Protein 1ICF (pdb70)

InterPro domains:
  IPR000169 Cysteine peptidase, cysteine active site [PS00139] (132-143)
  IPR000668 Peptidase C1A, papain C-terminal [PF00112] (115-332)
  IPR000668 Peptidase C1A, papain C-terminal [PR00705] (132-147)
  IPR000668 Peptidase C1A, papain C-terminal [PR00705] (276-286)
  IPR000668 Peptidase C1A, papain C-terminal [PR00705] (295-301)
  IPR000668 Peptidase C1A, papain C-terminal [SM00645] (114-332)
  IPR013128 Peptidase C1A [PTHR12411] (24-331)
  IPR013201 Cathepsin propeptide inhibitor domain (I29) [PF08246] (29-88)
  IPR013201 Cathepsin propeptide inhibitor domain (I29) [SM00848] (29-88)
  IPR025660 Cysteine peptidase, histidine active site [PS00639] (274-284)
  IPR025661 Cysteine peptidase, asparagine active site [PS00640] (295-314)
  IPR038765 Papain-like cysteine peptidase superfamily [SSF54001] (20-332)
  IPR039417 Papain-like cysteine endopeptidase [cd02248] (115-331)

B-factor: mean 33.08, std 15.75, range [9.9, 80.0]

Nearest PDB structures (foldseek):
  1icf-assembly1_A  TM=1.006E+00  e=6.935E-38  Homo sapiens
  2yjc-assembly1_A  TM=9.990E-01  e=4.937E-34  Homo sapiens
  7z3t-assembly3_C  TM=1.001E+00  e=5.614E-34  Homo sapiens
  2xu1-assembly1_A  TM=1.001E+00  e=9.388E-34  Homo sapiens
  8ofa-assembly3_C  TM=9.987E-01  e=8.804E-34  Homo sapiens

GO terms:
  GO:0008234 cysteine-type peptidase activity (F, IDA)
  GO:0005764 lysosome (C, IDA)
  GO:0005771 multivesicular body (C, IDA)
  GO:0005886 plasma membrane (C, IDA)
  GO:0005515 protein binding (F, IPI)
  GO:0039654 fusion of virus membrane with host endosome membrane (P, IDA)
  GO:0016540 protein autoprocessing (P, IDA)
  GO:0019064 fusion of virus membrane with host plasma membrane (P, IDA)
  GO:0019065 receptor-mediated endocytosis of virus by host cell (P, IDA)
  GO:0030574 collagen catabolic process (P, IDA)
  GO:0031638 zymogen activation (P, IDA)
  GO:0046718 symbiont entry into host cell (P, IDA)
  GO:0005634 nucleus (C, EXP)
  GO:0004197 cysteine-type endopeptidase activity (F, EXP)
  GO:0004197 cysteine-type endopeptidase activity (F, IMP)
  GO:0004197 cysteine-type endopeptidase activity (F, TAS)
  GO:0036021 endolysosome lumen (C, TAS)
  GO:0043202 lysosomal lumen (C, TAS)
  GO:0071682 endocytic vesicle lumen (C, TAS)
  GO:0005576 extracellular region (C, TAS)

Organism: Homo sapiens (NCBI:txid9606)

Solvent-accessible surface area: 24841 Å² total; per-residue (Å²): 110,67,183,68,12,30,19,96,144,109,29,23,22,6,74,14,13,77,0,30,118,2,1,0,0,0,0,16,3,1,2,6,0,2,4,0,7,29,41,105,127,71,52,171,67,69,35,1,0,0,0,0,2,9,22,13,0,46,123,36,40,8,114,5,22,95,3,14,50,7,27,89,0,1,58,10,2,76,92,50,43,0,0,1,15,14,115,34,11,9,21,36,38,66,86,71,64,69,69,48,61,92,115,78,38,51,5,78,11,90,12,67,59,88,15,75,159,79,16,159,19,0,60,136,8,0,18,74,22,0,0,0,0,0,0,0,10,0,3,22,35,35,0,5,69,16,148,129,30,42,12,82,20,109,111,23,29,33,117,50,1,16,0,2,4,5,0,0,0,7,2,96,66,117,195,119,89,84,32,0,9,0,17,3,7,4,8,106,170,12,15,56,41,0,17,0,46,1,1,11,61,107,228,31,13,1,0,0,0,18,29,3,4,35,1,41,61,109,64,198,63,19,30,31,100,140,125,30,26,21,6,99,21,33,81,0,30,65,2,1,0,0,0,0,17,2,1,2,5,0,2,3,0,3,26,40,128,123,64,54,170,68,69,35,2,0,0,0,0,2,9,21,14,0,43,123,35,40,8,109,4,21,97,0,13,50,5,27,87,0,0,59,10,1,73,92,50,44,0,0,1,12,34,165,43,11,77,47,58,20,60,87,68,80,67,103,48,60,93,168,108,37,53,6,76,9,96,11,69,61,82,9,77,132,81,17,153,22,0,60,144,9,0,19,85,16,0,0,0,0,0,0,0,11,0,3,28,26,36,1,4,74,14,140,140,27,42,11,85,21,108,111,24,27,41,127,49,0,18,0,1,4,5,0,0,0,9,4,102,52,91,170,89,83,89,28,0,10,0,18,3,7,5,8,107,102,14,17,60,45,0,15,0,32,0,0,10,63,94,225,26,13,1,0,0,0,18,23,2,4,38,0,40,58,153,52,122,1,57,83,61,41,72,148,41,89,45,47,14,1,0,23,64,52,7,98,35,49,182,118,3,79,22,56,27,52,4,21,30,2,0,4,0,53,0,18,13,9,87,100,94,26,76,60,42,105,163,21,96,39,75,28,147,39,150,27,91,144,153,176,50,116,1,62,91,65,43,69,141,40,91,46,45,14,0,0,17,65,53,9,96,36,49,176,118,2,78,18,61,37,55,3,20,27,1,0,2,0,28,0,18,13,11,88,92,87,23,75,56,42,76,58,23,38,14,58,23,152,21,147,32,88,144,134

Radius of gyration: 27.41 Å; Cα contacts (8 Å, |Δi|>4): 1498; chains: 6; bounding box: 79×65×80 Å

Secondary structure (DSSP, 8-state):
--S-EETTTTT--PPP-B-TTSB-HHHHHHHHHHHHHHHHHHS----B-HHHHHHH-GGGT--TTB---HHHHHHHHHHHT-EEBTTTS---SS-------GGGEEE---EEEEPPS-HHHHHHHHHHT-SEEEEE---SHHHHT--SSEE--TT--SS-B-EEEEEEEEEE---/--EEEEEE-SB-TTSTBTTEEEEE-SSSSGGGTTTS-EEEE-/--S-EETTTTT--PPP-B-TTSB-HHHHHHHHHHHHHHHHHHS----B-HHHHHHH-GGGT--TTB---HHHHHHHHHHHT-EEBTTTS---SS-------GGGEEE---EEEEPPSSHHHHHHHHHHT-SEEEEE---SHHHHT--SSEE--TT--SS-B-EEEEEEEEEE---/--EEEEEE-SB-TTSTBTTEEEEE-SSSSGGGTTSS-EEEE-/--HHHHHHTTS-SB-TT-----B-TTSPBPSEEEETTTTEEEEB-TTSPBPTT--BSS-------/--HHHHHHTTS-SB-TT-----B-TTSPBPSEEEETTTTEEEEB-TTSPBPTT--BSS-------

CATH classification: 3.90.70.10

Sequence (564 aa):
APRSVDWREKGYVTPVKNQGQCGSCWAFSATGALEGQMFRKTGRLISLSEQNLVDCSGPQGNEGCNGGLMDYAFQYVQDNGGLDSEESYPYEATEESCKYNPKYSVANDTGFVDIPKQEKALMKAVATVGPISVAIDAGHESFLFYKEGIYFEPDCSSEDMDHGVLVVGYGFESTNNKYWLVKNSWGEEWGMGGYVKMAKDRRNHCGIASAASYPTVAPRSVDWREKGYVTPVKNQGQCGSCWAFSATGALEGQMFRKTGRLISLSEQNLVDCSGPQGNEGCNGGLMDYAFQYVQDNGGLDSEESYPYEATEESCKYNPKYSVANDTGFVDIPKQEKALMKAVATVGPISVAIDAGHESFLFYKEGIYFEPDCSSEDMDHGVLVVGYGFESTNNKYWLVKNSWGEEWGMGGYVKMAKDRRNHCGIASAASYPTVLTKCQEEVSHIPAVHPGSFRPKCDENGNYLPLQCYGSIGYCWCVFPNGTEVPNTRSRGHHNCSESLTKCQEEVSHIPAVHPGSFRPKCDENGNYLPLQCYGSIGYCWCVFPNGTEVPNTRSRGHHNCSES

Foldseek 3Di:
DDQKFFCVVVVQADDDDDLPQFLLLQLVLQQSLQQNQLCVVPVDRFAFDSLLQLAPLVVLPAPRRVGDHSQSSLVCLAVVVFTATCVVHPRDSDHDHNDDDPVRGDTGHDHDDDFPLDPVRVQVCCVPPFKHKDFFACPDVCSVPDDDDDDDDPPTDSPDTRGIDIHGMDHDDDD/DPAWDWAAADPALVPDPRRIDTHDPPPVCPPVPPVDDDDDDD/DDQKFFCVVVVLADDDDDLPQFLLLQLVLLQSLQQNQLCVVPVDRFAFDSLLLLAPLVVLPAPRSVGDHSQSSLVCLAVVVFTATCVVPPDDSDHDHNDDDPVRGDTGHDHDDDFPLDVVRVQVCCVPPFKHKDFFACPDVCSVPDDDDDDDDPPTDPPDGRGIDIDGMDHDDPD/DVAFDKAAADPALVPDPRRIDTHDPPPVCPPVPPVDDDDDDD/DAPLVVQQVVADPDHAPDFRFDADPVRWTDQKGADVNVQWIAGAARVRHTDPPGIDNDDDDGDYD/DEPLVVQQVPADPDHAPDFRFDADPVRWGPQKGARVNVQWIAGAARNRHGDPPGIDNDDHDGDYD

Structure (mmCIF, N/CA/C/O backbone):
data_1ICF
#
_entry.id   1ICF
#
_cell.length_a   62.592
_cell.length_b   80.594
_cell.length_c   64.245
_cell.angle_alpha   90.00
_cell.angle_beta   96.77
_cell.angle_gamma   90.00
#
_symmetry.space_group_name_H-M   'P 1 21 1'
#
loop_
_entity.id
_entity.type
_entity.pdbx_description
1 polymer 'PROTEIN (CATHEPSIN L: HEAVY CHAIN)'
2 polymer 'PROTEIN (CATHEPSIN L: LIGHT CHAIN)'
3 polymer 'PROTEIN (INVARIANT CHAIN)'
4 non-polymer 2-acetamido-2-deoxy-beta-D-glucopyranose
5 water water
#
loop_
_atom_site.group_PDB
_atom_site.id
_atom_site.type_symbol
_atom_site.label_atom_id
_atom_site.label_alt_id
_atom_site.label_comp_id
_atom_site.label_asym_id
_atom_site.label_entity_id
_atom_site.label_seq_id
_atom_site.pdbx_PDB_ins_code
_atom_site.Cartn_x
_atom_site.Cartn_y
_atom_site.Cartn_z
_atom_site.occupancy
_atom_site.B_iso_or_equiv
_atom_site.auth_seq_id
_atom_site.auth_comp_id
_atom_site.auth_asym_id
_atom_site.auth_atom_id
_atom_site.pdbx_PDB_model_num
ATOM 1 N N . ALA A 1 1 ? 17.646 1.256 51.320 1.00 68.10 1 ALA A N 1
ATOM 2 C CA . ALA A 1 1 ? 17.751 0.885 52.755 1.00 67.34 1 ALA A CA 1
ATOM 3 C C . ALA A 1 1 ? 18.427 -0.464 52.983 1.00 63.30 1 ALA A C 1
ATOM 4 O O . ALA A 1 1 ? 19.332 -0.565 53.805 1.00 69.37 1 ALA A O 1
ATOM 6 N N . PRO A 1 2 ? 17.972 -1.528 52.291 1.00 51.33 2 PRO A N 1
ATOM 7 C CA . PRO A 1 2 ? 18.614 -2.830 52.497 1.00 48.09 2 PRO A CA 1
ATOM 8 C C . PRO A 1 2 ? 20.052 -2.847 51.976 1.00 45.53 2 PRO A C 1
ATOM 9 O O . PRO A 1 2 ? 20.454 -1.984 51.192 1.00 44.86 2 PRO A O 1
ATOM 13 N N . ARG A 1 3 ? 20.841 -3.807 52.445 1.00 42.46 3 ARG A N 1
ATOM 14 C CA . ARG A 1 3 ? 22.238 -3.880 52.048 1.00 38.76 3 ARG A CA 1
ATOM 15 C C . ARG A 1 3 ? 22.387 -4.446 50.655 1.00 35.40 3 ARG A C 1
ATOM 16 O O . ARG A 1 3 ? 23.399 -4.223 50.007 1.00 29.60 3 ARG A O 1
ATOM 24 N N . SER A 1 4 ? 21.387 -5.207 50.229 1.00 32.84 4 SER A N 1
ATOM 25 C CA . SER A 1 4 ? 21.408 -5.869 48.942 1.00 34.36 4 SER A CA 1
ATOM 26 C C . SER A 1 4 ? 20.041 -5.950 48.285 1.00 34.73 4 SER A C 1
ATOM 27 O O . SER A 1 4 ? 19.033 -6.211 48.950 1.00 34.41 4 SER A O 1
ATOM 30 N N . VAL A 1 5 ? 20.012 -5.703 46.977 1.00 30.64 5 VAL A N 1
ATOM 31 C CA . VAL A 1 5 ? 18.770 -5.747 46.209 1.00 28.86 5 VAL A CA 1
ATOM 32 C C . VAL A 1 5 ? 19.077 -6.366 44.850 1.00 26.84 5 VAL A C 1
ATOM 33 O O . VAL A 1 5 ? 20.144 -6.114 44.271 1.00 26.03 5 VAL A O 1
ATOM 37 N N . ASP A 1 6 ? 18.182 -7.234 44.388 1.00 25.21 6 ASP A N 1
ATOM 38 C CA . ASP A 1 6 ? 18.323 -7.885 43.089 1.00 25.10 6 ASP A CA 1
ATOM 39 C C . ASP A 1 6 ? 16.934 -8.183 42.558 1.00 24.03 6 ASP A C 1
ATOM 40 O O . ASP A 1 6 ? 16.354 -9.232 42.834 1.00 23.99 6 ASP A O 1
ATOM 45 N N . TRP A 1 7 ? 16.422 -7.271 41.736 1.00 24.32 7 TRP A N 1
ATOM 46 C CA . TRP A 1 7 ? 15.078 -7.415 41.190 1.00 22.46 7 TRP A CA 1
ATOM 47 C C . TRP A 1 7 ? 14.860 -8.616 40.316 1.00 21.81 7 TRP A C 1
ATOM 48 O O . TRP A 1 7 ? 13.712 -8.912 40.000 1.00 24.64 7 TRP A O 1
ATOM 59 N N . ARG A 1 8 ? 15.933 -9.288 39.893 1.00 20.11 8 ARG A N 1
ATOM 60 C CA . ARG A 1 8 ? 15.786 -10.486 39.055 1.00 25.46 8 ARG A CA 1
ATOM 61 C C . ARG A 1 8 ? 15.107 -11.575 39.867 1.00 28.02 8 ARG A C 1
ATOM 62 O O . ARG A 1 8 ? 14.398 -12.411 39.328 1.00 30.27 8 ARG A O 1
ATOM 70 N N . GLU A 1 9 ? 15.398 -11.602 41.162 1.00 32.12 9 GLU A N 1
ATOM 71 C CA . GLU A 1 9 ? 14.824 -12.605 42.054 1.00 34.04 9 GLU A CA 1
ATOM 72 C C . GLU A 1 9 ? 13.317 -12.457 42.203 1.00 29.32 9 GLU A C 1
ATOM 73 O O . GLU A 1 9 ? 12.631 -13.458 42.366 1.00 34.25 9 GLU A O 1
ATOM 79 N N . LYS A 1 10 ? 12.809 -11.226 42.099 1.00 28.37 10 LYS A N 1
ATOM 80 C CA . LYS A 1 10 ? 11.377 -10.948 42.253 1.00 29.55 10 LYS A CA 1
ATOM 81 C C . LYS A 1 10 ? 10.580 -10.957 40.971 1.00 27.08 10 LYS A C 1
ATOM 82 O O . LYS A 1 10 ? 9.432 -10.514 40.962 1.00 28.43 10 LYS A O 1
ATOM 88 N N . GLY A 1 11 ? 11.198 -11.437 39.893 1.00 27.56 11 GLY A N 1
ATOM 89 C CA . GLY A 1 11 ? 10.534 -11.523 38.595 1.00 25.19 11 GLY A CA 1
ATOM 90 C C . GLY A 1 11 ? 10.271 -10.233 37.831 1.00 26.83 11 GLY A C 1
ATOM 91 O O . GLY A 1 11 ? 9.367 -10.181 36.980 1.00 28.46 11 GLY A O 1
ATOM 92 N N . TYR A 1 12 ? 11.096 -9.215 38.072 1.00 23.19 12 TYR A N 1
ATOM 93 C CA . TYR A 1 12 ? 10.941 -7.919 37.429 1.00 23.47 12 TYR A CA 1
ATOM 94 C C . TYR A 1 12 ? 11.684 -7.773 36.117 1.00 24.03 12 TYR A C 1
ATOM 95 O O . TYR A 1 12 ? 11.457 -6.805 35.372 1.00 24.54 12 TYR A O 1
ATOM 104 N N . VAL A 1 13 ? 12.627 -8.684 35.886 1.00 23.12 13 VAL A N 1
ATOM 105 C CA . VAL A 1 13 ? 13.507 -8.599 34.724 1.00 22.17 13 VAL A CA 1
ATOM 106 C C . VAL A 1 13 ? 13.389 -9.724 33.697 1.00 22.11 13 VAL A C 1
ATOM 107 O O . VAL A 1 13 ? 13.380 -10.906 34.039 1.00 24.07 13 VAL A O 1
ATOM 111 N N . THR A 1 14 ? 13.302 -9.329 32.435 1.00 19.23 14 THR A N 1
ATOM 112 C CA . THR A 1 14 ? 13.225 -10.264 31.317 1.00 20.96 14 THR A CA 1
ATOM 113 C C . THR A 1 14 ? 14.657 -10.743 30.995 1.00 21.43 14 THR A C 1
ATOM 114 O O . THR A 1 14 ? 15.622 -10.182 31.509 1.00 21.34 14 THR A O 1
ATOM 118 N N . PRO A 1 15 ? 14.811 -11.792 30.158 1.00 21.43 15 PRO A N 1
ATOM 119 C CA . PRO A 1 15 ? 16.152 -12.293 29.794 1.00 20.69 15 PRO A CA 1
ATOM 120 C C . PRO A 1 15 ? 16.975 -11.210 29.053 1.00 20.29 15 PRO A C 1
ATOM 121 O O . PRO A 1 15 ? 16.427 -10.272 28.487 1.00 22.55 15 PRO A O 1
ATOM 125 N N . VAL A 1 16 ? 18.289 -11.366 29.028 1.00 21.09 16 VAL A N 1
ATOM 126 C CA . VAL A 1 16 ? 19.178 -10.419 28.357 1.00 19.90 16 VAL A CA 1
ATOM 127 C C . VAL A 1 16 ? 18.910 -10.376 26.833 1.00 23.45 16 VAL A C 1
ATOM 128 O O . VAL A 1 16 ? 18.754 -11.418 26.195 1.00 24.79 16 VAL A O 1
ATOM 132 N N . LYS A 1 17 ? 18.800 -9.176 26.267 1.00 21.89 17 LYS A N 1
ATOM 133 C CA . LYS A 1 17 ? 18.526 -9.018 24.836 1.00 22.46 17 LYS A CA 1
ATOM 134 C C . LYS A 1 17 ? 19.796 -8.557 24.133 1.00 21.79 17 LYS A C 1
ATOM 135 O O . LYS A 1 17 ? 20.801 -8.355 24.787 1.00 25.56 17 LYS A O 1
ATOM 141 N N . ASN A 1 18 ? 19.758 -8.442 22.806 1.00 22.01 18 ASN A N 1
ATOM 142 C CA . ASN A 1 18 ? 20.937 -8.049 22.020 1.00 23.21 18 ASN A CA 1
ATOM 143 C C . ASN A 1 18 ? 20.536 -7.024 20.971 1.00 23.87 18 ASN A C 1
ATOM 144 O O . ASN A 1 18 ? 19.692 -7.302 20.120 1.00 24.56 18 ASN A O 1
ATOM 149 N N . GLN A 1 19 ? 21.114 -5.828 21.067 1.00 19.96 19 GLN A N 1
ATOM 150 C CA . GLN A 1 19 ? 20.789 -4.712 20.170 1.00 20.91 19 GLN A CA 1
ATOM 151 C C . GLN A 1 19 ? 21.461 -4.802 18.796 1.00 21.75 19 GLN A C 1
ATOM 152 O O . GLN A 1 19 ? 21.129 -4.058 17.888 1.00 20.88 19 GLN A O 1
ATOM 158 N N . GLY A 1 20 ? 22.427 -5.696 18.673 1.00 20.45 20 GLY A N 1
ATOM 159 C CA . GLY A 1 20 ? 23.132 -5.832 17.419 1.00 23.96 20 GLY A CA 1
ATOM 160 C C . GLY A 1 20 ? 23.958 -4.600 17.118 1.00 24.82 20 GLY A C 1
ATOM 161 O O . GLY A 1 20 ? 24.456 -3.917 18.020 1.00 27.57 20 GLY A O 1
ATOM 162 N N . GLN A 1 21 ? 24.091 -4.280 15.838 1.00 29.44 21 GLN A N 1
ATOM 163 C CA . GLN A 1 21 ? 24.898 -3.134 15.459 1.00 34.90 21 GLN A CA 1
ATOM 164 C C . GLN A 1 21 ? 24.057 -1.895 15.169 1.00 33.31 21 GLN A C 1
ATOM 165 O O . GLN A 1 21 ? 24.234 -1.220 14.170 1.00 44.31 21 GLN A O 1
ATOM 171 N N . CYS A 1 22 ? 23.155 -1.594 16.084 1.00 27.26 22 CYS A N 1
ATOM 172 C CA . CYS A 1 22 ? 22.273 -0.441 15.983 1.00 23.43 22 CYS A CA 1
ATOM 173 C C . CYS A 1 22 ? 22.385 0.309 17.339 1.00 21.92 22 CYS A C 1
ATOM 174 O O . CYS A 1 22 ? 22.297 -0.317 18.400 1.00 17.80 22 CYS A O 1
ATOM 177 N N . GLY A 1 23 ? 22.592 1.627 17.310 1.00 19.21 23 GLY A N 1
ATOM 178 C CA . GLY A 1 23 ? 22.703 2.389 18.559 1.00 17.20 23 GLY A CA 1
ATOM 179 C C . GLY A 1 23 ? 21.346 2.646 19.205 1.00 17.89 23 GLY A C 1
ATOM 180 O O . GLY A 1 23 ? 20.905 3.779 19.343 1.00 19.81 23 GLY A O 1
ATOM 181 N N . SER A 1 24 ? 20.667 1.559 19.545 1.00 15.47 24 SER A N 1
ATOM 182 C CA . SER A 1 24 ? 19.343 1.574 20.143 1.00 17.99 24 SER A CA 1
ATOM 183 C C . SER A 1 24 ? 19.349 1.203 21.655 1.00 16.68 24 SER A C 1
ATOM 184 O O . SER A 1 24 ? 18.301 0.850 22.218 1.00 17.25 24 SER A O 1
ATOM 187 N N . CYS A 1 25 ? 20.515 1.261 22.296 1.00 18.00 25 CYS A N 1
ATOM 188 C CA . CYS A 1 25 ? 20.621 0.924 23.718 1.00 17.45 25 CYS A CA 1
ATOM 189 C C . CYS A 1 25 ? 19.651 1.764 24.562 1.00 18.86 25 CYS A C 1
ATOM 190 O O . CYS A 1 25 ? 19.073 1.272 25.529 1.00 20.37 25 CYS A O 1
ATOM 193 N N . TRP A 1 26 ? 19.401 3.000 24.139 1.00 16.78 26 TRP A N 1
ATOM 194 C CA . TRP A 1 26 ? 18.451 3.854 24.823 1.00 15.90 26 TRP A CA 1
ATOM 195 C C . TRP A 1 26 ? 17.068 3.200 24.846 1.00 19.83 26 TRP A C 1
ATOM 196 O O . TRP A 1 26 ? 16.303 3.407 25.794 1.00 17.20 26 TRP A O 1
ATOM 207 N N . ALA A 1 27 ? 16.726 2.459 23.783 1.00 19.76 27 ALA A N 1
ATOM 208 C CA . ALA A 1 27 ? 15.422 1.770 23.678 1.00 20.05 27 ALA A CA 1
ATOM 209 C C . ALA A 1 27 ? 15.373 0.511 24.576 1.00 19.34 27 ALA A C 1
ATOM 210 O O . ALA A 1 27 ? 14.364 0.217 25.204 1.00 16.82 27 ALA A O 1
ATOM 212 N N . PHE A 1 28 ? 16.479 -0.208 24.655 1.00 18.55 28 PHE A N 1
ATOM 213 C CA . PHE A 1 28 ? 16.546 -1.387 25.502 1.00 19.91 28 PHE A CA 1
ATOM 214 C C . PHE A 1 28 ? 16.492 -1.000 26.980 1.00 20.17 28 PHE A C 1
ATOM 215 O O . PHE A 1 28 ? 15.875 -1.692 27.785 1.00 19.39 28 PHE A O 1
ATOM 223 N N . SER A 1 29 ? 17.097 0.140 27.314 1.00 19.64 29 SER A N 1
ATOM 224 C CA . SER A 1 29 ? 17.117 0.636 28.696 1.00 18.17 29 SER A CA 1
ATOM 225 C C . SER A 1 29 ? 15.705 1.051 29.095 1.00 18.94 29 SER A C 1
ATOM 226 O O . SER A 1 29 ? 15.301 0.868 30.234 1.00 17.38 29 SER A O 1
ATOM 229 N N . ALA A 1 30 ? 14.976 1.635 28.143 1.00 16.56 30 ALA A N 1
ATOM 230 C CA . ALA A 1 30 ? 13.612 2.084 28.381 1.00 16.13 30 ALA A CA 1
ATOM 231 C C . ALA A 1 30 ? 12.630 0.929 28.500 1.00 18.29 30 ALA A C 1
ATOM 232 O O . ALA A 1 30 ? 11.778 0.934 29.384 1.00 20.54 30 ALA A O 1
ATOM 234 N N . THR A 1 31 ? 12.725 -0.068 27.630 1.00 17.36 31 THR A N 1
ATOM 235 C CA . THR A 1 31 ? 11.778 -1.164 27.740 1.00 18.52 31 THR A CA 1
ATOM 236 C C . THR A 1 31 ? 12.109 -1.919 29.026 1.00 19.42 31 THR A C 1
ATOM 237 O O . THR A 1 31 ? 11.220 -2.473 29.679 1.00 21.86 31 THR A O 1
ATOM 241 N N . GLY A 1 32 ? 13.388 -1.950 29.384 1.00 19.77 32 GLY A N 1
ATOM 242 C CA . GLY A 1 32 ? 13.793 -2.616 30.619 1.00 19.73 32 GLY A CA 1
ATOM 243 C C . GLY A 1 32 ? 13.129 -2.029 31.861 1.00 20.50 32 GLY A C 1
ATOM 244 O O . GLY A 1 32 ? 12.617 -2.759 32.708 1.00 21.49 32 GLY A O 1
ATOM 245 N N . ALA A 1 33 ? 13.127 -0.702 31.960 1.00 19.67 33 ALA A N 1
ATOM 246 C CA . ALA A 1 33 ? 12.531 0.019 33.082 1.00 17.23 33 ALA A CA 1
ATOM 247 C C . ALA A 1 33 ? 11.015 -0.118 33.073 1.00 24.20 33 ALA A C 1
ATOM 248 O O . ALA A 1 33 ? 10.411 -0.281 34.135 1.00 23.46 33 ALA A O 1
ATOM 250 N N . LEU A 1 34 ? 10.399 -0.091 31.883 1.00 24.66 34 LEU A N 1
ATOM 251 C CA . LEU A 1 34 ? 8.939 -0.263 31.749 1.00 24.42 34 LEU A CA 1
ATOM 252 C C . LEU A 1 34 ? 8.450 -1.706 32.037 1.00 22.83 34 LEU A C 1
ATOM 253 O O . LEU A 1 34 ? 7.333 -1.908 32.536 1.00 24.00 34 LEU A O 1
ATOM 258 N N . GLU A 1 35 ? 9.279 -2.701 31.730 1.00 20.10 35 GLU A N 1
ATOM 259 C CA . GLU A 1 35 ? 8.932 -4.086 31.989 1.00 19.38 35 GLU A CA 1
ATOM 260 C C . GLU A 1 35 ? 8.814 -4.322 33.510 1.00 26.26 35 GLU A C 1
ATOM 261 O O . GLU A 1 35 ? 7.920 -5.046 33.981 1.00 24.63 35 GLU A O 1
ATOM 267 N N . GLY A 1 36 ? 9.751 -3.743 34.258 1.00 22.64 36 GLY A N 1
ATOM 268 C CA . GLY A 1 36 ? 9.740 -3.837 35.707 1.00 23.67 36 GLY A CA 1
ATOM 269 C C . GLY A 1 36 ? 8.545 -3.113 36.332 1.00 23.08 36 GLY A C 1
ATOM 270 O O . GLY A 1 36 ? 7.922 -3.651 37.239 1.00 25.27 36 GLY A O 1
ATOM 271 N N . GLN A 1 37 ? 8.205 -1.913 35.847 1.00 21.82 37 GLN A N 1
ATOM 272 C CA . GLN A 1 37 ? 7.073 -1.142 36.396 1.00 24.03 37 GLN A CA 1
ATOM 273 C C . GLN A 1 37 ? 5.723 -1.764 36.067 1.00 27.61 37 GLN A C 1
ATOM 274 O O . GLN A 1 37 ? 4.824 -1.779 36.914 1.00 26.41 37 GLN A O 1
ATOM 280 N N . MET A 1 38 ? 5.592 -2.295 34.851 1.00 26.83 38 MET A N 1
ATOM 281 C CA . MET A 1 38 ? 4.359 -2.968 34.433 1.00 26.94 38 MET A CA 1
ATOM 282 C C . MET A 1 38 ? 4.205 -4.251 35.266 1.00 28.11 38 MET A C 1
ATOM 283 O O . MET A 1 38 ? 3.106 -4.607 35.666 1.00 27.67 38 MET A O 1
ATOM 288 N N . PHE A 1 39 ? 5.304 -4.956 35.513 1.00 26.99 39 PHE A N 1
ATOM 289 C CA . PHE A 1 39 ? 5.231 -6.169 36.310 1.00 29.49 39 PHE A CA 1
ATOM 290 C C . PHE A 1 39 ? 4.796 -5.839 37.730 1.00 33.04 39 PHE A C 1
ATOM 291 O O . PHE A 1 39 ? 3.997 -6.551 38.319 1.00 33.48 39 PHE A O 1
ATOM 299 N N . ARG A 1 40 ? 5.353 -4.772 38.282 1.00 39.80 40 ARG A N 1
ATOM 300 C CA . ARG A 1 40 ? 5.020 -4.339 39.630 1.00 45.41 40 ARG A CA 1
ATOM 301 C C . ARG A 1 40 ? 3.549 -3.948 39.702 1.00 44.41 40 ARG A C 1
ATOM 302 O O . ARG A 1 40 ? 2.873 -4.228 40.694 1.00 42.62 40 ARG A O 1
ATOM 310 N N . LYS A 1 41 ? 3.040 -3.358 38.625 1.00 43.78 41 LYS A N 1
ATOM 311 C CA . LYS A 1 41 ? 1.648 -2.943 38.582 1.00 45.66 41 LYS A CA 1
ATOM 312 C C . LYS A 1 41 ? 0.623 -4.048 38.284 1.00 42.98 41 LYS A C 1
ATOM 313 O O . LYS A 1 41 ? -0.470 -4.035 38.837 1.00 48.93 41 LYS A O 1
ATOM 319 N N . THR A 1 42 ? 0.973 -5.027 37.454 1.00 39.11 42 THR A N 1
ATOM 320 C CA . THR A 1 42 ? 0.020 -6.064 37.087 1.00 35.86 42 THR A CA 1
ATOM 321 C C . THR A 1 42 ? 0.409 -7.470 37.537 1.00 37.36 42 THR A C 1
ATOM 322 O O . THR A 1 42 ? -0.400 -8.387 37.534 1.00 42.66 42 THR A O 1
ATOM 326 N N . GLY A 1 43 ? 1.658 -7.674 37.887 1.00 32.95 43 GLY A N 1
ATOM 327 C CA . GLY A 1 43 ? 2.054 -9.008 38.292 1.00 34.62 43 GLY A CA 1
ATOM 328 C C . GLY A 1 43 ? 2.419 -9.904 37.120 1.00 35.41 43 GLY A C 1
ATOM 329 O O . GLY A 1 43 ? 2.728 -11.082 37.303 1.00 33.53 43 GLY A O 1
ATOM 330 N N . ARG A 1 44 ? 2.446 -9.328 35.920 1.00 37.79 44 ARG A N 1
ATOM 331 C CA . ARG A 1 44 ? 2.787 -10.064 34.700 1.00 40.89 44 ARG A CA 1
ATOM 332 C C . ARG A 1 44 ? 4.017 -9.475 33.981 1.00 37.80 44 ARG A C 1
ATOM 333 O O . ARG A 1 44 ? 4.067 -8.270 33.705 1.00 39.42 44 ARG A O 1
ATOM 341 N N . LEU A 1 45 ? 5.007 -10.323 33.701 1.00 34.56 45 LEU A N 1
ATOM 342 C CA . LEU A 1 45 ? 6.223 -9.895 33.011 1.00 32.40 45 LEU A CA 1
ATOM 343 C C . LEU A 1 45 ? 6.060 -10.150 31.519 1.00 33.19 45 LEU A C 1
ATOM 344 O O . LEU A 1 45 ? 5.926 -11.294 31.085 1.00 33.72 45 LEU A O 1
ATOM 349 N N . ILE A 1 46 ? 6.039 -9.068 30.752 1.00 33.25 46 ILE A N 1
ATOM 350 C CA . ILE A 1 46 ? 5.877 -9.135 29.308 1.00 33.70 46 ILE A CA 1
ATOM 351 C C . ILE A 1 46 ? 6.954 -8.296 28.617 1.00 30.99 46 ILE A C 1
ATOM 352 O O . ILE A 1 46 ? 7.058 -7.090 28.846 1.00 29.19 46 ILE A O 1
ATOM 357 N N . SER A 1 47 ? 7.732 -8.946 27.758 1.00 28.02 47 SER A N 1
ATOM 358 C CA . SER A 1 47 ? 8.804 -8.296 27.001 1.00 28.54 47 SER A CA 1
ATOM 359 C C . SER A 1 47 ? 8.225 -7.234 26.059 1.00 26.24 47 SER A C 1
ATOM 360 O O . SER A 1 47 ? 7.271 -7.500 25.330 1.00 26.95 47 SER A O 1
ATOM 363 N N . LEU A 1 48 ? 8.763 -6.018 26.131 1.00 22.88 48 LEU A N 1
ATOM 364 C CA . LEU A 1 48 ? 8.275 -4.905 25.332 1.00 22.43 48 LEU A CA 1
ATOM 365 C C . LEU A 1 48 ? 9.113 -4.690 24.071 1.00 26.86 48 LEU A C 1
ATOM 366 O O . LEU A 1 48 ? 10.267 -5.136 23.990 1.00 23.22 48 LEU A O 1
ATOM 371 N N . SER A 1 49 ? 8.510 -4.022 23.087 1.00 27.33 49 SER A N 1
ATOM 372 C CA . SER A 1 49 ? 9.147 -3.806 21.781 1.00 26.12 49 SER A CA 1
ATOM 373 C C . SER A 1 49 ? 10.120 -2.642 21.640 1.00 22.55 49 SER A C 1
ATOM 374 O O . SER A 1 49 ? 9.726 -1.482 21.723 1.00 25.07 49 SER A O 1
ATOM 377 N N . GLU A 1 50 ? 11.386 -2.962 21.392 1.00 19.48 50 GLU A N 1
ATOM 378 C CA . GLU A 1 50 ? 12.387 -1.929 21.163 1.00 20.32 50 GLU A CA 1
ATOM 379 C C . GLU A 1 50 ? 12.199 -1.366 19.775 1.00 21.55 50 GLU A C 1
ATOM 380 O O . GLU A 1 50 ? 12.325 -0.164 19.586 1.00 23.20 50 GLU A O 1
ATOM 386 N N . GLN A 1 51 ? 11.864 -2.235 18.817 1.00 24.21 51 GLN A N 1
ATOM 387 C CA . GLN A 1 51 ? 11.631 -1.816 17.408 1.00 24.30 51 GLN A CA 1
ATOM 388 C C . GLN A 1 51 ? 10.500 -0.766 17.313 1.00 23.14 51 GLN A C 1
ATOM 389 O O . GLN A 1 51 ? 10.594 0.204 16.549 1.00 21.81 51 GLN A O 1
ATOM 395 N N . ASN A 1 52 ? 9.437 -0.958 18.101 1.00 22.40 52 ASN A N 1
ATOM 396 C CA . ASN A 1 52 ? 8.312 -0.006 18.148 1.00 19.13 52 ASN A CA 1
ATOM 397 C C . ASN A 1 52 ? 8.865 1.388 18.503 1.00 23.14 52 ASN A C 1
ATOM 398 O O . ASN A 1 52 ? 8.471 2.386 17.903 1.00 22.16 52 ASN A O 1
ATOM 403 N N . LEU A 1 53 ? 9.824 1.451 19.436 1.00 22.00 53 LEU A N 1
ATOM 404 C CA . LEU A 1 53 ? 10.427 2.721 19.834 1.00 20.44 53 LEU A CA 1
ATOM 405 C C . LEU A 1 53 ? 11.399 3.251 18.760 1.00 21.53 53 LEU A C 1
ATOM 406 O O . LEU A 1 53 ? 11.419 4.455 18.473 1.00 21.90 53 LEU A O 1
ATOM 411 N N . VAL A 1 54 ? 12.222 2.365 18.201 1.00 20.27 54 VAL A N 1
ATOM 412 C CA . VAL A 1 54 ? 13.199 2.748 17.157 1.00 23.35 54 VAL A CA 1
ATOM 413 C C . VAL A 1 54 ? 12.474 3.365 15.932 1.00 24.50 54 VAL A C 1
ATOM 414 O O . VAL A 1 54 ? 12.817 4.452 15.466 1.00 23.45 54 VAL A O 1
ATOM 418 N N . ASP A 1 55 ? 11.398 2.716 15.501 1.00 25.18 55 ASP A N 1
ATOM 419 C CA . ASP A 1 55 ? 10.651 3.171 14.335 1.00 28.72 55 ASP A CA 1
ATOM 420 C C . ASP A 1 55 ? 9.744 4.353 14.558 1.00 30.80 55 ASP A C 1
ATOM 421 O O . ASP A 1 55 ? 9.528 5.134 13.640 1.00 31.93 55 ASP A O 1
ATOM 426 N N . CYS A 1 56 ? 9.165 4.461 15.744 1.00 28.66 56 CYS A N 1
ATOM 427 C CA . CYS A 1 56 ? 8.164 5.492 15.965 1.00 27.21 56 CYS A CA 1
ATOM 428 C C . CYS A 1 56 ? 8.439 6.705 16.837 1.00 29.56 56 CYS A C 1
ATOM 429 O O . CYS A 1 56 ? 7.605 7.599 16.885 1.00 30.83 56 CYS A O 1
ATOM 432 N N . SER A 1 57 ? 9.569 6.766 17.523 1.00 27.06 57 SER A N 1
ATOM 433 C CA . SER A 1 57 ? 9.748 7.876 18.430 1.00 26.77 57 SER A CA 1
ATOM 434 C C . SER A 1 57 ? 10.574 9.044 17.954 1.00 28.15 57 SER A C 1
ATOM 435 O O . SER A 1 57 ? 11.160 9.774 18.760 1.00 28.53 57 SER A O 1
ATOM 438 N N . GLY A 1 58 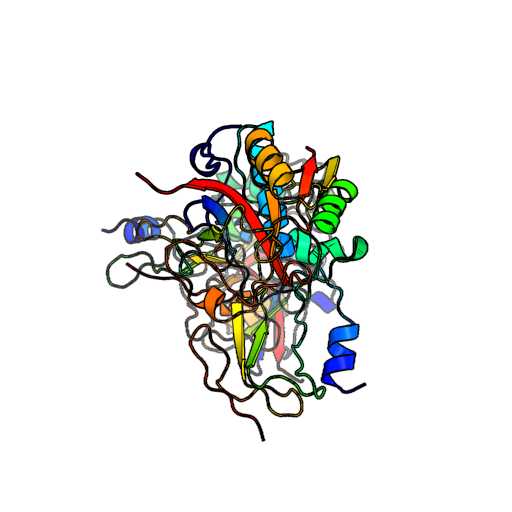? 10.560 9.255 16.643 1.00 29.36 58 GLY A N 1
ATOM 439 C CA . GLY A 1 58 ? 11.288 10.367 16.044 1.00 23.03 58 GLY A CA 1
ATOM 440 C C . GLY A 1 58 ? 10.713 11.717 16.473 1.00 24.75 58 GLY A C 1
ATOM 441 O O . GLY A 1 58 ? 11.457 12.658 16.738 1.00 22.84 58 GLY A O 1
ATOM 442 N N . PRO A 1 59 ? 9.386 11.849 16.550 1.00 23.78 59 PRO A N 1
ATOM 443 C CA . PRO A 1 59 ? 8.828 13.142 16.961 1.00 26.82 59 PRO A CA 1
ATOM 444 C C . PRO A 1 59 ? 9.171 13.543 18.425 1.00 29.01 59 PRO A C 1
ATOM 445 O O . PRO A 1 59 ? 9.089 14.724 18.799 1.00 29.11 59 PRO A O 1
ATOM 449 N N . GLN A 1 60 ? 9.527 12.559 19.251 1.00 27.65 60 GLN A N 1
ATOM 450 C CA . GLN A 1 60 ? 9.881 12.825 20.653 1.00 24.66 60 GLN A CA 1
ATOM 451 C C . GLN A 1 60 ? 11.329 13.183 20.766 1.00 24.37 60 GLN A C 1
ATOM 452 O O . GLN A 1 60 ? 11.808 13.539 21.833 1.00 27.26 60 GLN A O 1
ATOM 458 N N . GLY A 1 61 ? 12.039 13.060 19.652 1.00 23.36 61 GLY A N 1
ATOM 459 C CA . GLY A 1 61 ? 13.438 13.440 19.625 1.00 23.21 61 GLY A CA 1
ATOM 460 C C . GLY A 1 61 ? 14.428 12.313 19.393 1.00 24.63 61 GLY A C 1
ATOM 461 O O . GLY A 1 61 ? 15.611 12.570 19.279 1.00 25.21 61 GLY A O 1
ATOM 462 N N . ASN A 1 62 ? 13.959 11.077 19.287 1.00 21.07 62 ASN A N 1
ATOM 463 C CA . ASN A 1 62 ? 14.856 9.949 19.074 1.00 23.13 62 ASN A CA 1
ATOM 464 C C . ASN A 1 62 ? 15.355 9.796 17.632 1.00 23.03 62 ASN A C 1
ATOM 465 O O . ASN A 1 62 ? 14.711 10.237 16.703 1.00 29.16 62 ASN A O 1
ATOM 470 N N . GLU A 1 63 ? 16.511 9.186 17.451 1.00 22.25 63 GLU A N 1
ATOM 471 C CA . GLU A 1 63 ? 17.084 9.035 16.126 1.00 25.09 63 GLU A CA 1
ATOM 472 C C . GLU A 1 63 ? 17.398 7.606 15.764 1.00 23.77 63 GLU A C 1
ATOM 473 O O . GLU A 1 63 ? 18.493 7.314 15.235 1.00 24.97 63 GLU A O 1
ATOM 479 N N . GLY A 1 64 ? 16.451 6.722 16.075 1.00 19.40 64 GLY A N 1
ATOM 480 C CA . GLY A 1 64 ? 16.598 5.321 15.755 1.00 23.06 64 GLY A CA 1
ATOM 481 C C . GLY A 1 64 ? 17.915 4.686 16.142 1.00 25.37 64 GLY A C 1
ATOM 482 O O . GLY A 1 64 ? 18.256 4.660 17.320 1.00 26.57 64 GLY A O 1
ATOM 483 N N . CYS A 1 65 ? 18.664 4.194 15.147 1.00 22.62 65 CYS A N 1
ATOM 484 C CA . CYS A 1 65 ? 19.939 3.523 15.393 1.00 22.44 65 CYS A CA 1
ATOM 485 C C . CYS A 1 65 ? 21.103 4.480 15.568 1.00 22.84 65 CYS A C 1
ATOM 486 O O . CYS A 1 65 ? 22.241 4.047 15.724 1.00 21.22 65 CYS A O 1
ATOM 489 N N . ASN A 1 66 ? 20.831 5.775 15.523 1.00 26.38 66 ASN A N 1
ATOM 490 C CA . ASN A 1 66 ? 21.901 6.752 15.698 1.00 28.93 66 ASN A CA 1
ATOM 491 C C . ASN A 1 66 ? 21.859 7.463 17.041 1.00 29.16 66 ASN A C 1
ATOM 492 O O . ASN A 1 66 ? 22.571 8.432 17.254 1.00 32.41 66 ASN A O 1
ATOM 497 N N . GLY A 1 67 ? 21.016 6.978 17.945 1.00 29.47 67 GLY A N 1
ATOM 498 C CA . GLY A 1 67 ? 20.954 7.577 19.258 1.00 26.73 67 GLY A CA 1
ATOM 499 C C . GLY A 1 67 ? 19.568 7.966 19.695 1.00 26.96 67 GLY A C 1
ATOM 500 O O . GLY A 1 67 ? 18.646 8.007 18.873 1.00 23.22 67 GLY A O 1
ATOM 501 N N . GLY A 1 68 ? 19.445 8.266 20.993 1.00 20.98 68 GLY A N 1
ATOM 502 C CA . GLY A 1 68 ? 18.182 8.671 21.586 1.00 20.94 68 GLY A CA 1
ATOM 503 C C . GLY A 1 68 ? 18.317 8.788 23.106 1.00 22.63 68 GLY A C 1
ATOM 504 O O . GLY A 1 68 ? 19.416 8.643 23.657 1.00 22.84 68 GLY A O 1
ATOM 505 N N . LEU A 1 69 ? 17.204 9.029 23.786 1.00 20.72 69 LEU A N 1
ATOM 506 C CA . LEU A 1 69 ? 17.212 9.181 25.235 1.00 24.30 69 LEU A CA 1
ATOM 507 C C . LEU A 1 69 ? 16.062 8.395 25.823 1.00 21.38 69 LEU A C 1
ATOM 508 O O . LEU A 1 69 ? 14.977 8.361 25.246 1.00 22.01 69 LEU A O 1
ATOM 513 N N . MET A 1 70 ? 16.292 7.791 26.986 1.00 20.59 70 MET A N 1
ATOM 514 C CA . MET A 1 70 ? 15.269 7.001 27.660 1.00 17.86 70 MET A CA 1
ATOM 515 C C . MET A 1 70 ? 14.039 7.813 27.966 1.00 16.73 70 MET A C 1
ATOM 516 O O . MET A 1 70 ? 12.912 7.344 27.764 1.00 20.02 70 MET A O 1
ATOM 521 N N . ASP A 1 71 ? 14.243 9.067 28.368 1.00 18.55 71 ASP A N 1
ATOM 522 C CA . ASP A 1 71 ? 13.108 9.937 28.684 1.00 22.33 71 ASP A CA 1
ATOM 523 C C . ASP A 1 71 ? 12.226 10.247 27.464 1.00 20.22 71 ASP A C 1
ATOM 524 O O . ASP A 1 71 ? 11.012 10.356 27.599 1.00 22.65 71 ASP A O 1
ATOM 529 N N . TYR A 1 72 ? 12.830 10.389 26.286 1.00 18.49 72 TYR A N 1
ATOM 530 C CA . TYR A 1 72 ? 12.061 10.645 25.066 1.00 18.39 72 TYR A CA 1
ATOM 531 C C . TYR A 1 72 ? 11.214 9.429 24.748 1.00 16.58 72 TYR A C 1
ATOM 532 O O . TYR A 1 72 ? 10.127 9.556 24.196 1.00 23.56 72 TYR A O 1
ATOM 541 N N . ALA A 1 73 ? 11.761 8.241 25.044 1.00 16.54 73 ALA A N 1
ATOM 542 C CA . ALA A 1 73 ? 11.070 6.979 24.827 1.00 16.61 73 ALA A CA 1
ATOM 543 C C . ALA A 1 73 ? 9.862 6.860 25.778 1.00 21.06 73 ALA A C 1
ATOM 544 O O . ALA A 1 73 ? 8.785 6.396 25.372 1.00 22.68 73 ALA A O 1
ATOM 546 N N . PHE A 1 74 ? 10.047 7.286 27.036 1.00 22.40 74 PHE A N 1
ATOM 547 C CA . PHE A 1 74 ? 8.982 7.258 28.053 1.00 19.40 74 PHE A CA 1
ATOM 548 C C . PHE A 1 74 ? 7.940 8.270 27.601 1.00 21.65 74 PHE A C 1
ATOM 549 O O . PHE A 1 74 ? 6.756 8.053 27.748 1.00 19.91 74 PHE A O 1
ATOM 557 N N . GLN A 1 75 ? 8.393 9.395 27.064 1.00 22.20 75 GLN A N 1
ATOM 558 C CA . GLN A 1 75 ? 7.473 10.422 26.576 1.00 26.52 75 GLN A CA 1
ATOM 559 C C . GLN A 1 75 ? 6.641 9.863 25.415 1.00 29.64 75 GLN A C 1
ATOM 560 O O . GLN A 1 75 ? 5.436 10.069 25.340 1.00 29.88 75 GLN A O 1
ATOM 566 N N . TYR A 1 76 ? 7.294 9.124 24.527 1.00 27.12 76 TYR A N 1
ATOM 567 C CA . TYR A 1 76 ? 6.602 8.526 23.388 1.00 24.60 76 TYR A CA 1
ATOM 568 C C . TYR A 1 76 ? 5.465 7.612 23.829 1.00 23.14 76 TYR A C 1
ATOM 569 O O . TYR A 1 76 ? 4.349 7.751 23.348 1.00 23.76 76 TYR A O 1
ATOM 578 N N . VAL A 1 77 ? 5.738 6.689 24.750 1.00 19.51 77 VAL A N 1
ATOM 579 C CA . VAL A 1 77 ? 4.714 5.768 25.235 1.00 22.45 77 VAL A CA 1
ATOM 580 C C . VAL A 1 77 ? 3.494 6.495 25.812 1.00 25.94 77 VAL A C 1
ATOM 581 O O . VAL A 1 77 ? 2.343 6.063 25.630 1.00 24.79 77 VAL A O 1
ATOM 585 N N . GLN A 1 78 ? 3.746 7.621 26.469 1.00 26.01 78 GLN A N 1
ATOM 586 C CA . GLN A 1 78 ? 2.685 8.413 27.052 1.00 29.14 78 GLN A CA 1
ATOM 587 C C . GLN A 1 78 ? 1.891 9.118 25.965 1.00 33.61 78 GLN A C 1
ATOM 588 O O . GLN A 1 78 ? 0.659 9.068 25.984 1.00 32.58 78 GLN A O 1
ATOM 594 N N . ASP A 1 79 ? 2.597 9.769 25.030 1.00 29.07 79 ASP A N 1
ATOM 595 C CA . ASP A 1 79 ? 1.981 10.498 23.910 1.00 28.92 79 ASP A CA 1
ATOM 596 C C . ASP A 1 79 ? 1.182 9.555 23.005 1.00 31.38 79 ASP A C 1
ATOM 597 O O . ASP A 1 79 ? 0.111 9.899 22.504 1.00 31.64 79 ASP A O 1
ATOM 602 N N . ASN A 1 80 ? 1.723 8.360 22.822 1.00 30.52 80 ASN A N 1
ATOM 603 C CA . ASN A 1 80 ? 1.140 7.339 21.979 1.00 32.70 80 ASN A CA 1
ATOM 604 C C . ASN A 1 80 ? 0.000 6.562 22.613 1.00 31.20 80 ASN A C 1
ATOM 605 O O . ASN A 1 80 ? -0.820 5.994 21.908 1.00 35.77 80 ASN A O 1
ATOM 610 N N . GLY A 1 81 ? 0.007 6.447 23.934 1.00 30.91 81 GLY A N 1
ATOM 611 C CA . GLY A 1 81 ? -1.040 5.706 24.620 1.00 27.79 81 GLY A CA 1
ATOM 612 C C . GLY A 1 81 ? -0.804 4.209 24.636 1.00 31.25 81 GLY A C 1
ATOM 613 O O . GLY A 1 81 ? -1.726 3.451 24.911 1.00 30.90 81 GLY A O 1
ATOM 614 N N . GLY A 1 82 ? 0.425 3.776 24.358 1.00 28.38 82 GLY A N 1
ATOM 615 C CA . GLY A 1 82 ? 0.712 2.351 24.345 1.00 25.67 82 GLY A CA 1
ATOM 616 C C . GLY A 1 82 ? 2.070 1.988 23.749 1.00 27.17 82 GLY A C 1
ATOM 617 O O . GLY A 1 82 ? 2.785 2.836 23.212 1.00 28.06 82 GLY A O 1
ATOM 618 N N . LEU A 1 83 ? 2.440 0.715 23.890 1.00 27.33 83 LEU A N 1
ATOM 619 C CA . LEU A 1 83 ? 3.697 0.190 23.378 1.00 27.45 83 LEU A CA 1
ATOM 620 C C . LEU A 1 83 ? 3.436 -1.291 23.145 1.00 26.82 83 LEU A C 1
ATOM 621 O O . LEU A 1 83 ? 2.913 -1.982 24.018 1.00 29.79 83 LEU A O 1
ATOM 626 N N . ASP A 1 84 ? 3.791 -1.781 21.969 1.00 26.52 84 ASP A N 1
ATOM 627 C CA . ASP A 1 84 ? 3.562 -3.179 21.631 1.00 24.83 84 ASP A CA 1
ATOM 628 C C . ASP A 1 84 ? 4.545 -4.100 22.301 1.00 26.33 84 ASP A C 1
ATOM 629 O O . ASP A 1 84 ? 5.633 -3.689 22.703 1.00 29.40 84 ASP A O 1
ATOM 634 N N . SER A 1 85 ? 4.181 -5.373 22.368 1.00 25.52 85 SER A N 1
ATOM 635 C CA . SER A 1 85 ? 5.052 -6.371 22.951 1.00 26.37 85 SER A CA 1
ATOM 636 C C . SER A 1 85 ? 6.133 -6.760 21.951 1.00 26.67 85 SER A C 1
ATOM 637 O O . SER A 1 85 ? 6.012 -6.449 20.772 1.00 29.17 85 SER A O 1
ATOM 640 N N . GLU A 1 86 ? 7.177 -7.437 22.424 1.00 29.68 86 GLU A N 1
ATOM 641 C CA . GLU A 1 86 ? 8.261 -7.910 21.573 1.00 33.27 86 GLU A CA 1
ATOM 642 C C . GLU A 1 86 ? 7.749 -8.888 20.507 1.00 36.48 86 GLU A C 1
ATOM 643 O O . GLU A 1 86 ? 8.138 -8.811 19.351 1.00 34.27 86 GLU A O 1
ATOM 649 N N . GLU A 1 87 ? 6.928 -9.846 20.932 1.00 37.97 87 GLU A N 1
ATOM 650 C CA . GLU A 1 87 ? 6.367 -10.881 20.066 1.00 42.90 87 GLU A CA 1
ATOM 651 C C . GLU A 1 87 ? 5.625 -10.301 18.846 1.00 36.83 87 GLU A C 1
ATOM 652 O O . GLU A 1 87 ? 5.841 -10.723 17.708 1.00 36.39 87 GLU A O 1
ATOM 658 N N . SER A 1 88 ? 4.776 -9.314 19.104 1.00 32.47 88 SER A N 1
ATOM 659 C CA . SER A 1 88 ? 3.978 -8.677 18.073 1.00 30.78 88 SER A CA 1
ATOM 660 C C . SER A 1 88 ? 4.745 -7.681 17.206 1.00 30.00 88 SER A C 1
ATOM 661 O O . SER A 1 88 ? 4.276 -7.336 16.119 1.00 31.53 88 SER A O 1
ATOM 664 N N . TYR A 1 89 ? 5.909 -7.224 17.678 1.00 27.12 89 TYR A N 1
ATOM 665 C CA . TYR A 1 89 ? 6.700 -6.215 16.962 1.00 25.65 89 TYR A CA 1
ATOM 666 C C . TYR A 1 89 ? 8.182 -6.509 17.185 1.00 28.95 89 TYR A C 1
ATOM 667 O O . TYR A 1 89 ? 8.878 -5.763 17.856 1.00 30.49 89 TYR A O 1
ATOM 676 N N . PRO A 1 90 ? 8.695 -7.575 16.553 1.00 30.04 90 PRO A N 1
ATOM 677 C CA . PRO A 1 90 ? 10.083 -8.015 16.665 1.00 26.89 90 PRO A CA 1
ATOM 678 C C . PRO A 1 90 ? 11.140 -6.991 16.338 1.00 24.99 90 PRO A C 1
ATOM 679 O O . PRO A 1 90 ? 10.910 -6.065 15.576 1.00 22.40 90 PRO A O 1
ATOM 683 N N . TYR A 1 91 ? 12.309 -7.195 16.935 1.00 24.71 91 TYR A N 1
ATOM 684 C CA . TYR A 1 91 ? 13.469 -6.331 16.769 1.00 26.14 91 TYR A CA 1
ATOM 685 C C . TYR A 1 91 ? 14.256 -6.728 15.519 1.00 27.23 91 TYR A C 1
ATOM 686 O O . TYR A 1 91 ? 14.713 -7.869 15.392 1.00 24.67 91 TYR A O 1
ATOM 695 N N . GLU A 1 92 ? 14.468 -5.746 14.643 1.00 27.77 92 GLU A N 1
ATOM 696 C CA . GLU A 1 92 ? 15.191 -5.948 13.398 1.00 28.73 92 GLU A CA 1
ATOM 697 C C . GLU A 1 92 ? 16.560 -5.284 13.331 1.00 27.78 92 GLU A C 1
ATOM 698 O O . GLU A 1 92 ? 17.302 -5.490 12.370 1.00 28.32 92 GLU A O 1
ATOM 704 N N . ALA A 1 93 ? 16.905 -4.513 14.359 1.00 26.31 93 ALA A N 1
ATOM 705 C CA . ALA A 1 93 ? 18.211 -3.858 14.445 1.00 23.06 93 ALA A CA 1
ATOM 706 C C . ALA A 1 93 ? 18.462 -2.872 13.330 1.00 25.96 93 ALA A C 1
ATOM 707 O O . ALA A 1 93 ? 19.603 -2.623 12.951 1.00 24.79 93 ALA A O 1
ATOM 709 N N . THR A 1 94 ? 17.382 -2.285 12.844 1.00 29.49 94 THR A N 1
ATOM 710 C CA . THR A 1 94 ? 17.443 -1.310 11.777 1.00 30.16 94 THR A CA 1
ATOM 711 C C . THR A 1 94 ? 16.185 -0.450 11.886 1.00 29.41 94 THR A C 1
ATOM 712 O O . THR A 1 94 ? 15.191 -0.882 12.469 1.00 34.71 94 THR A O 1
ATOM 716 N N . GLU A 1 95 ? 16.241 0.780 11.387 1.00 28.32 95 GLU A N 1
ATOM 717 C CA . GLU A 1 95 ? 15.090 1.679 11.455 1.00 36.36 95 GLU A CA 1
ATOM 718 C C . GLU A 1 95 ? 14.180 1.395 10.280 1.00 40.76 95 GLU A C 1
ATOM 719 O O . GLU A 1 95 ? 14.637 1.366 9.151 1.00 42.88 95 GLU A O 1
ATOM 725 N N . GLU A 1 96 ? 12.900 1.154 10.548 1.00 40.46 96 GLU A N 1
ATOM 726 C CA . GLU A 1 96 ? 11.922 0.878 9.507 1.00 39.29 96 GLU A CA 1
ATOM 727 C C . GLU A 1 96 ? 10.770 1.819 9.707 1.00 39.42 96 GLU A C 1
ATOM 728 O O . GLU A 1 96 ? 10.847 2.741 10.500 1.00 36.72 96 GLU A O 1
ATOM 734 N N . SER A 1 97 ? 9.689 1.572 8.989 1.00 41.44 97 SER A N 1
ATOM 735 C CA . SER A 1 97 ? 8.509 2.411 9.100 1.00 44.26 97 SER A CA 1
ATOM 736 C C . SER A 1 97 ? 7.754 2.011 10.357 1.00 38.77 97 SER A C 1
ATOM 737 O O . SER A 1 97 ? 7.725 0.841 10.737 1.00 39.23 97 SER A O 1
ATOM 740 N N . CYS A 1 98 ? 7.122 2.991 10.981 1.00 36.78 98 CYS A N 1
ATOM 741 C CA . CYS A 1 98 ? 6.360 2.760 12.190 1.00 34.58 98 CYS A CA 1
ATOM 742 C C . CYS A 1 98 ? 5.147 1.873 11.944 1.00 32.32 98 CYS A C 1
ATOM 743 O O . CYS A 1 98 ? 4.220 2.244 11.232 1.00 36.17 98 CYS A O 1
ATOM 746 N N . LYS A 1 99 ? 5.143 0.709 12.575 1.00 32.37 99 LYS A N 1
ATOM 747 C CA . LYS A 1 99 ? 4.050 -0.234 12.420 1.00 31.29 99 LYS A CA 1
ATOM 748 C C . LYS A 1 99 ? 3.352 -0.493 13.754 1.00 34.75 99 LYS A C 1
ATOM 749 O O . LYS A 1 99 ? 2.983 -1.623 14.052 1.00 34.19 99 LYS A O 1
ATOM 755 N N . TYR A 1 100 ? 3.178 0.552 14.559 1.00 34.61 100 TYR A N 1
ATOM 756 C CA . TYR A 1 100 ? 2.530 0.402 15.854 1.00 34.62 100 TYR A CA 1
ATOM 757 C C . TYR A 1 100 ? 1.095 -0.010 15.677 1.00 36.10 100 TYR A C 1
ATOM 758 O O . TYR A 1 100 ? 0.362 0.609 14.916 1.00 36.64 100 TYR A O 1
ATOM 767 N N . ASN A 1 101 ? 0.708 -1.071 16.372 1.00 39.53 101 ASN A N 1
ATOM 768 C CA . ASN A 1 101 ? -0.651 -1.599 16.324 1.00 39.87 101 ASN A CA 1
ATOM 769 C C . ASN A 1 101 ? -1.229 -1.595 17.758 1.00 39.22 101 ASN A C 1
ATOM 770 O O . ASN A 1 101 ? -0.852 -2.423 18.591 1.00 35.69 101 ASN A O 1
ATOM 775 N N . PRO A 1 102 ? -2.176 -0.681 18.047 1.00 41.31 102 PRO A N 1
ATOM 776 C CA . PRO A 1 102 ? -2.800 -0.566 19.370 1.00 41.71 102 PRO A CA 1
ATOM 777 C C . PRO A 1 102 ? -3.366 -1.866 19.898 1.00 41.42 102 PRO A C 1
ATOM 778 O O . PRO A 1 102 ? -3.371 -2.116 21.096 1.00 43.88 102 PRO A O 1
ATOM 782 N N . LYS A 1 103 ? -3.787 -2.721 18.987 1.00 39.46 103 LYS A N 1
ATOM 783 C CA . LYS A 1 103 ? -4.364 -4.002 19.348 1.00 41.16 103 LYS A CA 1
ATOM 784 C C . LYS A 1 103 ? -3.404 -4.833 20.187 1.00 40.71 103 LYS A C 1
ATOM 785 O O . LYS A 1 103 ? -3.845 -5.580 21.055 1.00 45.10 103 LYS A O 1
ATOM 791 N N . TYR A 1 104 ? -2.100 -4.697 19.928 1.00 39.08 104 TYR A N 1
ATOM 792 C CA . TYR A 1 104 ? -1.084 -5.463 20.637 1.00 39.74 104 TYR A CA 1
ATOM 793 C C . TYR A 1 104 ? -0.355 -4.668 21.716 1.00 36.92 104 TYR A C 1
ATOM 794 O O . TYR A 1 104 ? 0.683 -5.077 22.204 1.00 37.92 104 TYR A O 1
ATOM 803 N N . SER A 1 105 ? -0.904 -3.523 22.073 1.00 35.88 105 SER A N 1
ATOM 804 C CA . SER A 1 105 ? -0.328 -2.679 23.110 1.00 35.00 105 SER A CA 1
ATOM 805 C C . SER A 1 105 ? -0.502 -3.331 24.489 1.00 37.94 105 SER A C 1
ATOM 806 O O . SER A 1 105 ? -1.634 -3.574 24.946 1.00 40.96 105 SER A O 1
ATOM 809 N N . VAL A 1 106 ? 0.618 -3.593 25.156 1.00 33.78 106 VAL A N 1
ATOM 810 C CA . VAL A 1 106 ? 0.599 -4.216 26.469 1.00 32.83 106 VAL A CA 1
ATOM 811 C C . VAL A 1 106 ? 1.240 -3.377 27.570 1.00 33.34 106 VAL A C 1
ATOM 812 O O . VAL A 1 106 ? 1.424 -3.868 28.672 1.00 39.11 106 VAL A O 1
ATOM 816 N N . ALA A 1 107 ? 1.574 -2.122 27.296 1.00 30.18 107 ALA A N 1
ATOM 817 C CA . ALA A 1 107 ? 2.214 -1.287 28.316 1.00 30.21 107 ALA A CA 1
ATOM 818 C C . ALA A 1 107 ? 1.726 0.133 28.172 1.00 28.68 107 ALA A C 1
ATOM 819 O O . ALA A 1 107 ? 1.169 0.482 27.155 1.00 28.88 107 ALA A O 1
ATOM 821 N N . ASN A 1 108 ? 1.954 0.964 29.174 1.00 30.14 108 ASN A N 1
ATOM 822 C CA . ASN A 1 108 ? 1.480 2.324 29.086 1.00 36.64 108 ASN A CA 1
ATOM 823 C C . ASN A 1 108 ? 2.176 3.207 30.105 1.00 36.69 108 ASN A C 1
ATOM 824 O O . ASN A 1 108 ? 2.309 2.800 31.233 1.00 40.15 108 ASN A O 1
ATOM 829 N N . ASP A 1 109 ? 2.708 4.365 29.736 1.00 41.83 109 ASP A N 1
ATOM 830 C CA . ASP A 1 109 ? 3.239 5.195 30.811 1.00 41.56 109 ASP A CA 1
ATOM 831 C C . ASP A 1 109 ? 2.460 6.485 31.051 1.00 43.82 109 ASP A C 1
ATOM 832 O O . ASP A 1 109 ? 1.482 6.776 30.353 1.00 46.71 109 ASP A O 1
ATOM 837 N N . THR A 1 110 ? 2.805 7.158 32.139 1.00 38.67 110 THR A N 1
ATOM 838 C CA . THR A 1 110 ? 2.103 8.338 32.627 1.00 38.25 110 THR A CA 1
ATOM 839 C C . THR A 1 110 ? 3.075 9.510 32.735 1.00 36.71 110 THR A C 1
ATOM 840 O O . THR A 1 110 ? 2.694 10.649 32.983 1.00 37.62 110 THR A O 1
ATOM 844 N N . GLY A 1 111 ? 4.334 9.223 32.457 1.00 32.79 111 GLY A N 1
ATOM 845 C CA . GLY A 1 111 ? 5.353 10.233 32.554 1.00 29.37 111 GLY A CA 1
ATOM 846 C C . GLY A 1 111 ? 6.581 9.519 33.075 1.00 29.06 111 GLY A C 1
ATOM 847 O O . GLY A 1 111 ? 6.650 8.297 33.030 1.00 30.77 111 GLY A O 1
ATOM 848 N N . PHE A 1 112 ? 7.533 10.266 33.613 1.00 27.68 112 PHE A N 1
ATOM 849 C CA . PHE A 1 112 ? 8.764 9.673 34.117 1.00 22.81 112 PHE A CA 1
ATOM 850 C C . PHE A 1 112 ? 9.347 10.579 35.187 1.00 24.37 112 PHE A C 1
ATOM 851 O O . PHE A 1 112 ? 8.998 11.758 35.295 1.00 25.50 112 PHE A O 1
ATOM 859 N N . VAL A 1 113 ? 10.212 10.016 36.014 1.00 23.80 113 VAL A N 1
ATOM 860 C CA . VAL A 1 113 ? 10.824 10.782 37.080 1.00 22.99 113 VAL A CA 1
ATOM 861 C C . VAL A 1 113 ? 12.321 10.775 36.856 1.00 23.76 113 VAL A C 1
ATOM 862 O O . VAL A 1 113 ? 12.930 9.726 36.640 1.00 20.82 113 VAL A O 1
ATOM 866 N N . ASP A 1 114 ? 12.902 11.966 36.857 1.00 22.81 114 ASP A N 1
ATOM 867 C CA . ASP A 1 114 ? 14.342 12.090 36.726 1.00 24.71 114 ASP A CA 1
ATOM 868 C C . ASP A 1 114 ? 14.982 12.069 38.111 1.00 25.37 114 ASP A C 1
ATOM 869 O O . ASP A 1 114 ? 14.614 12.864 38.961 1.00 29.40 114 ASP A O 1
ATOM 874 N N . ILE A 1 115 ? 15.912 11.143 38.331 1.00 23.83 115 ILE A N 1
ATOM 875 C CA . ILE A 1 115 ? 16.605 10.988 39.609 1.00 21.85 115 ILE A CA 1
ATOM 876 C C . ILE A 1 115 ? 17.786 11.974 39.758 1.00 26.66 115 ILE A C 1
ATOM 877 O O . ILE A 1 115 ? 18.529 12.252 38.819 1.00 27.14 115 ILE A O 1
ATOM 882 N N . PRO A 1 116 ? 17.961 12.548 40.955 1.00 30.22 116 PRO A N 1
ATOM 883 C CA . PRO A 1 116 ? 19.075 13.490 41.137 1.00 31.86 116 PRO A CA 1
ATOM 884 C C . PRO A 1 116 ? 20.414 12.821 40.881 1.00 24.83 116 PRO A C 1
ATOM 885 O O . PRO A 1 116 ? 20.609 11.661 41.222 1.00 24.26 116 PRO A O 1
ATOM 889 N N . LYS A 1 117 ? 21.343 13.583 40.330 1.00 28.15 117 LYS A N 1
ATOM 890 C CA . LYS A 1 117 ? 22.646 13.078 39.975 1.00 32.96 117 LYS A CA 1
ATOM 891 C C . LYS A 1 117 ? 23.562 12.761 41.156 1.00 32.74 117 LYS A C 1
ATOM 892 O O . LYS A 1 117 ? 24.670 13.290 41.300 1.00 32.94 117 LYS A O 1
ATOM 898 N N . GLN A 1 118 ? 23.109 11.840 41.990 1.00 31.58 118 GLN A N 1
ATOM 899 C CA . GLN A 1 118 ? 23.889 11.419 43.147 1.00 29.22 118 GLN A CA 1
ATOM 900 C C . GLN A 1 118 ? 23.662 9.927 43.415 1.00 21.75 118 GLN A C 1
ATOM 901 O O . GLN A 1 118 ? 22.536 9.450 43.426 1.00 21.93 118 GLN A O 1
ATOM 907 N N . GLU A 1 119 ? 24.745 9.182 43.601 1.00 15.56 119 GLU A N 1
ATOM 908 C CA . GLU A 1 119 ? 24.619 7.755 43.845 1.00 19.59 119 GLU A CA 1
ATOM 909 C C . GLU A 1 119 ? 23.726 7.406 45.020 1.00 23.29 119 GLU A C 1
ATOM 910 O O . GLU A 1 119 ? 23.041 6.400 44.998 1.00 25.19 119 GLU A O 1
ATOM 916 N N . LYS A 1 120 ? 23.745 8.227 46.063 1.00 25.02 120 LYS A N 1
ATOM 917 C CA . LYS A 1 120 ? 22.887 7.993 47.234 1.00 26.23 120 LYS A CA 1
ATOM 918 C C . LYS A 1 120 ? 21.391 8.025 46.855 1.00 23.36 120 LYS A C 1
ATOM 919 O O . LYS A 1 120 ? 20.603 7.226 47.351 1.00 25.71 120 LYS A O 1
ATOM 925 N N . ALA A 1 121 ? 21.019 8.868 45.894 1.00 24.00 121 ALA A N 1
ATOM 926 C CA . ALA A 1 121 ? 19.616 8.966 45.483 1.00 23.87 121 ALA A CA 1
ATOM 927 C C . ALA A 1 121 ? 19.259 7.804 44.572 1.00 22.30 121 ALA A C 1
ATOM 928 O O . ALA A 1 121 ? 18.136 7.303 44.589 1.00 25.85 121 ALA A O 1
ATOM 930 N N . LEU A 1 122 ? 20.229 7.375 43.775 1.00 19.24 122 LEU A N 1
ATOM 931 C CA . LEU A 1 122 ? 20.018 6.261 42.869 1.00 19.74 122 LEU A CA 1
ATOM 932 C C . LEU A 1 122 ? 19.718 4.992 43.671 1.00 21.68 122 LEU A C 1
ATOM 933 O O . LEU A 1 122 ? 18.777 4.270 43.348 1.00 24.88 122 LEU A O 1
ATOM 938 N N . MET A 1 123 ? 20.486 4.747 44.737 1.00 22.00 123 MET A N 1
ATOM 939 C CA . MET A 1 123 ? 20.304 3.561 45.582 1.00 20.70 123 MET A CA 1
ATOM 940 C C . MET A 1 123 ? 18.905 3.536 46.166 1.00 21.57 123 MET A C 1
ATOM 941 O O . MET A 1 123 ? 18.240 2.495 46.212 1.00 19.16 123 MET A O 1
ATOM 946 N N . LYS A 1 124 ? 18.440 4.698 46.587 1.00 22.24 124 LYS A N 1
ATOM 947 C CA . LYS A 1 124 ? 17.120 4.776 47.172 1.00 30.94 124 LYS A CA 1
ATOM 948 C C . LYS A 1 124 ? 16.064 4.421 46.141 1.00 25.23 124 LYS A C 1
ATOM 949 O O . LYS A 1 124 ? 15.136 3.683 46.447 1.00 28.45 124 LYS A O 1
ATOM 955 N N . ALA A 1 125 ? 16.204 4.925 44.914 1.00 23.39 125 ALA A N 1
ATOM 956 C CA . ALA A 1 125 ? 15.223 4.618 43.868 1.00 19.16 125 ALA A CA 1
ATOM 957 C C . ALA A 1 125 ? 15.271 3.133 43.491 1.00 17.91 125 ALA A C 1
ATOM 958 O O . ALA A 1 125 ? 14.238 2.510 43.368 1.00 22.38 125 ALA A O 1
ATOM 960 N N . VAL A 1 126 ? 16.469 2.552 43.387 1.00 20.04 126 VAL A N 1
ATOM 961 C CA . VAL A 1 126 ? 16.599 1.140 43.043 1.00 19.37 126 VAL A CA 1
ATOM 962 C C . VAL A 1 126 ? 15.972 0.246 44.133 1.00 25.98 126 VAL A C 1
ATOM 963 O O . VAL A 1 126 ? 15.408 -0.802 43.836 1.00 27.91 126 VAL A O 1
ATOM 967 N N . ALA A 1 127 ? 16.086 0.644 45.396 1.00 26.14 127 ALA A N 1
ATOM 968 C CA . ALA A 1 127 ? 15.553 -0.162 46.494 1.00 26.80 127 ALA A CA 1
ATOM 969 C C . ALA A 1 127 ? 14.041 -0.067 46.599 1.00 26.75 127 ALA A C 1
ATOM 970 O O . ALA A 1 127 ? 13.369 -1.019 47.002 1.00 29.88 127 ALA A O 1
ATOM 972 N N . THR A 1 128 ? 13.498 1.076 46.218 1.00 27.18 128 THR A N 1
ATOM 973 C CA . THR A 1 128 ? 12.060 1.271 46.318 1.00 31.49 128 THR A CA 1
ATOM 974 C C . THR A 1 128 ? 11.218 1.220 45.029 1.00 32.13 128 THR A C 1
ATOM 975 O O . THR A 1 128 ? 10.071 0.806 45.071 1.00 37.54 128 THR A O 1
ATOM 979 N N . VAL A 1 129 ? 11.776 1.591 43.883 1.00 30.49 129 VAL A N 1
ATOM 980 C CA . VAL A 1 129 ? 11.011 1.590 42.626 1.00 22.93 129 VAL A CA 1
ATOM 981 C C . VAL A 1 129 ? 11.110 0.302 41.818 1.00 25.69 129 VAL A C 1
ATOM 982 O O . VAL A 1 129 ? 10.109 -0.295 41.442 1.00 25.56 129 VAL A O 1
ATOM 986 N N . GLY A 1 130 ? 12.337 -0.130 41.564 1.00 22.32 130 GLY A N 1
ATOM 987 C CA . GLY A 1 130 ? 12.567 -1.315 40.760 1.00 23.49 130 GLY A CA 1
ATOM 988 C C . GLY A 1 130 ? 13.740 -1.008 39.852 1.00 19.21 130 GLY A C 1
ATOM 989 O O . GLY A 1 130 ? 14.515 -0.100 40.150 1.00 23.55 130 GLY A O 1
ATOM 990 N N . PRO A 1 131 ? 13.942 -1.763 38.774 1.00 18.86 131 PRO A N 1
ATOM 991 C CA . PRO A 1 131 ? 15.067 -1.485 37.871 1.00 15.84 131 PRO A CA 1
ATOM 992 C C . PRO A 1 131 ? 14.980 -0.035 37.391 1.00 14.14 131 PRO A C 1
ATOM 993 O O . PRO A 1 131 ? 13.895 0.461 37.137 1.00 18.75 131 PRO A O 1
ATOM 997 N N . ILE A 1 132 ? 16.121 0.629 37.239 1.00 14.70 132 ILE A N 1
ATOM 998 C CA . ILE A 1 132 ? 16.181 2.041 36.838 1.00 15.19 132 ILE A CA 1
ATOM 999 C C . ILE A 1 132 ? 17.033 2.213 35.553 1.00 15.22 132 ILE A C 1
ATOM 1000 O O . ILE A 1 132 ? 18.096 1.591 35.423 1.00 17.43 132 ILE A O 1
ATOM 1005 N N . SER A 1 133 ? 16.568 3.047 34.625 1.00 15.86 133 SER A N 1
ATOM 1006 C CA . SER A 1 133 ? 17.293 3.324 33.369 1.00 14.60 133 SER A CA 1
ATOM 1007 C C . SER A 1 133 ? 18.404 4.290 33.681 1.00 15.87 133 SER A C 1
ATOM 1008 O O . SER A 1 133 ? 18.175 5.281 34.363 1.00 17.14 133 SER A O 1
ATOM 1011 N N . VAL A 1 134 ? 19.608 3.994 33.197 1.00 16.84 134 VAL A N 1
ATOM 1012 C CA . VAL A 1 134 ? 20.768 4.847 33.407 1.00 18.66 134 VAL A CA 1
ATOM 1013 C C . VAL A 1 134 ? 21.673 4.880 32.154 1.00 23.02 134 VAL A C 1
ATOM 1014 O O . VAL A 1 134 ? 21.576 4.017 31.274 1.00 19.22 134 VAL A O 1
ATOM 1018 N N . ALA A 1 135 ? 22.551 5.877 32.082 1.00 20.13 135 ALA A N 1
ATOM 1019 C CA . ALA A 1 135 ? 23.481 5.966 30.967 1.00 18.62 135 ALA A CA 1
ATOM 1020 C C . ALA A 1 135 ? 24.850 5.977 31.585 1.00 18.51 135 ALA A C 1
ATOM 1021 O O . ALA A 1 135 ? 25.079 6.680 32.569 1.00 18.07 135 ALA A O 1
ATOM 1023 N N . ILE A 1 136 ? 25.764 5.232 30.969 1.00 16.03 136 ILE A N 1
ATOM 1024 C CA . ILE A 1 136 ? 27.136 5.138 31.415 1.00 16.33 136 ILE A CA 1
ATOM 1025 C C . ILE A 1 136 ? 28.144 5.399 30.281 1.00 19.69 136 ILE A C 1
ATOM 1026 O O . ILE A 1 136 ? 27.794 5.495 29.097 1.00 19.14 136 ILE A O 1
ATOM 1031 N N . ASP A 1 137 ? 29.404 5.544 30.660 1.00 17.37 137 ASP A N 1
ATOM 1032 C CA . ASP A 1 137 ? 30.453 5.742 29.708 1.00 16.31 137 ASP A CA 1
ATOM 1033 C C . ASP A 1 137 ? 30.985 4.325 29.482 1.00 18.75 137 ASP A C 1
ATOM 1034 O O . ASP A 1 137 ? 31.745 3.809 30.315 1.00 20.55 137 ASP A O 1
ATOM 1039 N N . ALA A 1 138 ? 30.600 3.706 28.358 1.00 16.87 138 ALA A N 1
ATOM 1040 C CA . ALA A 1 138 ? 31.028 2.332 28.024 1.00 16.54 138 ALA A CA 1
ATOM 1041 C C . ALA A 1 138 ? 32.031 2.262 26.888 1.00 16.67 138 ALA A C 1
ATOM 1042 O O . ALA A 1 138 ? 32.336 1.180 26.399 1.00 23.16 138 ALA A O 1
ATOM 1044 N N . GLY A 1 139 ? 32.558 3.424 26.505 1.00 17.95 139 GLY A N 1
ATOM 1045 C CA . GLY A 1 139 ? 33.491 3.525 25.400 1.00 19.99 139 GLY A CA 1
ATOM 1046 C C . GLY A 1 139 ? 34.946 3.295 25.723 1.00 22.53 139 GLY A C 1
ATOM 1047 O O . GLY A 1 139 ? 35.807 4.103 25.388 1.00 23.96 139 GLY A O 1
ATOM 1048 N N . HIS A 1 140 ? 35.224 2.161 26.346 1.00 22.34 140 HIS A N 1
ATOM 1049 C CA . HIS A 1 140 ? 36.576 1.797 26.706 1.00 22.32 140 HIS A CA 1
ATOM 1050 C C . HIS A 1 140 ? 36.722 0.321 26.380 1.00 23.51 140 HIS A C 1
ATOM 1051 O O . HIS A 1 140 ? 35.751 -0.414 26.435 1.00 23.13 140 HIS A O 1
ATOM 1058 N N . GLU A 1 141 ? 37.923 -0.089 25.987 1.00 23.74 141 GLU A N 1
ATOM 1059 C CA . GLU A 1 141 ? 38.219 -1.477 25.686 1.00 22.13 141 GLU A CA 1
ATOM 1060 C C . GLU A 1 141 ? 37.961 -2.353 26.907 1.00 24.57 141 GLU A C 1
ATOM 1061 O O . GLU A 1 141 ? 37.423 -3.454 26.783 1.00 23.07 141 GLU A O 1
ATOM 1067 N N . SER A 1 142 ? 38.335 -1.868 28.090 1.00 23.98 142 SER A N 1
ATOM 1068 C CA . SER A 1 142 ? 38.121 -2.640 29.329 1.00 22.39 142 SER A CA 1
ATOM 1069 C C . SER A 1 142 ? 36.683 -3.108 29.498 1.00 22.23 142 SER A C 1
ATOM 1070 O O . SER A 1 142 ? 36.444 -4.246 29.922 1.00 28.07 142 SER A O 1
ATOM 1073 N N . PHE A 1 143 ? 35.724 -2.237 29.189 1.00 20.36 143 PHE A N 1
ATOM 1074 C CA . PHE A 1 143 ? 34.311 -2.609 29.272 1.00 22.41 143 PHE A CA 1
ATOM 1075 C C . PHE A 1 143 ? 33.959 -3.720 28.265 1.00 24.25 143 PHE A C 1
ATOM 1076 O O . PHE A 1 143 ? 33.137 -4.602 28.552 1.00 24.40 143 PHE A O 1
ATOM 1084 N N . LEU A 1 144 ? 34.614 -3.691 27.108 1.00 24.34 144 LEU A N 1
ATOM 1085 C CA . LEU A 1 144 ? 34.396 -4.696 26.063 1.00 25.72 144 LEU A CA 1
ATOM 1086 C C . LEU A 1 144 ? 34.750 -6.136 26.483 1.00 27.99 144 LEU A C 1
ATOM 1087 O O . LEU A 1 144 ? 33.996 -7.073 26.218 1.00 28.24 144 LEU A O 1
ATOM 1092 N N . PHE A 1 145 ? 35.898 -6.333 27.117 1.00 29.92 145 PHE A N 1
ATOM 1093 C CA . PHE A 1 145 ? 36.261 -7.678 27.503 1.00 33.62 145 PHE A CA 1
ATOM 1094 C C . PHE A 1 145 ? 36.059 -7.963 28.973 1.00 32.48 145 PHE A C 1
ATOM 1095 O O . PHE A 1 145 ? 36.760 -8.781 29.567 1.00 33.94 145 PHE A O 1
ATOM 1103 N N . TYR A 1 146 ? 35.074 -7.301 29.559 1.00 31.48 146 TYR A N 1
ATOM 1104 C CA . TYR A 1 146 ? 34.768 -7.543 30.961 1.00 30.00 146 TYR A CA 1
ATOM 1105 C C . TYR A 1 146 ? 34.195 -8.974 31.083 1.00 33.46 146 TYR A C 1
ATOM 1106 O O . TYR A 1 146 ? 33.372 -9.393 30.267 1.00 29.33 146 TYR A O 1
ATOM 1115 N N . LYS A 1 147 ? 34.629 -9.717 32.101 1.00 36.92 147 LYS A N 1
ATOM 1116 C CA . LYS A 1 147 ? 34.143 -11.079 32.291 1.00 39.96 147 LYS A CA 1
ATOM 1117 C C . LYS A 1 147 ? 33.527 -11.307 33.653 1.00 36.84 147 LYS A C 1
ATOM 1118 O O . LYS A 1 147 ? 32.407 -11.815 33.741 1.00 33.50 147 LYS A O 1
ATOM 1124 N N . GLU A 1 148 ? 34.262 -10.955 34.709 1.00 37.43 148 GLU A N 1
ATOM 1125 C CA . GLU A 1 148 ? 33.773 -11.117 36.074 1.00 37.18 148 GLU A CA 1
ATOM 1126 C C . GLU A 1 148 ? 34.353 -10.044 36.994 1.00 33.31 148 GLU A C 1
ATOM 1127 O O . GLU A 1 148 ? 35.181 -9.230 36.580 1.00 36.97 148 GLU A O 1
ATOM 1133 N N . GLY A 1 149 ? 33.885 -10.027 38.237 1.00 29.00 149 GLY A N 1
ATOM 1134 C CA . GLY A 1 149 ? 34.374 -9.060 39.207 1.00 27.60 149 GLY A CA 1
ATOM 1135 C C . GLY A 1 149 ? 33.684 -7.717 39.120 1.00 23.23 149 GLY A C 1
ATOM 1136 O O . GLY A 1 149 ? 32.668 -7.574 38.442 1.00 25.42 149 GLY A O 1
ATOM 1137 N N . ILE A 1 150 ? 34.197 -6.756 39.870 1.00 21.35 150 ILE A N 1
ATOM 1138 C CA . ILE A 1 150 ? 33.652 -5.421 39.854 1.00 23.93 150 ILE A CA 1
ATOM 1139 C C . ILE A 1 150 ? 34.469 -4.633 38.839 1.00 25.33 150 ILE A C 1
ATOM 1140 O O . ILE A 1 150 ? 35.695 -4.588 38.910 1.00 25.29 150 ILE A O 1
ATOM 1145 N N . TYR A 1 151 ? 33.777 -4.044 37.873 1.00 26.01 151 TYR A N 1
ATOM 1146 C CA . TYR A 1 151 ? 34.404 -3.256 36.831 1.00 21.69 151 TYR A CA 1
ATOM 1147 C C . TYR A 1 151 ? 34.718 -1.829 37.301 1.00 23.52 151 TYR A C 1
ATOM 1148 O O . TYR A 1 151 ? 33.850 -1.094 37.786 1.00 20.30 151 TYR A O 1
ATOM 1157 N N . PHE A 1 152 ? 35.974 -1.438 37.145 1.00 20.61 152 PHE A N 1
ATOM 1158 C CA . PHE A 1 152 ? 36.397 -0.118 37.502 1.00 23.17 152 PHE A CA 1
ATOM 1159 C C . PHE A 1 152 ? 37.373 0.310 36.403 1.00 25.35 152 PHE A C 1
ATOM 1160 O O . PHE A 1 152 ? 38.332 -0.389 36.113 1.00 26.42 152 PHE A O 1
ATOM 1168 N N . GLU A 1 153 ? 37.115 1.450 35.777 1.00 26.41 153 GLU A N 1
ATOM 1169 C CA . GLU A 1 153 ? 37.968 1.953 34.710 1.00 25.33 153 GLU A CA 1
ATOM 1170 C C . GLU A 1 153 ? 38.407 3.353 35.092 1.00 26.70 153 GLU A C 1
ATOM 1171 O O . GLU A 1 153 ? 37.613 4.289 35.085 1.00 26.53 153 GLU A O 1
ATOM 1177 N N . PRO A 1 154 ? 39.701 3.522 35.391 1.00 27.98 154 PRO A N 1
ATOM 1178 C CA . PRO A 1 154 ? 40.277 4.812 35.789 1.00 29.14 154 PRO A CA 1
ATOM 1179 C C . PRO A 1 154 ? 40.008 5.949 34.809 1.00 29.77 154 PRO A C 1
ATOM 1180 O O . PRO A 1 154 ? 39.927 7.110 35.215 1.00 32.95 154 PRO A O 1
ATOM 1184 N N . ASP A 1 155 ? 39.860 5.621 33.529 1.00 31.58 155 ASP A N 1
ATOM 1185 C CA . ASP A 1 155 ? 39.600 6.640 32.525 1.00 35.67 155 ASP A CA 1
ATOM 1186 C C . ASP A 1 155 ? 38.110 6.867 32.235 1.00 33.25 155 ASP A C 1
ATOM 1187 O O . ASP A 1 155 ? 37.759 7.551 31.281 1.00 31.03 155 ASP A O 1
ATOM 1192 N N . CYS A 1 156 ? 37.228 6.325 33.068 1.00 28.89 156 CYS A N 1
ATOM 1193 C CA . CYS A 1 156 ? 35.798 6.513 32.857 1.00 25.44 156 CYS A CA 1
ATOM 1194 C C . CYS A 1 156 ? 35.365 7.930 33.171 1.00 25.43 156 CYS A C 1
ATOM 1195 O O . CYS A 1 156 ? 35.890 8.546 34.089 1.00 25.60 156 CYS A O 1
ATOM 1198 N N . SER A 1 157 ? 34.390 8.437 32.426 1.00 23.02 157 SER A N 1
ATOM 1199 C CA . SER A 1 157 ? 33.901 9.802 32.622 1.00 23.37 157 SER A CA 1
ATOM 1200 C C . SER A 1 157 ? 32.556 9.809 33.333 1.00 24.72 157 SER A C 1
ATOM 1201 O O . SER A 1 157 ? 31.747 8.905 33.147 1.00 24.49 157 SER A O 1
ATOM 1204 N N . SER A 1 158 ? 32.324 10.825 34.159 1.00 23.42 158 SER A N 1
ATOM 1205 C CA . SER A 1 158 ? 31.061 10.934 34.884 1.00 28.44 158 SER A CA 1
ATOM 1206 C C . SER A 1 158 ? 30.193 11.933 34.163 1.00 30.38 158 SER A C 1
ATOM 1207 O O . SER A 1 158 ? 29.024 12.104 34.496 1.00 29.91 158 SER A O 1
ATOM 1210 N N . GLU A 1 159 ? 30.770 12.574 33.155 1.00 31.18 159 GLU A N 1
ATOM 1211 C CA . GLU A 1 159 ? 30.059 13.609 32.409 1.00 37.24 159 GLU A CA 1
ATOM 1212 C C . GLU A 1 159 ? 29.623 13.228 30.988 1.00 37.27 159 GLU A C 1
ATOM 1213 O O . GLU A 1 159 ? 28.569 13.675 30.517 1.00 36.89 159 GLU A O 1
ATOM 1219 N N . ASP A 1 160 ? 30.402 12.372 30.333 1.00 35.07 160 ASP A N 1
ATOM 1220 C CA . ASP A 1 160 ? 30.082 11.935 28.988 1.00 35.37 160 ASP A CA 1
ATOM 1221 C C . ASP A 1 160 ? 29.647 10.468 28.965 1.00 29.59 160 ASP A C 1
ATOM 1222 O O . ASP A 1 160 ? 30.458 9.570 29.202 1.00 35.73 160 ASP A O 1
ATOM 1227 N N . MET A 1 161 ? 28.370 10.225 28.668 1.00 22.57 161 MET A N 1
ATOM 1228 C CA . MET A 1 161 ? 27.828 8.873 28.662 1.00 19.68 161 MET A CA 1
ATOM 1229 C C . MET A 1 161 ? 27.349 8.489 27.265 1.00 21.97 161 MET A C 1
ATOM 1230 O O . MET A 1 161 ? 26.615 9.248 26.626 1.00 23.73 161 MET A O 1
ATOM 1235 N N . ASP A 1 162 ? 27.723 7.295 26.814 1.00 19.60 162 ASP A N 1
ATOM 1236 C CA . ASP A 1 162 ? 27.380 6.863 25.468 1.00 19.95 162 ASP A CA 1
ATOM 1237 C C . ASP A 1 162 ? 26.588 5.561 25.354 1.00 20.26 162 ASP A C 1
ATOM 1238 O O . ASP A 1 162 ? 26.376 5.069 24.236 1.00 19.62 162 ASP A O 1
ATOM 1243 N N . HIS A 1 163 ? 26.085 5.039 26.474 1.00 18.04 163 HIS A N 1
ATOM 1244 C CA . HIS A 1 163 ? 25.383 3.761 26.434 1.00 15.71 163 HIS A CA 1
ATOM 1245 C C . HIS A 1 163 ? 24.311 3.690 27.514 1.00 18.57 163 HIS A C 1
ATOM 1246 O O . HIS A 1 163 ? 24.621 3.838 28.695 1.00 21.16 163 HIS A O 1
ATOM 1253 N N . GLY A 1 164 ? 23.062 3.458 27.113 1.00 15.98 164 GLY A N 1
ATOM 1254 C CA . GLY A 1 164 ? 21.966 3.326 28.074 1.00 17.44 164 GLY A CA 1
ATOM 1255 C C . GLY A 1 164 ? 21.899 1.875 28.539 1.00 21.00 164 GLY A C 1
ATOM 1256 O O . GLY A 1 164 ? 22.016 0.960 27.726 1.00 17.52 164 GLY A O 1
ATOM 1257 N N . VAL A 1 165 ? 21.758 1.650 29.848 1.00 16.76 165 VAL A N 1
ATOM 1258 C CA . VAL A 1 165 ? 21.704 0.302 30.394 1.00 14.31 165 VAL A CA 1
ATOM 1259 C C . VAL A 1 165 ? 20.659 0.294 31.520 1.00 15.05 165 VAL A C 1
ATOM 1260 O O . VAL A 1 165 ? 19.971 1.281 31.732 1.00 13.41 165 VAL A O 1
ATOM 1264 N N . LEU A 1 166 ? 20.512 -0.816 32.229 1.00 14.60 166 LEU A N 1
ATOM 1265 C CA . LEU A 1 166 ? 19.495 -0.887 33.284 1.00 16.86 166 LEU A CA 1
ATOM 1266 C C . LEU A 1 166 ? 20.069 -1.358 34.631 1.00 15.45 166 LEU A C 1
ATOM 1267 O O . LEU A 1 166 ? 20.743 -2.387 34.689 1.00 18.69 166 LEU A O 1
ATOM 1272 N N . VAL A 1 167 ? 19.799 -0.620 35.702 1.00 18.32 167 VAL A N 1
ATOM 1273 C CA . VAL A 1 167 ? 20.295 -1.023 37.009 1.00 18.55 167 VAL A CA 1
ATOM 1274 C C . VAL A 1 167 ? 19.223 -1.904 37.625 1.00 17.78 167 VAL A C 1
ATOM 1275 O O . VAL A 1 167 ? 18.091 -1.467 37.806 1.00 19.11 167 VAL A O 1
ATOM 1279 N N . VAL A 1 168 ? 19.558 -3.174 37.867 1.00 18.99 168 VAL A N 1
ATOM 1280 C CA . VAL A 1 168 ? 18.598 -4.101 38.458 1.00 20.10 168 VAL A CA 1
ATOM 1281 C C . VAL A 1 168 ? 18.871 -4.389 39.943 1.00 24.23 168 VAL A C 1
ATOM 1282 O O . VAL A 1 168 ? 18.174 -5.198 40.565 1.00 26.72 168 VAL A O 1
ATOM 1286 N N . GLY A 1 169 ? 19.872 -3.722 40.510 1.00 22.16 169 GLY A N 1
ATOM 1287 C CA . GLY A 1 169 ? 20.180 -3.923 41.905 1.00 21.91 169 GLY A CA 1
ATOM 1288 C C . GLY A 1 169 ? 21.563 -3.470 42.299 1.00 21.84 169 GLY A C 1
ATOM 1289 O O . GLY A 1 169 ? 22.206 -2.726 41.568 1.00 20.30 169 GLY A O 1
ATOM 1290 N N . TYR A 1 170 ? 21.988 -3.881 43.496 1.00 21.40 170 TYR A N 1
ATOM 1291 C CA . TYR A 1 170 ? 23.301 -3.537 44.045 1.00 21.33 170 TYR A CA 1
ATOM 1292 C C . TYR A 1 170 ? 23.612 -4.470 45.218 1.00 24.96 170 TYR A C 1
ATOM 1293 O O . TYR A 1 170 ? 22.735 -5.201 45.705 1.00 25.36 170 TYR A O 1
ATOM 1302 N N . GLY A 1 171 ? 24.844 -4.414 45.704 1.00 24.03 171 GLY A N 1
ATOM 1303 C CA . GLY A 1 171 ? 25.226 -5.266 46.811 1.00 27.71 171 GLY A CA 1
ATOM 1304 C C . GLY A 1 171 ? 26.692 -5.093 47.136 1.00 30.05 171 GLY A C 1
ATOM 1305 O O . GLY A 1 171 ? 27.303 -4.089 46.761 1.00 24.56 171 GLY A O 1
ATOM 1306 N N . PHE A 1 172 ? 27.230 -6.036 47.902 1.00 38.62 172 PHE A N 1
ATOM 1307 C CA . PHE A 1 172 ? 28.643 -6.033 48.280 1.00 42.00 172 PHE A CA 1
ATOM 1308 C C . PHE A 1 172 ? 29.123 -7.472 48.373 1.00 46.23 172 PHE A C 1
ATOM 1309 O O . PHE A 1 172 ? 28.297 -8.397 48.411 1.00 46.19 172 PHE A O 1
ATOM 1317 N N . GLU A 1 173 ? 30.447 -7.662 48.372 1.00 53.03 173 GLU A N 1
ATOM 1318 C CA . GLU A 1 173 ? 31.037 -9.009 48.467 1.00 59.98 173 GLU A CA 1
ATOM 1319 C C . GLU A 1 173 ? 31.245 -9.520 49.915 1.00 60.07 173 GLU A C 1
ATOM 1320 O O . GLU A 1 173 ? 31.423 -8.733 50.861 1.00 59.28 173 GLU A O 1
ATOM 1326 N N . SER A 1 174 ? 31.248 -10.846 50.049 0.00 0.00 174 SER A N 1
ATOM 1327 C CA . SER A 1 174 ? 31.401 -11.556 51.323 0.00 0.00 174 SER A CA 1
ATOM 1328 C C . SER A 1 174 ? 32.520 -11.103 52.269 0.00 0.00 174 SER A C 1
ATOM 1329 O O . SER A 1 174 ? 33.415 -10.350 51.886 0.00 0.00 174 SER A O 1
ATOM 1332 N N . THR A 1 175 ? 32.435 -11.566 53.517 0.00 0.00 175 THR A N 1
ATOM 1333 C CA . THR A 1 175 ? 33.416 -11.260 54.558 0.00 0.00 175 THR A CA 1
ATOM 1334 C C . THR A 1 175 ? 33.376 -12.361 55.619 0.00 0.00 175 THR A C 1
ATOM 1335 O O . THR A 1 175 ? 32.257 -12.742 56.028 0.00 0.00 175 THR A O 1
ATOM 1340 N N . ASN B 2 1 ? 35.391 -1.470 43.939 0.00 17.44 179 ASN B N 1
ATOM 1341 C CA . ASN B 2 1 ? 35.864 -2.521 44.882 0.00 17.35 179 ASN B CA 1
ATOM 1342 C C . ASN B 2 1 ? 34.648 -3.190 45.523 0.00 17.23 179 ASN B C 1
ATOM 1343 O O . ASN B 2 1 ? 33.664 -3.436 44.837 0.00 17.22 179 ASN B O 1
ATOM 1348 N N . ASN B 2 2 ? 34.689 -3.419 46.834 1.00 55.01 180 ASN B N 1
ATOM 1349 C CA . ASN B 2 2 ? 33.602 -4.091 47.549 1.00 52.65 180 ASN B CA 1
ATOM 1350 C C . ASN B 2 2 ? 32.131 -3.902 47.129 1.00 39.51 180 ASN B C 1
ATOM 1351 O O . ASN B 2 2 ? 31.410 -4.883 47.028 1.00 40.20 180 ASN B O 1
ATOM 1356 N N . LYS B 2 3 ? 31.689 -2.668 46.904 1.00 30.44 181 LYS B N 1
ATOM 1357 C CA . LYS B 2 3 ? 30.305 -2.387 46.530 1.00 31.09 181 LYS B CA 1
ATOM 1358 C C . LYS B 2 3 ? 30.150 -2.339 45.022 1.00 28.93 181 LYS B C 1
ATOM 1359 O O . LYS B 2 3 ? 31.078 -1.956 44.314 1.00 27.45 181 LYS B O 1
ATOM 1365 N N . TYR B 2 4 ? 28.979 -2.736 44.532 1.00 24.05 182 TYR B N 1
ATOM 1366 C CA . TYR B 2 4 ? 28.733 -2.727 43.097 1.00 21.49 182 TYR B CA 1
ATOM 1367 C C . TYR B 2 4 ? 27.294 -2.487 42.750 1.00 22.53 182 TYR B C 1
ATOM 1368 O O . TYR B 2 4 ? 26.418 -2.683 43.577 1.00 23.50 182 TYR B O 1
ATOM 1377 N N . TRP B 2 5 ? 27.059 -2.050 41.519 1.00 22.03 183 TRP B N 1
ATOM 1378 C CA . TRP B 2 5 ? 25.708 -1.879 40.998 1.00 18.77 183 TRP B CA 1
ATOM 1379 C C . TRP B 2 5 ? 25.552 -3.096 40.056 1.00 20.61 183 TRP B C 1
ATOM 1380 O O . TRP B 2 5 ? 26.514 -3.489 39.389 1.00 18.75 183 TRP B O 1
ATOM 1391 N N . LEU B 2 6 ? 24.396 -3.749 40.072 1.00 18.87 184 LEU B N 1
ATOM 1392 C CA . LEU B 2 6 ? 24.150 -4.884 39.176 1.00 18.89 184 LEU B CA 1
ATOM 1393 C C . LEU B 2 6 ? 23.539 -4.254 37.936 1.00 17.76 184 LEU B C 1
ATOM 1394 O O . LEU B 2 6 ? 22.456 -3.692 38.022 1.00 13.73 184 LEU B O 1
ATOM 1399 N N . VAL B 2 7 ? 24.224 -4.355 36.797 1.00 17.61 185 VAL B N 1
ATOM 1400 C CA . VAL B 2 7 ? 23.749 -3.728 35.569 1.00 16.17 185 VAL B CA 1
ATOM 1401 C C . VAL B 2 7 ? 23.445 -4.715 34.452 1.00 15.86 185 VAL B C 1
ATOM 1402 O O . VAL B 2 7 ? 24.250 -5.572 34.159 1.00 18.35 185 VAL B O 1
ATOM 1406 N N . LYS B 2 8 ? 22.294 -4.551 33.805 1.00 16.65 186 LYS B N 1
ATOM 1407 C CA . LYS B 2 8 ? 21.917 -5.424 32.716 1.00 18.26 186 LYS B CA 1
ATOM 1408 C C . LYS B 2 8 ? 22.307 -4.735 31.405 1.00 14.85 186 LYS B C 1
ATOM 1409 O O . LYS B 2 8 ? 21.892 -3.598 31.168 1.00 16.95 186 LYS B O 1
ATOM 1415 N N . ASN B 2 9 ? 23.139 -5.396 30.595 1.00 14.85 187 ASN B N 1
ATOM 1416 C CA . ASN B 2 9 ? 23.571 -4.850 29.304 1.00 15.87 187 ASN B CA 1
ATOM 1417 C C . ASN B 2 9 ? 22.676 -5.428 28.174 1.00 17.87 187 ASN B C 1
ATOM 1418 O O . ASN B 2 9 ? 21.839 -6.307 28.408 1.00 17.43 187 ASN B O 1
ATOM 1423 N N . SER B 2 10 ? 22.865 -4.967 26.937 1.00 18.73 188 SER B N 1
ATOM 1424 C CA . SER B 2 10 ? 22.030 -5.470 25.846 1.00 16.69 188 SER B CA 1
ATOM 1425 C C . SER B 2 10 ? 22.883 -5.979 24.682 1.00 18.47 188 SER B C 1
ATOM 1426 O O . SER B 2 10 ? 22.598 -5.669 23.518 1.00 16.31 188 SER B O 1
ATOM 1429 N N . TRP B 2 11 ? 23.950 -6.714 25.013 1.00 16.34 189 TRP B N 1
ATOM 1430 C CA . TRP B 2 11 ? 24.840 -7.281 24.010 1.00 17.86 189 TRP B CA 1
ATOM 1431 C C . TRP B 2 11 ? 24.766 -8.810 24.006 1.00 21.34 189 TRP B C 1
ATOM 1432 O O . TRP B 2 11 ? 25.727 -9.482 23.644 1.00 24.41 189 TRP B O 1
ATOM 1443 N N . GLY B 2 12 ? 23.621 -9.348 24.410 1.00 20.85 190 GLY B N 1
ATOM 1444 C CA . GLY B 2 12 ? 23.455 -10.785 24.468 1.00 22.47 190 GLY B CA 1
ATOM 1445 C C . GLY B 2 12 ? 24.060 -11.390 25.730 1.00 26.44 190 GLY B C 1
ATOM 1446 O O . GLY B 2 12 ? 24.808 -10.724 26.467 1.00 24.01 190 GLY B O 1
ATOM 1447 N N . GLU B 2 13 ? 23.742 -12.662 25.967 1.00 26.36 191 GLU B N 1
ATOM 1448 C CA . GLU B 2 13 ? 24.194 -13.378 27.146 1.00 28.22 191 GLU B CA 1
ATOM 1449 C C . GLU B 2 13 ? 25.636 -13.820 27.110 1.00 29.51 191 GLU B C 1
ATOM 1450 O O . GLU B 2 13 ? 26.176 -14.264 28.128 1.00 36.48 191 GLU B O 1
ATOM 1456 N N . GLU B 2 14 ? 26.287 -13.651 25.965 1.00 32.70 192 GLU B N 1
ATOM 1457 C CA . GLU B 2 14 ? 27.684 -14.080 25.827 1.00 33.77 192 GLU B CA 1
ATOM 1458 C C . GLU B 2 14 ? 28.658 -13.102 26.471 1.00 36.30 192 GLU B C 1
ATOM 1459 O O . GLU B 2 14 ? 29.730 -13.487 26.934 1.00 39.40 192 GLU B O 1
ATOM 1465 N N . TRP B 2 15 ? 28.269 -11.833 26.522 1.00 30.37 193 TRP B N 1
ATOM 1466 C CA . TRP B 2 15 ? 29.115 -10.805 27.099 1.00 28.62 193 TRP B CA 1
ATOM 1467 C C . TRP B 2 15 ? 29.010 -10.746 28.626 1.00 26.95 193 TRP B C 1
ATOM 1468 O O . TRP B 2 15 ? 27.942 -10.983 29.190 1.00 24.74 193 TRP B O 1
ATOM 1479 N N . GLY B 2 16 ? 30.121 -10.408 29.274 1.00 25.19 194 GLY B N 1
ATOM 1480 C CA . GLY B 2 16 ? 30.153 -10.286 30.719 1.00 26.35 194 GLY B CA 1
ATOM 1481 C C . GLY B 2 16 ? 29.705 -11.515 31.479 1.00 29.90 194 GLY B C 1
ATOM 1482 O O . GLY B 2 16 ? 30.025 -12.630 31.099 1.00 28.26 194 GLY B O 1
ATOM 1483 N N . MET B 2 17 ? 28.963 -11.308 32.564 1.00 26.67 195 MET B N 1
ATOM 1484 C CA . MET B 2 17 ? 28.455 -12.403 33.384 1.00 27.77 195 MET B CA 1
ATOM 1485 C C . MET B 2 17 ? 27.039 -12.703 32.954 1.00 25.58 195 MET B C 1
ATOM 1486 O O . MET B 2 17 ? 26.094 -12.217 33.579 1.00 28.38 195 MET B O 1
ATOM 1491 N N . GLY B 2 18 ? 26.872 -13.496 31.901 1.00 23.84 196 GLY B N 1
ATOM 1492 C CA . GLY B 2 18 ? 25.525 -13.790 31.434 1.00 23.93 196 GLY B CA 1
ATOM 1493 C C . GLY B 2 18 ? 24.811 -12.544 30.930 1.00 22.79 196 GLY B C 1
ATOM 1494 O O . GLY B 2 18 ? 23.589 -12.433 31.015 1.00 25.80 196 GLY B O 1
ATOM 1495 N N . GLY B 2 19 ? 25.574 -11.596 30.402 1.00 21.92 197 GLY B N 1
ATOM 1496 C CA . GLY B 2 19 ? 24.968 -10.379 29.901 1.00 20.52 197 GLY B CA 1
ATOM 1497 C C . GLY B 2 19 ? 24.916 -9.252 30.910 1.00 21.55 197 GLY B C 1
ATOM 1498 O O . GLY B 2 19 ? 24.465 -8.163 30.552 1.00 16.31 197 GLY B O 1
ATOM 1499 N N . TYR B 2 20 ? 25.380 -9.519 32.140 1.00 22.96 198 TYR B N 1
ATOM 1500 C CA . TYR B 2 20 ? 25.386 -8.545 33.244 1.00 20.14 198 TYR B CA 1
ATOM 1501 C C . TYR B 2 20 ? 26.776 -8.090 33.639 1.00 22.04 198 TYR B C 1
ATOM 1502 O O . TYR B 2 20 ? 27.759 -8.765 33.380 1.00 26.44 198 TYR B O 1
ATOM 1511 N N . VAL B 2 21 ? 26.848 -6.976 34.352 1.00 17.48 199 VAL B N 1
ATOM 1512 C CA . VAL B 2 21 ? 28.133 -6.475 34.804 1.00 18.50 199 VAL B CA 1
ATOM 1513 C C . VAL B 2 21 ? 27.955 -5.849 36.177 1.00 19.74 199 VAL B C 1
ATOM 1514 O O . VAL B 2 21 ? 26.907 -5.263 36.461 1.00 22.22 199 VAL B O 1
ATOM 1518 N N . LYS B 2 22 ? 28.940 -6.059 37.049 1.00 18.57 200 LYS B N 1
ATOM 1519 C CA . LYS B 2 22 ? 28.945 -5.463 38.381 1.00 19.25 200 LYS B CA 1
ATOM 1520 C C . LYS B 2 22 ? 29.811 -4.222 38.303 1.00 17.71 200 LYS B C 1
ATOM 1521 O O . LYS B 2 22 ? 31.031 -4.330 38.205 1.00 21.55 200 LYS B O 1
ATOM 1527 N N . MET B 2 23 ? 29.181 -3.050 38.309 1.00 15.17 201 MET B N 1
ATOM 1528 C CA . MET B 2 23 ? 29.891 -1.777 38.222 1.00 18.57 201 MET B CA 1
ATOM 1529 C C . MET B 2 23 ? 30.247 -1.244 39.605 1.00 19.98 201 MET B C 1
ATOM 1530 O O . MET B 2 23 ? 29.420 -1.296 40.501 1.00 19.70 201 MET B O 1
ATOM 1535 N N . ALA B 2 24 ? 31.419 -0.631 39.744 1.00 20.07 202 ALA B N 1
ATOM 1536 C CA . ALA B 2 24 ? 31.852 -0.065 41.030 1.00 22.78 202 ALA B CA 1
ATOM 1537 C C . ALA B 2 24 ? 30.814 0.905 41.561 1.00 23.93 202 ALA B C 1
ATOM 1538 O O . ALA B 2 24 ? 30.422 1.845 40.849 1.00 21.73 202 ALA B O 1
ATOM 1540 N N . LYS B 2 25 ? 30.382 0.676 42.807 1.00 20.77 203 LYS B N 1
ATOM 1541 C CA . LYS B 2 25 ? 29.390 1.512 43.474 1.00 21.08 203 LYS B CA 1
ATOM 1542 C C . LYS B 2 25 ? 30.068 2.337 44.571 1.00 24.36 203 LYS B C 1
ATOM 1543 O O . LYS B 2 25 ? 31.022 1.889 45.202 1.00 20.45 203 LYS B O 1
ATOM 1549 N N . ASP B 2 26 ? 29.567 3.552 44.752 1.00 22.88 204 ASP B N 1
ATOM 1550 C CA . ASP B 2 26 ? 30.050 4.502 45.737 1.00 22.65 204 ASP B CA 1
ATOM 1551 C C . ASP B 2 26 ? 31.529 4.860 45.547 1.00 23.71 204 ASP B C 1
ATOM 1552 O O . ASP B 2 26 ? 32.294 5.028 46.508 1.00 22.89 204 ASP B O 1
ATOM 1557 N N . ARG B 2 27 ? 31.922 4.971 44.284 1.00 23.40 205 ARG B N 1
ATOM 1558 C CA . ARG B 2 27 ? 33.279 5.357 43.929 1.00 22.50 205 ARG B CA 1
ATOM 1559 C C . ARG B 2 27 ? 33.212 6.752 43.288 1.00 23.05 205 ARG B C 1
ATOM 1560 O O . ARG B 2 27 ? 33.843 7.040 42.263 1.00 22.88 205 ARG B O 1
ATOM 1568 N N . ARG B 2 28 ? 32.364 7.588 43.863 1.00 21.86 206 ARG B N 1
ATOM 1569 C CA . ARG B 2 28 ? 32.178 8.936 43.368 1.00 21.58 206 ARG B CA 1
ATOM 1570 C C . ARG B 2 28 ? 31.680 8.980 41.914 1.00 21.06 206 ARG B C 1
ATOM 1571 O O . ARG B 2 28 ? 32.335 9.525 41.031 1.00 23.65 206 ARG B O 1
ATOM 1579 N N . ASN B 2 29 ? 30.511 8.377 41.683 1.00 21.44 207 ASN B N 1
ATOM 1580 C CA . ASN B 2 29 ? 29.843 8.394 40.377 1.00 21.06 207 ASN B CA 1
ATOM 1581 C C . ASN B 2 29 ? 30.678 7.854 39.193 1.00 24.29 207 ASN B C 1
ATOM 1582 O O . ASN B 2 29 ? 30.747 8.465 38.124 1.00 23.28 207 ASN B O 1
ATOM 1587 N N . HIS B 2 30 ? 31.283 6.690 39.396 1.00 23.24 208 HIS B N 1
ATOM 1588 C CA . HIS B 2 30 ? 32.119 6.050 38.407 1.00 23.03 208 HIS B CA 1
ATOM 1589 C C . HIS B 2 30 ? 31.367 5.784 37.084 1.00 21.36 208 HIS B C 1
ATOM 1590 O O . HIS B 2 30 ? 30.295 5.169 37.089 1.00 20.32 208 HIS B O 1
ATOM 1597 N N . CYS B 2 31 ? 31.934 6.240 35.960 1.00 18.89 209 CYS B N 1
ATOM 1598 C CA . CYS B 2 31 ? 31.329 6.055 34.623 1.00 18.16 209 CYS B CA 1
ATOM 1599 C C . CYS B 2 31 ? 29.983 6.760 34.453 1.00 15.62 209 CYS B C 1
ATOM 1600 O O . CYS B 2 31 ? 29.217 6.413 33.579 1.00 17.20 209 CYS B O 1
ATOM 1603 N N . GLY B 2 32 ? 29.700 7.737 35.314 1.00 16.78 210 GLY B N 1
ATOM 1604 C CA . GLY B 2 32 ? 28.464 8.495 35.239 1.00 16.68 210 GLY B CA 1
ATOM 1605 C C . GLY B 2 32 ? 27.178 7.745 35.491 1.00 18.61 210 GLY B C 1
ATOM 1606 O O . GLY B 2 32 ? 26.116 8.213 35.105 1.00 22.16 210 GLY B O 1
ATOM 1607 N N . ILE B 2 33 ? 27.238 6.653 36.238 1.00 17.90 211 ILE B N 1
ATOM 1608 C CA . ILE B 2 33 ? 26.052 5.849 36.504 1.00 16.02 211 ILE B CA 1
ATOM 1609 C C . ILE B 2 33 ? 24.869 6.599 37.083 1.00 18.76 211 ILE B C 1
ATOM 1610 O O . ILE B 2 33 ? 23.723 6.299 36.759 1.00 19.83 211 ILE B O 1
ATOM 1615 N N . ALA B 2 34 ? 25.119 7.615 37.899 1.00 18.62 212 ALA B N 1
ATOM 1616 C CA . ALA B 2 34 ? 24.022 8.378 38.496 1.00 18.26 212 ALA B CA 1
ATOM 1617 C C . ALA B 2 34 ? 23.773 9.732 37.828 1.00 22.28 212 ALA B C 1
ATOM 1618 O O . ALA B 2 34 ? 22.963 10.514 38.311 1.00 22.12 212 ALA B O 1
ATOM 1620 N N . SER B 2 35 ? 24.446 9.999 36.707 1.00 21.24 213 SER B N 1
ATOM 1621 C CA . SER B 2 35 ? 24.298 11.266 35.993 1.00 18.16 213 SER B CA 1
ATOM 1622 C C . SER B 2 35 ? 23.027 11.428 35.150 1.00 18.87 213 SER B C 1
ATOM 1623 O O . SER B 2 35 ? 22.539 12.540 34.962 1.00 20.10 213 SER B O 1
ATOM 1626 N N . ALA B 2 36 ? 22.467 10.339 34.640 1.00 18.60 214 ALA B N 1
ATOM 1627 C CA . ALA B 2 36 ? 21.238 10.466 33.855 1.00 20.11 214 ALA B CA 1
ATOM 1628 C C . ALA B 2 36 ? 20.328 9.279 34.174 1.00 21.58 214 ALA B C 1
ATOM 1629 O O . ALA B 2 36 ? 20.010 8.472 33.280 1.00 22.47 214 ALA B O 1
ATOM 1631 N N . ALA B 2 37 ? 19.925 9.157 35.447 1.00 15.53 215 ALA B N 1
ATOM 1632 C CA . ALA B 2 37 ? 19.078 8.049 35.888 1.00 14.81 215 ALA B CA 1
ATOM 1633 C C . ALA B 2 37 ? 17.613 8.438 35.900 1.00 16.44 215 ALA B C 1
ATOM 1634 O O . ALA B 2 37 ? 17.298 9.546 36.300 1.00 21.60 215 ALA B O 1
ATOM 1636 N N . SER B 2 38 ? 16.725 7.545 35.429 1.00 17.32 216 SER B N 1
ATOM 1637 C CA . SER B 2 38 ? 15.290 7.818 35.406 1.00 15.33 216 SER B CA 1
ATOM 1638 C C . SER B 2 38 ? 14.452 6.565 35.292 1.00 17.90 216 SER B C 1
ATOM 1639 O O . SER B 2 38 ? 14.954 5.468 35.039 1.00 17.79 216 SER B O 1
ATOM 1642 N N . TYR B 2 39 ? 13.157 6.737 35.535 1.00 17.97 217 TYR B N 1
ATOM 1643 C CA . TYR B 2 39 ? 12.222 5.641 35.463 1.00 18.96 217 TYR B CA 1
ATOM 1644 C C . TYR B 2 39 ? 10.882 6.200 35.085 1.00 19.14 217 TYR B C 1
ATOM 1645 O O . TYR B 2 39 ? 10.620 7.394 35.240 1.00 18.89 217 TYR B O 1
ATOM 1654 N N . PRO B 2 40 ? 10.001 5.339 34.592 1.00 16.53 218 PRO B N 1
ATOM 1655 C CA . PRO B 2 40 ? 8.687 5.816 34.191 1.00 20.55 218 PRO B CA 1
ATOM 1656 C C . PRO B 2 40 ? 7.648 5.598 35.251 1.00 21.24 218 PRO B C 1
ATOM 1657 O O . PRO B 2 40 ? 7.828 4.746 36.118 1.00 24.31 218 PRO B O 1
ATOM 1661 N N . THR B 2 41 ? 6.589 6.406 35.198 1.00 23.58 219 THR B N 1
ATOM 1662 C CA . THR B 2 41 ? 5.488 6.262 36.134 1.00 25.27 219 THR B CA 1
ATOM 1663 C C . THR B 2 41 ? 4.378 5.559 35.391 1.00 29.16 219 THR B C 1
ATOM 1664 O O . THR B 2 41 ? 4.123 5.821 34.218 1.00 27.56 219 THR B O 1
ATOM 1668 N N . VAL B 2 42 ? 3.808 4.575 36.064 1.00 30.78 220 VAL B N 1
ATOM 1669 C CA . VAL B 2 42 ? 2.757 3.765 35.518 1.00 32.44 220 VAL B CA 1
ATOM 1670 C C . VAL B 2 42 ? 1.566 3.700 36.479 1.00 38.65 220 VAL B C 1
ATOM 1671 O O . VAL B 2 42 ? 1.554 4.381 37.540 1.00 50.37 220 VAL B O 1
ATOM 1676 N N . ALA C 1 1 ? 0.092 -17.854 -23.625 1.00 68.90 1 ALA C N 1
ATOM 1677 C CA . ALA C 1 1 ? 0.373 -17.451 -25.029 1.00 68.35 1 ALA C CA 1
ATOM 1678 C C . ALA C 1 1 ? 1.197 -16.164 -25.108 1.00 64.16 1 ALA C C 1
ATOM 1679 O O . ALA C 1 1 ? 2.207 -16.120 -25.810 1.00 68.98 1 ALA C O 1
ATOM 1681 N N . PRO C 1 2 ? 0.783 -15.097 -24.402 1.00 50.88 2 PRO C N 1
ATOM 1682 C CA . PRO C 1 2 ? 1.576 -13.868 -24.478 1.00 47.56 2 PRO C CA 1
ATOM 1683 C C . PRO C 1 2 ? 2.850 -13.959 -23.639 1.00 45.41 2 PRO C C 1
ATOM 1684 O O . PRO C 1 2 ? 2.954 -14.802 -22.744 1.00 44.74 2 PRO C O 1
ATOM 1688 N N . ARG C 1 3 ? 3.819 -13.097 -23.935 1.00 41.67 3 ARG C N 1
ATOM 1689 C CA . ARG C 1 3 ? 5.094 -13.102 -23.226 1.00 38.37 3 ARG C CA 1
ATOM 1690 C C . ARG C 1 3 ? 5.048 -12.434 -21.864 1.00 35.82 3 ARG C C 1
ATOM 1691 O O . ARG C 1 3 ? 5.919 -12.680 -21.047 1.00 30.12 3 ARG C O 1
ATOM 1699 N N . SER C 1 4 ? 4.052 -11.579 -21.636 1.00 33.15 4 SER C N 1
ATOM 1700 C CA . SER C 1 4 ? 3.894 -10.890 -20.364 1.00 34.30 4 SER C CA 1
ATOM 1701 C C . SER C 1 4 ? 2.428 -10.824 -19.984 1.00 34.69 4 SER C C 1
ATOM 1702 O O . SER C 1 4 ? 1.588 -10.579 -20.833 1.00 35.17 4 SER C O 1
ATOM 1705 N N . VAL C 1 5 ? 2.120 -11.092 -18.715 1.00 30.87 5 VAL C N 1
ATOM 1706 C CA . VAL C 1 5 ? 0.753 -11.042 -18.208 1.00 28.42 5 VAL C CA 1
ATOM 1707 C C . VAL C 1 5 ? 0.784 -10.421 -16.806 1.00 27.29 5 VAL C C 1
ATOM 1708 O O . VAL C 1 5 ? 1.513 -10.872 -15.928 1.00 26.16 5 VAL C O 1
ATOM 1712 N N . ASP C 1 6 ? 0.016 -9.359 -16.610 1.00 25.07 6 ASP C N 1
ATOM 1713 C CA . ASP C 1 6 ? -0.100 -8.727 -15.312 1.00 24.36 6 ASP C CA 1
ATOM 1714 C C . ASP C 1 6 ? -1.542 -8.306 -15.090 1.00 23.81 6 ASP C C 1
ATOM 1715 O O . ASP C 1 6 ? -1.968 -7.243 -15.549 1.00 24.18 6 ASP C O 1
ATOM 1720 N N . TRP C 1 7 ? -2.270 -9.112 -14.325 1.00 23.53 7 TRP C N 1
ATOM 1721 C CA . TRP C 1 7 ? -3.675 -8.851 -14.048 1.00 22.79 7 TRP C CA 1
ATOM 1722 C C . TRP C 1 7 ? -3.978 -7.605 -13.233 1.00 22.49 7 TRP C C 1
ATOM 1723 O O . TRP C 1 7 ? -5.120 -7.153 -13.186 1.00 23.70 7 TRP C O 1
ATOM 1734 N N . ARG C 1 8 ? -2.962 -7.076 -12.567 1.00 21.25 8 ARG C N 1
ATOM 1735 C CA . ARG C 1 8 ? -3.139 -5.859 -11.794 1.00 26.14 8 ARG C CA 1
ATOM 1736 C C . ARG C 1 8 ? -3.495 -4.698 -12.745 1.00 28.72 8 ARG C C 1
ATOM 1737 O O . ARG C 1 8 ? -4.184 -3.768 -12.349 1.00 29.35 8 ARG C O 1
ATOM 1745 N N . GLU C 1 9 ? -2.997 -4.748 -13.982 1.00 31.87 9 GLU C N 1
ATOM 1746 C CA . GLU C 1 9 ? -3.276 -3.704 -14.976 1.00 34.20 9 GLU C CA 1
ATOM 1747 C C . GLU C 1 9 ? -4.729 -3.724 -15.458 1.00 28.67 9 GLU C C 1
ATOM 1748 O O . GLU C 1 9 ? -5.264 -2.707 -15.884 1.00 33.14 9 GLU C O 1
ATOM 1754 N N . LYS C 1 10 ? -5.361 -4.885 -15.398 1.00 28.03 10 LYS C N 1
ATOM 1755 C CA . LYS C 1 10 ? -6.743 -5.021 -15.829 1.00 30.07 10 LYS C CA 1
ATOM 1756 C C . LYS C 1 10 ? -7.751 -4.834 -14.673 1.00 28.00 10 LYS C C 1
ATOM 1757 O O . LYS C 1 10 ? -8.949 -5.050 -14.869 1.00 29.29 10 LYS C O 1
ATOM 1763 N N . GLY C 1 11 ? -7.262 -4.491 -13.472 1.00 27.49 11 GLY C N 1
ATOM 1764 C CA . GLY C 1 11 ? -8.135 -4.294 -12.316 1.00 24.94 11 GLY C CA 1
ATOM 1765 C C . GLY C 1 11 ? -8.737 -5.533 -11.654 1.00 26.67 11 GLY C C 1
ATOM 1766 O O . GLY C 1 11 ? -9.807 -5.464 -11.048 1.00 28.83 11 GLY C O 1
ATOM 1767 N N . TYR C 1 12 ? -8.028 -6.659 -11.732 1.00 24.35 12 TYR C N 1
ATOM 1768 C CA . TYR C 1 12 ? -8.460 -7.944 -11.153 1.00 23.59 12 TYR C CA 1
ATOM 1769 C C . TYR C 1 12 ? -7.977 -8.138 -9.710 1.00 23.81 12 TYR C C 1
ATOM 1770 O O . TYR C 1 12 ? -8.439 -9.022 -9.010 1.00 25.56 12 TYR C O 1
ATOM 1779 N N . VAL C 1 13 ? -7.013 -7.334 -9.301 1.00 21.97 13 VAL C N 1
ATOM 1780 C CA . VAL C 1 13 ? -6.369 -7.493 -8.015 1.00 21.49 13 VAL C CA 1
ATOM 1781 C C . VAL C 1 13 ? -6.566 -6.372 -6.996 1.00 21.26 13 VAL C C 1
ATOM 1782 O O . VAL C 1 13 ? -6.360 -5.205 -7.299 1.00 23.62 13 VAL C O 1
ATOM 1786 N N . THR C 1 14 ? -6.918 -6.752 -5.775 1.00 18.73 14 THR C N 1
ATOM 1787 C CA . THR C 1 14 ? -7.096 -5.800 -4.677 1.00 20.12 14 THR C CA 1
ATOM 1788 C C . THR C 1 14 ? -5.709 -5.420 -4.139 1.00 21.80 14 THR C C 1
ATOM 1789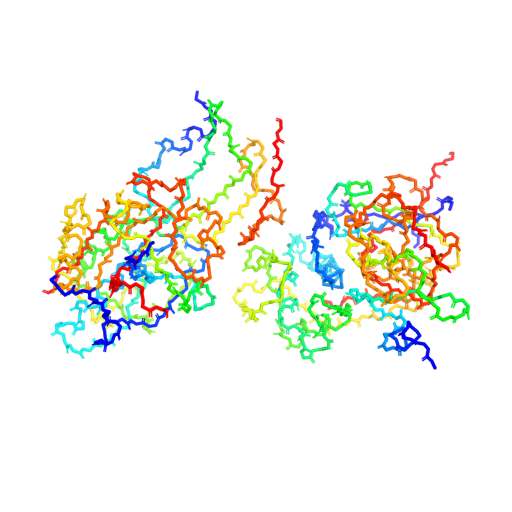 O O . THR C 1 14 ? -4.715 -6.021 -4.525 1.00 22.54 14 THR C O 1
ATOM 1793 N N . PRO C 1 15 ? -5.619 -4.384 -3.279 1.00 22.35 15 PRO C N 1
ATOM 1794 C CA . PRO C 1 15 ? -4.323 -3.971 -2.727 1.00 20.77 15 PRO C CA 1
ATOM 1795 C C . PRO C 1 15 ? -3.745 -5.049 -1.815 1.00 20.21 15 PRO C C 1
ATOM 1796 O O . PRO C 1 15 ? -4.458 -5.926 -1.360 1.00 23.43 15 PRO C O 1
ATOM 1800 N N . VAL C 1 16 ? -2.457 -4.966 -1.528 1.00 20.14 16 VAL C N 1
ATOM 1801 C CA . VAL C 1 16 ? -1.824 -5.943 -0.677 1.00 20.26 16 VAL C CA 1
ATOM 1802 C C . VAL C 1 16 ? -2.389 -5.916 0.752 1.00 23.35 16 VAL C C 1
ATOM 1803 O O . VAL C 1 16 ? -2.620 -4.848 1.323 1.00 25.02 16 VAL C O 1
ATOM 1807 N N . LYS C 1 17 ? -2.659 -7.103 1.293 1.00 22.36 17 LYS C N 1
ATOM 1808 C CA . LYS C 1 17 ? -3.197 -7.258 2.648 1.00 22.52 17 LYS C CA 1
ATOM 1809 C C . LYS C 1 17 ? -2.103 -7.779 3.592 1.00 22.71 17 LYS C C 1
ATOM 1810 O O . LYS C 1 17 ? -0.966 -7.989 3.163 1.00 25.39 17 LYS C O 1
ATOM 1816 N N . ASN C 1 18 ? -2.429 -7.942 4.873 1.00 22.07 18 ASN C N 1
ATOM 1817 C CA . ASN C 1 18 ? -1.444 -8.394 5.845 1.00 23.20 18 ASN C CA 1
ATOM 1818 C C . ASN C 1 18 ? -2.081 -9.382 6.796 1.00 23.95 18 ASN C C 1
ATOM 1819 O O . ASN C 1 18 ? -2.975 -9.016 7.550 1.00 24.91 18 ASN C O 1
ATOM 1824 N N . GLN C 1 19 ? -1.633 -10.635 6.739 1.00 20.51 19 GLN C N 1
ATOM 1825 C CA . GLN C 1 19 ? -2.160 -11.694 7.588 1.00 20.64 19 GLN C CA 1
ATOM 1826 C C . GLN C 1 19 ? -1.712 -11.609 9.063 1.00 22.02 19 GLN C C 1
ATOM 1827 O O . GLN C 1 19 ? -2.261 -12.318 9.912 1.00 21.67 19 GLN C O 1
ATOM 1833 N N . GLY C 1 20 ? -0.715 -10.775 9.360 1.00 21.08 20 GLY C N 1
ATOM 1834 C CA . GLY C 1 20 ? -0.224 -10.660 10.729 1.00 23.33 20 GLY C CA 1
ATOM 1835 C C . GLY C 1 20 ? 0.424 -11.963 11.127 1.00 23.63 20 GLY C C 1
ATOM 1836 O O . GLY C 1 20 ? 0.928 -12.686 10.263 1.00 26.88 20 GLY C O 1
ATOM 1837 N N . GLN C 1 21 ? 0.360 -12.306 12.411 1.00 29.38 21 GLN C N 1
ATOM 1838 C CA . GLN C 1 21 ? 0.971 -13.539 12.918 1.00 34.41 21 GLN C CA 1
ATOM 1839 C C . GLN C 1 21 ? -0.025 -14.682 13.095 1.00 33.53 21 GLN C C 1
ATOM 1840 O O . GLN C 1 21 ? -0.079 -15.328 14.141 1.00 44.83 21 GLN C O 1
ATOM 1846 N N . CYS C 1 22 ? -0.787 -14.945 12.040 1.00 27.87 22 CYS C N 1
ATOM 1847 C CA . CYS C 1 22 ? -1.810 -15.977 12.025 1.00 23.39 22 CYS C CA 1
ATOM 1848 C C . CYS C 1 22 ? -1.549 -16.762 10.747 1.00 21.67 22 CYS C C 1
ATOM 1849 O O . CYS C 1 22 ? -1.319 -16.147 9.723 1.00 17.78 22 CYS C O 1
ATOM 1852 N N . GLY C 1 23 ? -1.487 -18.093 10.820 1.00 19.14 23 GLY C N 1
ATOM 1853 C CA . GLY C 1 23 ? -1.221 -18.881 9.616 1.00 17.98 23 GLY C CA 1
ATOM 1854 C C . GLY C 1 23 ? -2.455 -18.990 8.739 1.00 18.86 23 GLY C C 1
ATOM 1855 O O . GLY C 1 23 ? -3.000 -20.090 8.544 1.00 20.40 23 GLY C O 1
ATOM 1856 N N . SER C 1 24 ? -2.915 -17.853 8.230 1.00 14.84 24 SER C N 1
ATOM 1857 C CA . SER C 1 24 ? -4.117 -17.829 7.417 1.00 18.59 24 SER C CA 1
ATOM 1858 C C . SER C 1 24 ? -3.852 -17.433 5.943 1.00 17.91 24 SER C C 1
ATOM 1859 O O . SER C 1 24 ? -4.777 -17.009 5.222 1.00 17.52 24 SER C O 1
ATOM 1862 N N . CYS C 1 25 ? -2.599 -17.603 5.500 1.00 18.98 25 CYS C N 1
ATOM 1863 C CA . CYS C 1 25 ? -2.205 -17.296 4.119 1.00 18.29 25 CYS C CA 1
ATOM 1864 C C . CYS C 1 25 ? -3.104 -18.031 3.123 1.00 18.61 25 CYS C C 1
ATOM 1865 O O . CYS C 1 25 ? -3.370 -17.527 2.039 1.00 20.84 25 CYS C O 1
ATOM 1868 N N . TRP C 1 26 ? -3.531 -19.235 3.478 1.00 16.73 26 TRP C N 1
ATOM 1869 C CA . TRP C 1 26 ? -4.429 -20.010 2.630 1.00 16.28 26 TRP C CA 1
ATOM 1870 C C . TRP C 1 26 ? -5.741 -19.262 2.338 1.00 20.40 26 TRP C C 1
ATOM 1871 O O . TRP C 1 26 ? -6.297 -19.351 1.223 1.00 18.12 26 TRP C O 1
ATOM 1882 N N . ALA C 1 27 ? -6.220 -18.518 3.338 1.00 20.14 27 ALA C N 1
ATOM 1883 C CA . ALA C 1 27 ? -7.454 -17.746 3.209 1.00 19.90 27 ALA C CA 1
ATOM 1884 C C . ALA C 1 27 ? -7.224 -16.522 2.327 1.00 19.90 27 ALA C C 1
ATOM 1885 O O . ALA C 1 27 ? -8.113 -16.112 1.587 1.00 17.70 27 ALA C O 1
ATOM 1887 N N . PHE C 1 28 ? -6.042 -15.916 2.421 1.00 19.45 28 PHE C N 1
ATOM 1888 C CA . PHE C 1 28 ? -5.729 -14.770 1.581 1.00 20.27 28 PHE C CA 1
ATOM 1889 C C . PHE C 1 28 ? -5.536 -15.209 0.119 1.00 20.46 28 PHE C C 1
ATOM 1890 O O . PHE C 1 28 ? -5.896 -14.485 -0.811 1.00 18.85 28 PHE C O 1
ATOM 1898 N N . SER C 1 29 ? -4.927 -16.372 -0.075 1.00 18.49 29 SER C N 1
ATOM 1899 C CA . SER C 1 29 ? -4.725 -16.875 -1.409 1.00 17.47 29 SER C CA 1
ATOM 1900 C C . SER C 1 29 ? -6.086 -17.156 -2.034 1.00 18.88 29 SER C C 1
ATOM 1901 O O . SER C 1 29 ? -6.330 -16.808 -3.201 1.00 18.42 29 SER C O 1
ATOM 1904 N N . ALA C 1 30 ? -6.997 -17.733 -1.261 1.00 16.28 30 ALA C N 1
ATOM 1905 C CA . ALA C 1 30 ? -8.315 -18.041 -1.794 1.00 16.28 30 ALA C CA 1
ATOM 1906 C C . ALA C 1 30 ? -9.159 -16.818 -2.109 1.00 18.26 30 ALA C C 1
ATOM 1907 O O . ALA C 1 30 ? -9.835 -16.777 -3.138 1.00 21.28 30 ALA C O 1
ATOM 1909 N N . THR C 1 31 ? -9.169 -15.831 -1.220 1.00 17.77 31 THR C N 1
ATOM 1910 C CA . THR C 1 31 ? -9.957 -14.628 -1.485 1.00 19.11 31 THR C CA 1
ATOM 1911 C C . THR C 1 31 ? -9.380 -13.938 -2.705 1.00 18.90 31 THR C C 1
ATOM 1912 O O . THR C 1 31 ? -10.120 -13.387 -3.529 1.00 21.85 31 THR C O 1
ATOM 1916 N N . GLY C 1 32 ? -8.052 -13.958 -2.819 1.00 20.25 32 GLY C N 1
ATOM 1917 C CA . GLY C 1 32 ? -7.397 -13.342 -3.974 1.00 20.21 32 GLY C CA 1
ATOM 1918 C C . GLY C 1 32 ? -7.861 -13.949 -5.300 1.00 20.87 32 GLY C C 1
ATOM 1919 O O . GLY C 1 32 ? -8.156 -13.216 -6.243 1.00 21.42 32 GLY C O 1
ATOM 1920 N N . ALA C 1 33 ? -7.914 -15.282 -5.382 1.00 19.71 33 ALA C N 1
ATOM 1921 C CA . ALA C 1 33 ? -8.342 -15.961 -6.603 1.00 18.37 33 ALA C CA 1
ATOM 1922 C C . ALA C 1 33 ? -9.822 -15.655 -6.858 1.00 25.16 33 ALA C C 1
ATOM 1923 O O . ALA C 1 33 ? -10.199 -15.347 -8.005 1.00 24.58 33 ALA C O 1
ATOM 1925 N N . LEU C 1 34 ? -10.650 -15.728 -5.802 1.00 24.36 34 LEU C N 1
ATOM 1926 C CA . LEU C 1 34 ? -12.076 -15.421 -5.916 1.00 24.49 34 LEU C CA 1
ATOM 1927 C C . LEU C 1 34 ? -12.342 -13.953 -6.307 1.00 22.77 34 LEU C C 1
ATOM 1928 O O . LEU C 1 34 ? -13.246 -13.692 -7.111 1.00 24.57 34 LEU C O 1
ATOM 1933 N N . GLU C 1 35 ? -11.548 -13.009 -5.779 1.00 20.47 35 GLU C N 1
ATOM 1934 C CA . GLU C 1 35 ? -11.692 -11.588 -6.132 1.00 20.15 35 GLU C CA 1
ATOM 1935 C C . GLU C 1 35 ? -11.519 -11.401 -7.639 1.00 25.50 35 GLU C C 1
ATOM 1936 O O . GLU C 1 35 ? -12.315 -10.716 -8.273 1.00 25.27 35 GLU C O 1
ATOM 1942 N N . GLY C 1 36 ? -10.489 -12.016 -8.209 1.00 22.96 36 GLY C N 1
ATOM 1943 C CA . GLY C 1 36 ? -10.251 -11.896 -9.636 1.00 23.82 36 GLY C CA 1
ATOM 1944 C C . GLY C 1 36 ? -11.369 -12.503 -10.487 1.00 23.38 36 GLY C C 1
ATOM 1945 O O . GLY C 1 36 ? -11.777 -11.912 -11.482 1.00 26.08 36 GLY C O 1
ATOM 1946 N N . GLN C 1 37 ? -11.889 -13.660 -10.089 1.00 21.76 37 GLN C N 1
ATOM 1947 C CA . GLN C 1 37 ? -12.946 -14.316 -10.850 1.00 24.06 37 GLN C CA 1
ATOM 1948 C C . GLN C 1 37 ? -14.273 -13.581 -10.760 1.00 28.31 37 GLN C C 1
ATOM 1949 O O . GLN C 1 37 ? -15.022 -13.529 -11.744 1.00 27.96 37 GLN C O 1
ATOM 1955 N N . MET C 1 38 ? -14.591 -13.050 -9.577 1.00 26.99 38 MET C N 1
ATOM 1956 C CA . MET C 1 38 ? -15.828 -12.283 -9.407 1.00 27.28 38 MET C CA 1
ATOM 1957 C C . MET C 1 38 ? -15.758 -11.035 -10.270 1.00 27.26 38 MET C C 1
ATOM 1958 O O . MET C 1 38 ? -16.758 -10.610 -10.809 1.00 27.14 38 MET C O 1
ATOM 1963 N N . PHE C 1 39 ? -14.573 -10.450 -10.376 1.00 25.89 39 PHE C N 1
ATOM 1964 C CA . PHE C 1 39 ? -14.371 -9.265 -11.174 1.00 28.98 39 PHE C CA 1
ATOM 1965 C C . PHE C 1 39 ? -14.521 -9.635 -12.643 1.00 32.87 39 PHE C C 1
ATOM 1966 O O . PHE C 1 39 ? -15.075 -8.887 -13.430 1.00 33.21 39 PHE C O 1
ATOM 1974 N N . ARG C 1 40 ? -14.022 -10.797 -13.023 1.00 33.13 40 ARG C N 1
ATOM 1975 C CA . ARG C 1 40 ? -14.129 -11.207 -14.406 1.00 40.19 40 ARG C CA 1
ATOM 1976 C C . ARG C 1 40 ? -15.602 -11.366 -14.784 1.00 41.84 40 ARG C C 1
ATOM 1977 O O . ARG C 1 40 ? -16.023 -11.001 -15.878 1.00 39.92 40 ARG C O 1
ATOM 1985 N N . LYS C 1 41 ? -16.389 -11.851 -13.839 1.00 42.82 41 LYS C N 1
ATOM 1986 C CA . LYS C 1 41 ? -17.795 -12.096 -14.064 1.00 45.40 41 LYS C CA 1
ATOM 1987 C C . LYS C 1 41 ? -18.727 -10.890 -13.904 1.00 42.48 41 LYS C C 1
ATOM 1988 O O . LYS C 1 41 ? -19.694 -10.766 -14.651 1.00 48.94 41 LYS C O 1
ATOM 1994 N N . THR C 1 42 ? -18.440 -10.003 -12.952 1.00 39.59 42 THR C N 1
ATOM 1995 C CA . THR C 1 42 ? -19.311 -8.846 -12.684 1.00 36.57 42 THR C CA 1
ATOM 1996 C C . THR C 1 42 ? -18.739 -7.482 -13.044 1.00 38.07 42 THR C C 1
ATOM 1997 O O . THR C 1 42 ? -19.469 -6.484 -13.038 1.00 42.95 42 THR C O 1
ATOM 2001 N N . GLY C 1 43 ? -17.439 -7.427 -13.314 1.00 33.36 43 GLY C N 1
ATOM 2002 C CA . GLY C 1 43 ? -16.814 -6.164 -13.646 1.00 34.97 43 GLY C CA 1
ATOM 2003 C C . GLY C 1 43 ? -16.623 -5.286 -12.415 1.00 36.01 43 GLY C C 1
ATOM 2004 O O . GLY C 1 43 ? -16.237 -4.123 -12.545 1.00 34.93 43 GLY C O 1
ATOM 2005 N N . ARG C 1 44 ? -16.888 -5.833 -11.222 1.00 38.00 44 ARG C N 1
ATOM 2006 C CA . ARG C 1 44 ? -16.731 -5.085 -9.960 1.00 41.47 44 ARG C CA 1
ATOM 2007 C C . ARG C 1 44 ? -15.725 -5.740 -9.005 1.00 37.43 44 ARG C C 1
ATOM 2008 O O . ARG C 1 44 ? -15.880 -6.909 -8.635 1.00 39.64 44 ARG C O 1
ATOM 2016 N N . LEU C 1 45 ? -14.713 -4.983 -8.588 1.00 34.60 45 LEU C N 1
ATOM 2017 C CA . LEU C 1 45 ? -13.708 -5.506 -7.663 1.00 32.13 45 LEU C CA 1
ATOM 2018 C C . LEU C 1 45 ? -14.139 -5.235 -6.214 1.00 33.20 45 LEU C C 1
ATOM 2019 O O . LEU C 1 45 ? -14.305 -4.081 -5.801 1.00 33.67 45 LEU C O 1
ATOM 2024 N N . ILE C 1 46 ? -14.359 -6.306 -5.462 1.00 32.41 46 ILE C N 1
ATOM 2025 C CA . ILE C 1 46 ? -14.758 -6.183 -4.077 1.00 33.29 46 ILE C CA 1
ATOM 2026 C C . ILE C 1 46 ? -13.908 -7.098 -3.216 1.00 31.37 46 ILE C C 1
ATOM 2027 O O . ILE C 1 46 ? -13.926 -8.332 -3.389 1.00 28.53 46 ILE C O 1
ATOM 2032 N N . SER C 1 47 ? -13.204 -6.480 -2.259 1.00 28.55 47 SER C N 1
ATOM 2033 C CA . SER C 1 47 ? -12.340 -7.197 -1.336 1.00 28.08 47 SER C CA 1
ATOM 2034 C C . SER C 1 47 ? -13.174 -8.161 -0.504 1.00 26.86 47 SER C C 1
ATOM 2035 O O . SER C 1 47 ? -14.191 -7.761 0.062 1.00 28.77 47 SER C O 1
ATOM 2038 N N . LEU C 1 48 ? -12.775 -9.433 -0.464 1.00 23.09 48 LEU C N 1
ATOM 2039 C CA . LEU C 1 48 ? -13.523 -10.453 0.257 1.00 22.56 48 LEU C CA 1
ATOM 2040 C C . LEU C 1 48 ? -12.969 -10.684 1.652 1.00 26.63 48 LEU C C 1
ATOM 2041 O O . LEU C 1 48 ? -11.824 -10.314 1.944 1.00 25.24 48 LEU C O 1
ATOM 2046 N N . SER C 1 49 ? -13.764 -11.343 2.493 1.00 28.20 49 SER C N 1
ATOM 2047 C CA . SER C 1 49 ? -13.400 -11.582 3.894 1.00 26.10 49 SER C CA 1
ATOM 2048 C C . SER C 1 49 ? -12.589 -12.838 4.198 1.00 23.87 49 SER C C 1
ATOM 2049 O O . SER C 1 49 ? -13.095 -13.949 4.012 1.00 26.57 49 SER C O 1
ATOM 2052 N N . GLU C 1 50 ? -11.342 -12.662 4.663 1.00 20.45 50 GLU C N 1
ATOM 2053 C CA . GLU C 1 50 ? -10.488 -13.791 5.061 1.00 20.91 50 GLU C CA 1
ATOM 2054 C C . GLU C 1 50 ? -10.944 -14.272 6.440 1.00 22.31 50 GLU C C 1
ATOM 2055 O O . GLU C 1 50 ? -10.871 -15.464 6.738 1.00 24.79 50 GLU C O 1
ATOM 2061 N N . GLN C 1 51 ? -11.398 -13.349 7.291 1.00 23.92 51 GLN C N 1
ATOM 2062 C CA . GLN C 1 51 ? -11.862 -13.725 8.633 1.00 23.90 51 GLN C CA 1
ATOM 2063 C C . GLN C 1 51 ? -13.043 -14.673 8.532 1.00 23.12 51 GLN C C 1
ATOM 2064 O O . GLN C 1 51 ? -13.125 -15.649 9.282 1.00 23.27 51 GLN C O 1
ATOM 2070 N N . ASN C 1 52 ? -13.946 -14.388 7.594 1.00 23.57 52 ASN C N 1
ATOM 2071 C CA . ASN C 1 52 ? -15.129 -15.232 7.346 1.00 19.67 52 ASN C CA 1
ATOM 2072 C C . ASN C 1 52 ? -14.683 -16.673 7.083 1.00 23.31 52 ASN C C 1
ATOM 2073 O O . ASN C 1 52 ? -15.293 -17.614 7.571 1.00 23.30 52 ASN C O 1
ATOM 2078 N N . LEU C 1 53 ? -13.591 -16.847 6.336 1.00 23.30 53 LEU C N 1
ATOM 2079 C CA . LEU C 1 53 ? -13.057 -18.181 6.056 1.00 20.94 53 LEU C CA 1
ATOM 2080 C C . LEU C 1 53 ? -12.354 -18.754 7.271 1.00 20.82 53 LEU C C 1
ATOM 2081 O O . LEU C 1 53 ? -12.422 -19.951 7.520 1.00 22.36 53 LEU C O 1
ATOM 2086 N N . VAL C 1 54 ? -11.595 -17.918 7.972 1.00 21.01 54 VAL C N 1
ATOM 2087 C CA . VAL C 1 54 ? -10.865 -18.380 9.148 1.00 23.42 54 VAL C CA 1
ATOM 2088 C C . VAL C 1 54 ? -11.854 -18.919 10.204 1.00 24.63 54 VAL C C 1
ATOM 2089 O O . VAL C 1 54 ? -11.699 -20.038 10.696 1.00 24.46 54 VAL C O 1
ATOM 2093 N N . ASP C 1 55 ? -12.930 -18.174 10.444 1.00 25.16 55 ASP C N 1
ATOM 2094 C CA . ASP C 1 55 ? -13.941 -18.538 11.452 1.00 29.26 55 ASP C CA 1
ATOM 2095 C C . ASP C 1 55 ? -14.920 -19.644 11.074 1.00 31.52 55 ASP C C 1
ATOM 2096 O O . ASP C 1 55 ? -15.341 -20.413 11.942 1.00 33.00 55 ASP C O 1
ATOM 2101 N N . CYS C 1 56 ? -15.293 -19.725 9.795 1.00 30.78 56 CYS C N 1
ATOM 2102 C CA . CYS C 1 56 ? -16.325 -20.674 9.375 1.00 27.62 56 CYS C CA 1
ATOM 2103 C C . CYS C 1 56 ? -16.028 -21.921 8.528 1.00 31.04 56 CYS C C 1
ATOM 2104 O O . CYS C 1 56 ? -16.936 -22.739 8.356 1.00 31.94 56 CYS C O 1
ATOM 2107 N N . SER C 1 57 ? -14.796 -22.101 8.028 1.00 28.10 57 SER C N 1
ATOM 2108 C CA . SER C 1 57 ? -14.513 -23.238 7.163 1.00 27.56 57 SER C CA 1
ATOM 2109 C C . SER C 1 57 ? -13.900 -24.461 7.810 1.00 28.78 57 SER C C 1
ATOM 2110 O O . SER C 1 57 ? -13.283 -25.280 7.133 1.00 30.65 57 SER C O 1
ATOM 2113 N N . GLY C 1 58 ? -14.080 -24.601 9.117 1.00 29.06 58 GLY C N 1
ATOM 2114 C CA . GLY C 1 58 ? -13.554 -25.763 9.820 1.00 22.79 58 GLY C CA 1
ATOM 2115 C C . GLY C 1 58 ? -14.156 -27.086 9.357 1.00 24.31 58 GLY C C 1
ATOM 2116 O O . GLY C 1 58 ? -13.444 -28.088 9.285 1.00 23.63 58 GLY C O 1
ATOM 2117 N N . PRO C 1 59 ? -15.467 -27.141 9.062 1.00 25.39 59 PRO C N 1
ATOM 2118 C CA . PRO C 1 59 ? -16.085 -28.392 8.609 1.00 27.49 59 PRO C CA 1
ATOM 2119 C C . PRO C 1 59 ? -15.493 -28.839 7.260 1.00 30.52 59 PRO C C 1
ATOM 2120 O O . PRO C 1 59 ? -15.522 -30.023 6.911 1.00 31.60 59 PRO C O 1
ATOM 2124 N N . GLN C 1 60 ? -14.972 -27.889 6.491 1.00 28.14 60 GLN C N 1
ATOM 2125 C CA . GLN C 1 60 ? -14.393 -28.225 5.198 1.00 25.78 60 GLN C CA 1
ATOM 2126 C C . GLN C 1 60 ? -12.969 -28.721 5.357 1.00 25.26 60 GLN C C 1
ATOM 2127 O O . GLN C 1 60 ? -12.333 -29.110 4.383 1.00 29.33 60 GLN C O 1
ATOM 2133 N N . GLY C 1 61 ? -12.451 -28.644 6.578 1.00 23.38 61 GLY C N 1
ATOM 2134 C CA . GLY C 1 61 ? -11.102 -29.107 6.838 1.00 24.94 61 GLY C CA 1
ATOM 2135 C C . GLY C 1 61 ? -10.074 -28.043 7.213 1.00 25.92 61 GLY C C 1
ATOM 2136 O O . GLY C 1 61 ? -8.930 -28.373 7.506 1.00 26.64 61 GLY C O 1
ATOM 2137 N N . ASN C 1 62 ? -10.460 -26.776 7.224 1.00 22.32 62 ASN C N 1
ATOM 2138 C CA . ASN C 1 62 ? -9.528 -25.723 7.575 1.00 23.85 62 ASN C CA 1
ATOM 2139 C C . ASN C 1 62 ? -9.343 -25.596 9.093 1.00 23.67 62 ASN C C 1
ATOM 2140 O O . ASN C 1 62 ? -10.237 -25.938 9.862 1.00 30.17 62 ASN C O 1
ATOM 2145 N N . GLU C 1 63 ? -8.163 -25.145 9.506 1.00 22.39 63 GLU C N 1
ATOM 2146 C CA . GLU C 1 63 ? -7.809 -24.985 10.907 1.00 25.57 63 GLU C CA 1
ATOM 2147 C C . GLU C 1 63 ? -7.420 -23.563 11.282 1.00 24.42 63 GLU C C 1
ATOM 2148 O O . GLU C 1 63 ? -6.423 -23.352 11.967 1.00 26.04 63 GLU C O 1
ATOM 2154 N N . GLY C 1 64 ? -8.187 -22.596 10.791 1.00 19.93 64 GLY C N 1
ATOM 2155 C CA . GLY C 1 64 ? -7.956 -21.205 11.117 1.00 23.89 64 GLY C CA 1
ATOM 2156 C C . GLY C 1 64 ? -6.547 -20.670 10.997 1.00 25.90 64 GLY C C 1
ATOM 2157 O O . GLY C 1 64 ? -5.992 -20.633 9.905 1.00 27.77 64 GLY C O 1
ATOM 2158 N N . CYS C 1 65 ? -5.970 -20.233 12.114 1.00 22.66 65 CYS C N 1
ATOM 2159 C CA . CYS C 1 65 ? -4.619 -19.684 12.109 1.00 22.01 65 CYS C CA 1
ATOM 2160 C C . CYS C 1 65 ? -3.541 -20.782 12.161 1.00 23.32 65 CYS C C 1
ATOM 2161 O O . CYS C 1 65 ? -2.334 -20.499 12.201 1.00 21.56 65 CYS C O 1
ATOM 2164 N N . ASN C 1 66 ? -3.964 -22.039 12.177 1.00 22.70 66 ASN C N 1
ATOM 2165 C CA . ASN C 1 66 ? -2.999 -23.124 12.217 1.00 27.34 66 ASN C CA 1
ATOM 2166 C C . ASN C 1 66 ? -2.887 -23.832 10.884 1.00 27.04 66 ASN C C 1
ATOM 2167 O O . ASN C 1 66 ? -2.298 -24.908 10.802 1.00 23.52 66 ASN C O 1
ATOM 2172 N N . GLY C 1 67 ? -3.467 -23.235 9.842 1.00 29.39 67 GLY C N 1
ATOM 2173 C CA . GLY C 1 67 ? -3.363 -23.835 8.522 1.00 26.49 67 GLY C CA 1
ATOM 2174 C C . GLY C 1 67 ? -4.665 -24.168 7.842 1.00 26.81 67 GLY C C 1
ATOM 2175 O O . GLY C 1 67 ? -5.716 -24.185 8.479 1.00 24.19 67 GLY C O 1
ATOM 2176 N N . GLY C 1 68 ? -4.586 -24.479 6.550 1.00 21.69 68 GLY C N 1
ATOM 2177 C CA . GLY C 1 68 ? -5.767 -24.819 5.771 1.00 21.05 68 GLY C CA 1
ATOM 2178 C C . GLY C 1 68 ? -5.380 -24.961 4.303 1.00 22.17 68 GLY C C 1
ATOM 2179 O O . GLY C 1 68 ? -4.205 -24.872 3.971 1.00 23.05 68 GLY C O 1
ATOM 2180 N N . LEU C 1 69 ? -6.360 -25.147 3.423 1.00 21.61 69 LEU C N 1
ATOM 2181 C CA . LEU C 1 69 ? -6.123 -25.311 1.983 1.00 24.14 69 LEU C CA 1
ATOM 2182 C C . LEU C 1 69 ? -7.059 -24.401 1.204 1.00 21.59 69 LEU C C 1
ATOM 2183 O O . LEU C 1 69 ? -8.228 -24.246 1.573 1.00 21.99 69 LEU C O 1
ATOM 2188 N N . MET C 1 70 ? -6.558 -23.854 0.099 1.00 20.77 70 MET C N 1
ATOM 2189 C CA . MET C 1 70 ? -7.349 -22.953 -0.742 1.00 18.01 70 MET C CA 1
ATOM 2190 C C . MET C 1 70 ? -8.542 -23.705 -1.300 1.00 17.48 70 MET C C 1
ATOM 2191 O O . MET C 1 70 ? -9.632 -23.150 -1.361 1.00 20.84 70 MET C O 1
ATOM 2196 N N . ASP C 1 71 ? -8.371 -24.986 -1.635 1.00 18.67 71 ASP C N 1
ATOM 2197 C CA . ASP C 1 71 ? -9.493 -25.779 -2.162 1.00 22.55 71 ASP C CA 1
ATOM 2198 C C . ASP C 1 71 ? -10.628 -25.982 -1.137 1.00 20.65 71 ASP C C 1
ATOM 2199 O O . ASP C 1 71 ? -11.813 -26.043 -1.514 1.00 23.59 71 ASP C O 1
ATOM 2204 N N . TYR C 1 72 ? -10.259 -26.112 0.142 1.00 20.17 72 TYR C N 1
ATOM 2205 C CA . TYR C 1 72 ? -11.227 -26.269 1.243 1.00 19.03 72 TYR C CA 1
ATOM 2206 C C . TYR C 1 72 ? -12.007 -24.977 1.402 1.00 16.51 72 TYR C C 1
ATOM 2207 O O . TYR C 1 72 ? -13.185 -24.979 1.756 1.00 24.20 72 TYR C O 1
ATOM 2216 N N . ALA C 1 73 ? -11.323 -23.858 1.203 1.00 17.63 73 ALA C N 1
ATOM 2217 C CA . ALA C 1 73 ? -11.959 -22.545 1.261 1.00 17.34 73 ALA C CA 1
ATOM 2218 C C . ALA C 1 73 ? -12.918 -22.362 0.086 1.00 22.27 73 ALA C C 1
ATOM 2219 O O . ALA C 1 73 ? -13.955 -21.743 0.249 1.00 24.49 73 ALA C O 1
ATOM 2221 N N . PHE C 1 74 ? -12.545 -22.839 -1.112 1.00 23.52 74 PHE C N 1
ATOM 2222 C CA . PHE C 1 74 ? -13.415 -22.727 -2.295 1.00 19.56 74 PHE C CA 1
ATOM 2223 C C . PHE C 1 74 ? -14.611 -23.652 -2.073 1.00 23.21 74 PHE C C 1
ATOM 2224 O O . PHE C 1 74 ? -15.734 -23.336 -2.433 1.00 20.28 74 PHE C O 1
ATOM 2232 N N . GLN C 1 75 ? -14.363 -24.789 -1.437 1.00 22.55 75 GLN C N 1
ATOM 2233 C CA . GLN C 1 75 ? -15.418 -25.745 -1.170 1.00 27.05 75 GLN C CA 1
ATOM 2234 C C . GLN C 1 75 ? -16.433 -25.120 -0.200 1.00 30.85 75 GLN C C 1
ATOM 2235 O O . GLN C 1 75 ? -17.647 -25.185 -0.440 1.00 30.94 75 GLN C O 1
ATOM 2241 N N . TYR C 1 76 ? -15.926 -24.450 0.848 1.00 28.09 76 TYR C N 1
ATOM 2242 C CA . TYR C 1 76 ? -16.775 -23.782 1.838 1.00 24.61 76 TYR C CA 1
ATOM 2243 C C . TYR C 1 76 ? -17.651 -22.726 1.195 1.00 23.02 76 TYR C C 1
ATOM 2244 O O . TYR C 1 76 ? -18.836 -22.651 1.507 1.00 23.44 76 TYR C O 1
ATOM 2253 N N . VAL C 1 77 ? -17.087 -21.894 0.325 1.00 19.16 77 VAL C N 1
ATOM 2254 C CA . VAL C 1 77 ? -17.903 -20.860 -0.304 1.00 23.27 77 VAL C CA 1
ATOM 2255 C C . VAL C 1 77 ? -19.096 -21.458 -1.080 1.00 26.92 77 VAL C C 1
ATOM 2256 O O . VAL C 1 77 ? -20.178 -20.869 -1.126 1.00 25.14 77 VAL C O 1
ATOM 2260 N N . GLN C 1 78 ? -18.896 -22.642 -1.654 1.00 26.13 78 GLN C N 1
ATOM 2261 C CA . GLN C 1 78 ? -19.937 -23.294 -2.424 1.00 29.85 78 GLN C CA 1
ATOM 2262 C C . GLN C 1 78 ? -20.978 -23.920 -1.507 1.00 33.50 78 GLN C C 1
ATOM 2263 O O . GLN C 1 78 ? -22.180 -23.854 -1.783 1.00 32.05 78 GLN C O 1
ATOM 2269 N N . ASP C 1 79 ? -20.496 -24.572 -0.448 1.00 29.39 79 ASP C N 1
ATOM 2270 C CA . ASP C 1 79 ? -21.349 -25.230 0.535 1.00 28.26 79 ASP C CA 1
ATOM 2271 C C . ASP C 1 79 ? -22.179 -24.223 1.323 1.00 32.38 79 ASP C C 1
ATOM 2272 O O . ASP C 1 79 ? -23.274 -24.529 1.779 1.00 32.34 79 ASP C O 1
ATOM 2277 N N . ASN C 1 80 ? -21.591 -23.064 1.573 1.00 30.92 80 ASN C N 1
ATOM 2278 C CA . ASN C 1 80 ? -22.214 -22.008 2.340 1.00 33.41 80 ASN C CA 1
ATOM 2279 C C . ASN C 1 80 ? -23.106 -21.121 1.466 1.00 32.00 80 ASN C C 1
ATOM 2280 O O . ASN C 1 80 ? -23.942 -20.381 1.982 1.00 36.46 80 ASN C O 1
ATOM 2285 N N . GLY C 1 81 ? -22.906 -21.167 0.152 1.00 31.22 81 GLY C N 1
ATOM 2286 C CA . GLY C 1 81 ? -23.716 -20.354 -0.735 1.00 27.84 81 GLY C CA 1
ATOM 2287 C C . GLY C 1 81 ? -23.366 -18.880 -0.706 1.00 31.89 81 GLY C C 1
ATOM 2288 O O . GLY C 1 81 ? -24.172 -18.062 -1.152 1.00 32.13 81 GLY C O 1
ATOM 2289 N N . GLY C 1 82 ? -22.169 -18.538 -0.215 1.00 29.07 82 GLY C N 1
ATOM 2290 C CA . GLY C 1 82 ? -21.743 -17.143 -0.168 1.00 25.91 82 GLY C CA 1
ATOM 2291 C C . GLY C 1 82 ? -20.498 -16.849 0.665 1.00 27.44 82 GLY C C 1
ATOM 2292 O O . GLY C 1 82 ? -19.982 -17.713 1.379 1.00 28.46 82 GLY C O 1
ATOM 2293 N N . LEU C 1 83 ? -20.007 -15.618 0.558 1.00 26.80 83 LEU C N 1
ATOM 2294 C CA . LEU C 1 83 ? -18.843 -15.152 1.315 1.00 27.77 83 LEU C CA 1
ATOM 2295 C C . LEU C 1 83 ? -19.014 -13.653 1.507 1.00 26.05 83 LEU C C 1
ATOM 2296 O O . LEU C 1 83 ? -19.291 -12.950 0.546 1.00 30.15 83 LEU C O 1
ATOM 2301 N N . ASP C 1 84 ? -18.843 -13.161 2.740 1.00 27.59 84 ASP C N 1
ATOM 2302 C CA . ASP C 1 84 ? -19.009 -11.735 3.019 1.00 25.37 84 ASP C CA 1
ATOM 2303 C C . ASP C 1 84 ? -17.815 -10.969 2.517 1.00 26.26 84 ASP C C 1
ATOM 2304 O O . ASP C 1 84 ? -16.755 -11.542 2.285 1.00 28.97 84 ASP C O 1
ATOM 2309 N N . SER C 1 85 ? -17.991 -9.658 2.412 1.00 25.71 85 SER C N 1
ATOM 2310 C CA . SER C 1 85 ? -16.942 -8.736 1.997 1.00 26.86 85 SER C CA 1
ATOM 2311 C C . SER C 1 85 ? -16.013 -8.427 3.193 1.00 28.12 85 SER C C 1
ATOM 2312 O O . SER C 1 85 ? -16.363 -8.719 4.341 1.00 28.48 85 SER C O 1
ATOM 2315 N N . GLU C 1 86 ? -14.855 -7.811 2.928 1.00 30.52 86 GLU C N 1
ATOM 2316 C CA . GLU C 1 86 ? -13.917 -7.441 3.993 1.00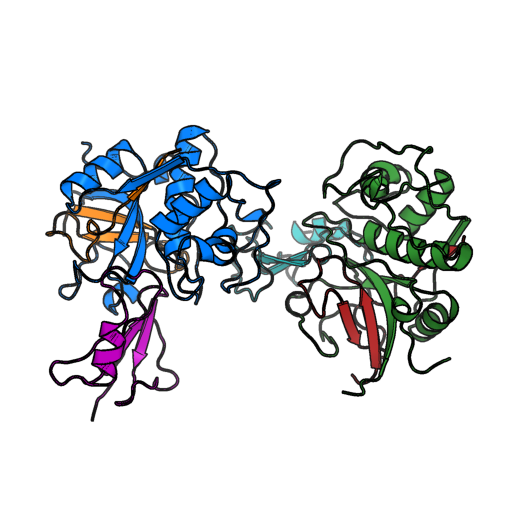 34.12 86 GLU C CA 1
ATOM 2317 C C . GLU C 1 86 ? -14.570 -6.424 4.913 1.00 36.01 86 GLU C C 1
ATOM 2318 O O . GLU C 1 86 ? -14.478 -6.534 6.132 1.00 33.84 86 GLU C O 1
ATOM 2324 N N . GLU C 1 87 ? -15.174 -5.414 4.296 1.00 36.56 87 GLU C N 1
ATOM 2325 C CA . GLU C 1 87 ? -15.843 -4.331 4.998 1.00 42.52 87 GLU C CA 1
ATOM 2326 C C . GLU C 1 87 ? -16.850 -4.801 6.031 1.00 36.90 87 GLU C C 1
ATOM 2327 O O . GLU C 1 87 ? -16.869 -4.299 7.147 1.00 38.39 87 GLU C O 1
ATOM 2333 N N . SER C 1 88 ? -17.637 -5.809 5.672 1.00 32.63 88 SER C N 1
ATOM 2334 C CA . SER C 1 88 ? -18.660 -6.352 6.543 1.00 30.62 88 SER C CA 1
ATOM 2335 C C . SER C 1 88 ? -18.181 -7.422 7.516 1.00 30.54 88 SER C C 1
ATOM 2336 O O . SER C 1 88 ? -18.915 -7.816 8.424 1.00 31.71 88 SER C O 1
ATOM 2339 N N . TYR C 1 89 ? -16.953 -7.896 7.335 1.00 26.94 89 TYR C N 1
ATOM 2340 C CA . TYR C 1 89 ? -16.427 -8.927 8.205 1.00 25.67 89 TYR C CA 1
ATOM 2341 C C . TYR C 1 89 ? -14.900 -8.760 8.182 1.00 30.37 89 TYR C C 1
ATOM 2342 O O . TYR C 1 89 ? -14.189 -9.529 7.531 1.00 32.57 89 TYR C O 1
ATOM 2351 N N . PRO C 1 90 ? -14.379 -7.736 8.893 1.00 31.26 90 PRO C N 1
ATOM 2352 C CA . PRO C 1 90 ? -12.950 -7.391 8.993 1.00 27.77 90 PRO C CA 1
ATOM 2353 C C . PRO C 1 90 ? -12.048 -8.457 9.581 1.00 26.39 90 PRO C C 1
ATOM 2354 O O . PRO C 1 90 ? -12.454 -9.261 10.430 1.00 24.31 90 PRO C O 1
ATOM 2358 N N . TYR C 1 91 ? -10.786 -8.387 9.176 1.00 24.41 91 TYR C N 1
ATOM 2359 C CA . TYR C 1 91 ? -9.785 -9.342 9.594 1.00 25.88 91 TYR C CA 1
ATOM 2360 C C . TYR C 1 91 ? -9.217 -9.025 10.989 1.00 26.86 91 TYR C C 1
ATOM 2361 O O . TYR C 1 91 ? -8.756 -7.911 11.256 1.00 25.84 91 TYR C O 1
ATOM 2370 N N . GLU C 1 92 ? -9.232 -10.026 11.865 1.00 28.36 92 GLU C N 1
ATOM 2371 C CA . GLU C 1 92 ? -8.756 -9.870 13.237 1.00 29.85 92 GLU C CA 1
ATOM 2372 C C . GLU C 1 92 ? -7.463 -10.614 13.571 1.00 28.99 92 GLU C C 1
ATOM 2373 O O . GLU C 1 92 ? -6.937 -10.463 14.679 1.00 30.46 92 GLU C O 1
ATOM 2379 N N . ALA C 1 93 ? -6.975 -11.430 12.630 1.00 28.05 93 ALA C N 1
ATOM 2380 C CA . ALA C 1 93 ? -5.740 -12.219 12.784 1.00 24.30 93 ALA C CA 1
ATOM 2381 C C . ALA C 1 93 ? -5.826 -13.224 13.898 1.00 26.26 93 ALA C C 1
ATOM 2382 O O . ALA C 1 93 ? -4.823 -13.686 14.407 1.00 25.71 93 ALA C O 1
ATOM 2384 N N . THR C 1 94 ? -7.039 -13.639 14.199 1.00 30.27 94 THR C N 1
ATOM 2385 C CA . THR C 1 94 ? -7.267 -14.622 15.238 1.00 30.52 94 THR C CA 1
ATOM 2386 C C . THR C 1 94 ? -8.564 -15.379 14.942 1.00 30.25 94 THR C C 1
ATOM 2387 O O . THR C 1 94 ? -9.424 -14.884 14.229 1.00 34.22 94 THR C O 1
ATOM 2391 N N . GLU C 1 95 ? -8.678 -16.592 15.462 1.00 28.95 95 GLU C N 1
ATOM 2392 C CA . GLU C 1 95 ? -9.850 -17.409 15.233 1.00 36.64 95 GLU C CA 1
ATOM 2393 C C . GLU C 1 95 ? -10.975 -17.027 16.206 1.00 41.20 95 GLU C C 1
ATOM 2394 O O . GLU C 1 95 ? -10.779 -17.012 17.426 1.00 42.91 95 GLU C O 1
ATOM 2400 N N . GLU C 1 96 ? -12.144 -16.709 15.664 1.00 40.11 96 GLU C N 1
ATOM 2401 C CA . GLU C 1 96 ? -13.270 -16.349 16.489 1.00 40.12 96 GLU C CA 1
ATOM 2402 C C . GLU C 1 96 ? -14.451 -17.225 16.123 1.00 40.88 96 GLU C C 1
ATOM 2403 O O . GLU C 1 96 ? -14.303 -18.256 15.445 1.00 38.29 96 GLU C O 1
ATOM 2409 N N . SER C 1 97 ? -15.629 -16.819 16.584 1.00 41.99 97 SER C N 1
ATOM 2410 C CA . SER C 1 97 ? -16.841 -17.571 16.293 1.00 45.25 97 SER C CA 1
ATOM 2411 C C . SER C 1 97 ? -17.318 -17.126 14.934 1.00 39.45 97 SER C C 1
ATOM 2412 O O . SER C 1 97 ? -17.258 -15.943 14.595 1.00 40.93 97 SER C O 1
ATOM 2415 N N . CYS C 1 98 ? -17.826 -18.073 14.169 1.00 37.85 98 CYS C N 1
ATOM 2416 C CA . CYS C 1 98 ? -18.330 -17.760 12.850 1.00 35.64 98 CYS C CA 1
ATOM 2417 C C . CYS C 1 98 ? -19.501 -16.774 12.886 1.00 32.97 98 CYS C C 1
ATOM 2418 O O . CYS C 1 98 ? -20.557 -17.083 13.442 1.00 37.59 98 CYS C O 1
ATOM 2421 N N . LYS C 1 99 ? -19.312 -15.601 12.280 1.00 32.42 99 LYS C N 1
ATOM 2422 C CA . LYS C 1 99 ? -20.330 -14.551 12.227 1.00 31.82 99 LYS C CA 1
ATOM 2423 C C . LYS C 1 99 ? -20.769 -14.230 10.794 1.00 34.61 99 LYS C C 1
ATOM 2424 O O . LYS C 1 99 ? -21.031 -13.064 10.465 1.00 34.47 99 LYS C O 1
ATOM 2430 N N . TYR C 1 100 ? -20.856 -15.253 9.943 1.00 35.48 100 TYR C N 1
ATOM 2431 C CA . TYR C 1 100 ? -21.266 -15.046 8.545 1.00 35.60 100 TYR C CA 1
ATOM 2432 C C . TYR C 1 100 ? -22.681 -14.491 8.457 1.00 36.79 100 TYR C C 1
ATOM 2433 O O . TYR C 1 100 ? -23.621 -15.029 9.054 1.00 37.61 100 TYR C O 1
ATOM 2442 N N . ASN C 1 101 ? -22.832 -13.406 7.713 1.00 40.00 101 ASN C N 1
ATOM 2443 C CA . ASN C 1 101 ? -24.143 -12.806 7.514 1.00 39.72 101 ASN C CA 1
ATOM 2444 C C . ASN C 1 101 ? -24.455 -12.793 6.015 1.00 38.54 101 ASN C C 1
ATOM 2445 O O . ASN C 1 101 ? -23.886 -12.000 5.274 1.00 35.65 101 ASN C O 1
ATOM 2450 N N . PRO C 1 102 ? -25.412 -13.631 5.562 1.00 41.63 102 PRO C N 1
ATOM 2451 C CA . PRO C 1 102 ? -25.802 -13.719 4.141 1.00 41.59 102 PRO C CA 1
ATOM 2452 C C . PRO C 1 102 ? -26.191 -12.397 3.525 1.00 40.66 102 PRO C C 1
ATOM 2453 O O . PRO C 1 102 ? -26.051 -12.181 2.322 1.00 42.85 102 PRO C O 1
ATOM 2457 N N . LYS C 1 103 ? -26.621 -11.489 4.377 1.00 39.56 103 LYS C N 1
ATOM 2458 C CA . LYS C 1 103 ? -27.032 -10.181 3.930 1.00 41.77 103 LYS C CA 1
ATOM 2459 C C . LYS C 1 103 ? -25.885 -9.440 3.301 1.00 40.91 103 LYS C C 1
ATOM 2460 O O . LYS C 1 103 ? -26.103 -8.582 2.441 1.00 46.06 103 LYS C O 1
ATOM 2466 N N . TYR C 1 104 ? -24.661 -9.732 3.743 1.00 39.81 104 TYR C N 1
ATOM 2467 C CA . TYR C 1 104 ? -23.493 -9.032 3.195 1.00 41.06 104 TYR C CA 1
ATOM 2468 C C . TYR C 1 104 ? -22.641 -9.874 2.240 1.00 37.32 104 TYR C C 1
ATOM 2469 O O . TYR C 1 104 ? -21.522 -9.496 1.883 1.00 38.29 104 TYR C O 1
ATOM 2478 N N . SER C 1 105 ? -23.183 -11.011 1.825 1.00 36.07 105 SER C N 1
ATOM 2479 C CA . SER C 1 105 ? -22.504 -11.897 0.892 1.00 35.56 105 SER C CA 1
ATOM 2480 C C . SER C 1 105 ? -22.397 -11.235 -0.487 1.00 37.99 105 SER C C 1
ATOM 2481 O O . SER C 1 105 ? -23.389 -10.797 -1.070 1.00 40.92 105 SER C O 1
ATOM 2484 N N . VAL C 1 106 ? -21.168 -11.142 -0.991 1.00 33.93 106 VAL C N 1
ATOM 2485 C CA . VAL C 1 106 ? -20.905 -10.523 -2.282 1.00 32.92 106 VAL C CA 1
ATOM 2486 C C . VAL C 1 106 ? -20.165 -11.439 -3.268 1.00 33.44 106 VAL C C 1
ATOM 2487 O O . VAL C 1 106 ? -19.785 -11.010 -4.349 1.00 38.97 106 VAL C O 1
ATOM 2491 N N . ALA C 1 107 ? -19.997 -12.707 -2.908 1.00 30.52 107 ALA C N 1
ATOM 2492 C CA . ALA C 1 107 ? -19.274 -13.639 -3.768 1.00 30.24 107 ALA C CA 1
ATOM 2493 C C . ALA C 1 107 ? -19.908 -15.012 -3.671 1.00 29.69 107 ALA C C 1
ATOM 2494 O O . ALA C 1 107 ? -20.615 -15.311 -2.713 1.00 28.94 107 ALA C O 1
ATOM 2496 N N . ASN C 1 108 ? -19.651 -15.842 -4.673 1.00 30.34 108 ASN C N 1
ATOM 2497 C CA . ASN C 1 108 ? -20.195 -17.187 -4.725 1.00 36.55 108 ASN C CA 1
ATOM 2498 C C . ASN C 1 108 ? -19.287 -18.037 -5.610 1.00 36.40 108 ASN C C 1
ATOM 2499 O O . ASN C 1 108 ? -18.737 -17.523 -6.571 1.00 39.78 108 ASN C O 1
ATOM 2504 N N . ASP C 1 109 ? -19.057 -19.302 -5.272 1.00 41.29 109 ASP C N 1
ATOM 2505 C CA . ASP C 1 109 ? -18.273 -20.129 -6.189 1.00 42.47 109 ASP C CA 1
ATOM 2506 C C . ASP C 1 109 ? -19.000 -21.426 -6.496 1.00 43.57 109 ASP C C 1
ATOM 2507 O O . ASP C 1 109 ? -19.805 -21.909 -5.710 1.00 47.33 109 ASP C O 1
ATOM 2512 N N . THR C 1 110 ? -18.757 -21.930 -7.695 1.00 39.10 110 THR C N 1
ATOM 2513 C CA . THR C 1 110 ? -19.369 -23.146 -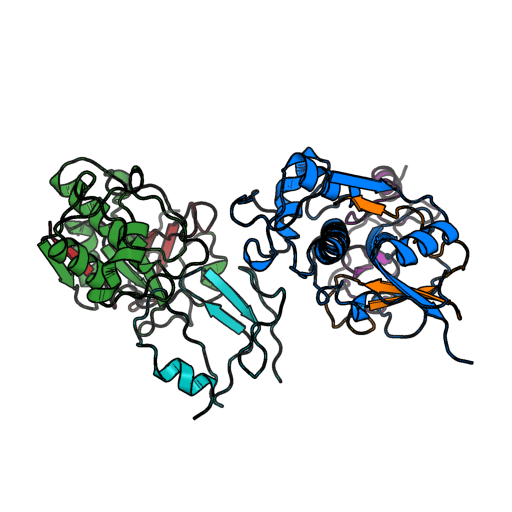8.219 1.00 38.24 110 THR C CA 1
ATOM 2514 C C . THR C 1 110 ? -18.494 -24.413 -8.057 1.00 37.48 110 THR C C 1
ATOM 2515 O O . THR C 1 110 ? -18.931 -25.530 -8.364 1.00 37.74 110 THR C O 1
ATOM 2519 N N . GLY C 1 111 ? -17.289 -24.242 -7.509 1.00 32.70 111 GLY C N 1
ATOM 2520 C CA . GLY C 1 111 ? -16.383 -25.362 -7.351 1.00 30.00 111 GLY C CA 1
ATOM 2521 C C . GLY C 1 111 ? -15.007 -24.817 -7.620 1.00 28.95 111 GLY C C 1
ATOM 2522 O O . GLY C 1 111 ? -14.802 -23.604 -7.563 1.00 30.00 111 GLY C O 1
ATOM 2523 N N . PHE C 1 112 ? -14.080 -25.694 -7.980 1.00 26.76 112 PHE C N 1
ATOM 2524 C CA . PHE C 1 112 ? -12.717 -25.263 -8.263 1.00 22.56 112 PHE C CA 1
ATOM 2525 C C . PHE C 1 112 ? -12.044 -26.217 -9.233 1.00 23.90 112 PHE C C 1
ATOM 2526 O O . PHE C 1 112 ? -12.496 -27.348 -9.422 1.00 24.24 112 PHE C O 1
ATOM 2534 N N . VAL C 1 113 ? -10.937 -25.783 -9.813 1.00 22.59 113 VAL C N 1
ATOM 2535 C CA . VAL C 1 113 ? -10.214 -26.620 -10.762 1.00 22.67 113 VAL C CA 1
ATOM 2536 C C . VAL C 1 113 ? -8.755 -26.687 -10.367 1.00 23.04 113 VAL C C 1
ATOM 2537 O O . VAL C 1 113 ? -8.102 -25.671 -10.195 1.00 20.49 113 VAL C O 1
ATOM 2541 N N . ASP C 1 114 ? -8.254 -27.897 -10.203 1.00 21.68 114 ASP C N 1
ATOM 2542 C CA . ASP C 1 114 ? -6.861 -28.090 -9.866 1.00 23.96 114 ASP C CA 1
ATOM 2543 C C . ASP C 1 114 ? -6.071 -28.222 -11.159 1.00 25.40 114 ASP C C 1
ATOM 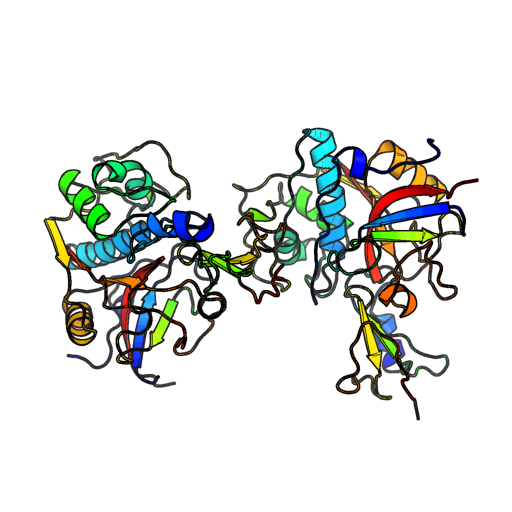2544 O O . ASP C 1 114 ? -6.476 -28.934 -12.088 1.00 29.16 114 ASP C O 1
ATOM 2549 N N . ILE C 1 115 ? -4.972 -27.483 -11.226 1.00 23.96 115 ILE C N 1
ATOM 2550 C CA . ILE C 1 115 ? -4.089 -27.445 -12.379 1.00 21.95 115 ILE C CA 1
ATOM 2551 C C . ILE C 1 115 ? -3.015 -28.540 -12.277 1.00 27.06 115 ILE C C 1
ATOM 2552 O O . ILE C 1 115 ? -2.556 -28.883 -11.180 1.00 26.07 115 ILE C O 1
ATOM 2557 N N . PRO C 1 116 ? -2.647 -29.150 -13.420 1.00 29.35 116 PRO C N 1
ATOM 2558 C CA . PRO C 1 116 ? -1.617 -30.196 -13.398 1.00 31.44 116 PRO C CA 1
ATOM 2559 C C . PRO C 1 116 ? -0.311 -29.570 -12.853 1.00 25.09 116 PRO C C 1
ATOM 2560 O O . PRO C 1 116 ? -0.101 -28.361 -12.963 1.00 23.81 116 PRO C O 1
ATOM 2564 N N . LYS C 1 117 ? 0.548 -30.401 -12.269 1.00 28.07 117 LYS C N 1
ATOM 2565 C CA . LYS C 1 117 ? 1.809 -29.952 -11.684 1.00 24.21 117 LYS C CA 1
ATOM 2566 C C . LYS C 1 117 ? 2.928 -29.647 -12.693 1.00 23.44 117 LYS C C 1
ATOM 2567 O O . LYS C 1 117 ? 3.994 -30.268 -12.655 1.00 27.70 117 LYS C O 1
ATOM 2573 N N . GLN C 1 118 ? 2.697 -28.675 -13.570 1.00 30.45 118 GLN C N 1
ATOM 2574 C CA . GLN C 1 118 ? 3.687 -28.269 -14.561 1.00 28.16 118 GLN C CA 1
ATOM 2575 C C . GLN C 1 118 ? 3.570 -26.757 -14.713 1.00 20.57 118 GLN C C 1
ATOM 2576 O O . GLN C 1 118 ? 2.473 -26.210 -14.749 1.00 21.84 118 GLN C O 1
ATOM 2582 N N . GLU C 1 119 ? 4.693 -26.080 -14.838 1.00 14.92 119 GLU C N 1
ATOM 2583 C CA . GLU C 1 119 ? 4.681 -24.632 -14.997 1.00 19.58 119 GLU C CA 1
ATOM 2584 C C . GLU C 1 119 ? 4.034 -24.222 -16.320 1.00 22.59 119 GLU C C 1
ATOM 2585 O O . GLU C 1 119 ? 3.557 -23.106 -16.470 1.00 25.06 119 GLU C O 1
ATOM 2591 N N . LYS C 1 120 ? 4.044 -25.136 -17.279 1.00 22.95 120 LYS C N 1
ATOM 2592 C CA . LYS C 1 120 ? 3.460 -24.905 -18.592 1.00 25.65 120 LYS C CA 1
ATOM 2593 C C . LYS C 1 120 ? 1.954 -24.750 -18.443 1.00 22.71 120 LYS C C 1
ATOM 2594 O O . LYS C 1 120 ? 1.368 -23.803 -18.937 1.00 25.36 120 LYS C O 1
ATOM 2600 N N . ALA C 1 121 ? 1.342 -25.680 -17.723 1.00 24.23 121 ALA C N 1
ATOM 2601 C CA . ALA C 1 121 ? -0.091 -25.652 -17.481 1.00 23.58 121 ALA C CA 1
ATOM 2602 C C . ALA C 1 121 ? -0.431 -24.448 -16.577 1.00 21.58 121 ALA C C 1
ATOM 2603 O O . ALA C 1 121 ? -1.455 -23.820 -16.765 1.00 25.42 121 ALA C O 1
ATOM 2605 N N . LEU C 1 122 ? 0.439 -24.112 -15.619 1.00 19.86 122 LEU C N 1
ATOM 2606 C CA . LEU C 1 122 ? 0.197 -22.948 -14.752 1.00 20.41 122 LEU C CA 1
ATOM 2607 C C . LEU C 1 122 ? 0.190 -21.662 -15.618 1.00 21.30 122 LEU C C 1
ATOM 2608 O O . LEU C 1 122 ? -0.712 -20.827 -15.513 1.00 23.20 122 LEU C O 1
ATOM 2613 N N . MET C 1 123 ? 1.142 -21.568 -16.542 1.00 21.96 123 MET C N 1
ATOM 2614 C CA . MET C 1 123 ? 1.244 -20.413 -17.434 1.00 21.30 123 MET C CA 1
ATOM 2615 C C . MET C 1 123 ? -0.027 -20.212 -18.256 1.00 21.61 123 MET C C 1
ATOM 2616 O O . MET C 1 123 ? -0.517 -19.096 -18.381 1.00 19.86 123 MET C O 1
ATOM 2621 N N . LYS C 1 124 ? -0.558 -21.295 -18.806 1.00 21.09 124 LYS C N 1
ATOM 2622 C CA . LYS C 1 124 ? -1.760 -21.213 -19.609 1.00 27.68 124 LYS C CA 1
ATOM 2623 C C . LYS C 1 124 ? -2.926 -20.734 -18.771 1.00 24.26 124 LYS C C 1
ATOM 2624 O O . LYS C 1 124 ? -3.756 -19.955 -19.245 1.00 24.84 124 LYS C O 1
ATOM 2630 N N . ALA C 1 125 ? -3.027 -21.255 -17.546 1.00 22.54 125 ALA C N 1
ATOM 2631 C CA . ALA C 1 125 ? -4.112 -20.872 -16.644 1.00 18.89 125 ALA C CA 1
ATOM 2632 C C . ALA C 1 125 ? -4.005 -19.388 -16.287 1.00 18.65 125 ALA C C 1
ATOM 2633 O O . ALA C 1 125 ? -4.983 -18.660 -16.368 1.00 23.80 125 ALA C O 1
ATOM 2635 N N . VAL C 1 126 ? -2.807 -18.921 -15.958 1.00 20.08 126 VAL C N 1
ATOM 2636 C CA . VAL C 1 126 ? -2.603 -17.513 -15.611 1.00 19.42 126 VAL C CA 1
ATOM 2637 C C . VAL C 1 126 ? -2.929 -16.595 -16.809 1.00 26.32 126 VAL C C 1
ATOM 2638 O O . VAL C 1 126 ? -3.530 -15.533 -16.660 1.00 27.42 126 VAL C O 1
ATOM 2642 N N . ALA C 1 127 ? -2.545 -17.012 -18.005 1.00 25.86 127 ALA C N 1
ATOM 2643 C CA . ALA C 1 127 ? -2.809 -16.220 -19.203 1.00 26.46 127 ALA C CA 1
ATOM 2644 C C . ALA C 1 127 ? -4.291 -16.199 -19.604 1.00 26.96 127 ALA C C 1
ATOM 2645 O O . ALA C 1 127 ? -4.747 -15.256 -20.236 1.00 29.54 127 ALA C O 1
ATOM 2647 N N . THR C 1 128 ? -5.057 -17.207 -19.213 1.00 27.05 128 THR C N 1
ATOM 2648 C CA . THR C 1 128 ? -6.458 -17.257 -19.633 1.00 31.76 128 THR C CA 1
ATOM 2649 C C . THR C 1 128 ? -7.555 -17.129 -18.561 1.00 31.19 128 THR C C 1
ATOM 2650 O O . THR C 1 128 ? -8.661 -16.709 -18.850 1.00 36.55 128 THR C O 1
ATOM 2654 N N . VAL C 1 129 ? -7.260 -17.534 -17.340 1.00 29.98 129 VAL C N 1
ATOM 2655 C CA . VAL C 1 129 ? -8.247 -17.505 -16.274 1.00 23.34 129 VAL C CA 1
ATOM 2656 C C . VAL C 1 129 ? -8.171 -16.246 -15.446 1.00 25.30 129 VAL C C 1
ATOM 2657 O O . VAL C 1 129 ? -9.172 -15.582 -15.236 1.00 25.23 129 VAL C O 1
ATOM 2661 N N . GLY C 1 130 ? -6.971 -15.910 -15.000 1.00 21.18 130 GLY C N 1
ATOM 2662 C CA . GLY C 1 130 ? -6.784 -14.754 -14.147 1.00 23.53 130 GLY C CA 1
ATOM 2663 C C . GLY C 1 130 ? -5.845 -15.149 -13.004 1.00 18.85 130 GLY C C 1
ATOM 2664 O O . GLY C 1 130 ? -5.170 -16.140 -13.126 1.00 22.50 130 GLY C O 1
ATOM 2665 N N . PRO C 1 131 ? -5.781 -14.402 -11.893 1.00 19.49 131 PRO C N 1
ATOM 2666 C CA . PRO C 1 131 ? -4.900 -14.750 -10.779 1.00 15.82 131 PRO C CA 1
ATOM 2667 C C . PRO C 1 131 ? -5.169 -16.186 -10.322 1.00 15.01 131 PRO C C 1
ATOM 2668 O O . PRO C 1 131 ? -6.315 -16.605 -10.210 1.00 18.04 131 PRO C O 1
ATOM 2672 N N . ILE C 1 132 ? -4.104 -16.924 -10.032 1.00 15.06 132 ILE C N 1
ATOM 2673 C CA . ILE C 1 132 ? -4.239 -18.322 -9.622 1.00 15.35 132 ILE C CA 1
ATOM 2674 C C . ILE C 1 132 ? -3.682 -18.556 -8.207 1.00 14.61 132 ILE C C 1
ATOM 2675 O O . ILE C 1 132 ? -2.613 -18.067 -7.904 1.00 17.30 132 ILE C O 1
ATOM 2680 N N . SER C 1 133 ? -4.404 -19.293 -7.361 1.00 16.16 133 SER C N 1
ATOM 2681 C CA . SER C 1 133 ? -3.925 -19.621 -6.011 1.00 13.86 133 SER C CA 1
ATOM 2682 C C . SER C 1 133 ? -2.865 -20.709 -6.098 1.00 16.25 133 SER C C 1
ATOM 2683 O O . SER C 1 133 ? -3.076 -21.709 -6.761 1.00 17.70 133 SER C O 1
ATOM 2686 N N . VAL C 1 134 ? -1.737 -20.540 -5.416 1.00 16.99 134 VAL C N 1
ATOM 2687 C CA . VAL C 1 134 ? -0.653 -21.536 -5.424 1.00 18.52 134 VAL C CA 1
ATOM 2688 C C . VAL C 1 134 ? -0.022 -21.612 -4.018 1.00 23.73 134 VAL C C 1
ATOM 2689 O O . VAL C 1 134 ? -0.244 -20.720 -3.179 1.00 20.51 134 VAL C O 1
ATOM 2693 N N . ALA C 1 135 ? 0.734 -22.674 -3.745 1.00 19.50 135 ALA C N 1
ATOM 2694 C CA . ALA C 1 135 ? 1.422 -22.781 -2.449 1.00 18.71 135 ALA C CA 1
ATOM 2695 C C . ALA C 1 135 ? 2.909 -22.956 -2.749 1.00 19.04 135 ALA C C 1
ATOM 2696 O O . ALA C 1 135 ? 3.300 -23.661 -3.685 1.00 18.16 135 ALA C O 1
ATOM 2698 N N . ILE C 1 136 ? 3.728 -22.200 -2.037 1.00 16.02 136 ILE C N 1
ATOM 2699 C CA . ILE C 1 136 ? 5.171 -22.262 -2.234 1.00 16.33 136 ILE C CA 1
ATOM 2700 C C . ILE C 1 136 ? 5.916 -22.586 -0.953 1.00 19.68 136 ILE C C 1
ATOM 2701 O O . ILE C 1 136 ? 5.354 -22.596 0.146 1.00 19.43 136 ILE C O 1
ATOM 2706 N N . ASP C 1 137 ? 7.193 -22.891 -1.109 1.00 18.26 137 ASP C N 1
ATOM 2707 C CA . ASP C 1 137 ? 8.051 -23.144 0.035 1.00 16.27 137 ASP C CA 1
ATOM 2708 C C . ASP C 1 137 ? 8.660 -21.769 0.374 1.00 16.95 137 ASP C C 1
ATOM 2709 O O . ASP C 1 137 ? 9.585 -21.327 -0.301 1.00 19.25 137 ASP C O 1
ATOM 2714 N N . ALA C 1 138 ? 8.117 -21.088 1.394 1.00 17.10 138 ALA C N 1
ATOM 2715 C CA . ALA C 1 138 ? 8.602 -19.757 1.836 1.00 16.45 138 ALA C CA 1
ATOM 2716 C C . ALA C 1 138 ? 9.447 -19.801 3.135 1.00 16.96 138 ALA C C 1
ATOM 2717 O O . ALA C 1 138 ? 9.867 -18.758 3.653 1.00 23.06 138 ALA C O 1
ATOM 2719 N N . GLY C 1 139 ? 9.698 -21.003 3.647 1.00 17.15 139 GLY C N 1
ATOM 2720 C CA . GLY C 1 139 ? 10.432 -21.143 4.896 1.00 19.48 139 GLY C CA 1
ATOM 2721 C C . GLY C 1 139 ? 11.940 -21.053 4.800 1.00 22.23 139 GLY C C 1
ATOM 2722 O O . GLY C 1 139 ? 12.638 -21.987 5.202 1.00 23.89 139 GLY C O 1
ATOM 2723 N N . HIS C 1 140 ? 12.445 -19.952 4.245 1.00 22.34 140 HIS C N 1
ATOM 2724 C CA . HIS C 1 140 ? 13.893 -19.726 4.135 1.00 21.73 140 HIS C CA 1
ATOM 2725 C C . HIS C 1 140 ? 14.122 -18.253 4.441 1.00 23.80 140 HIS C C 1
ATOM 2726 O O . HIS C 1 140 ? 13.275 -17.410 4.108 1.00 23.20 140 HIS C O 1
ATOM 2733 N N . GLU C 1 141 ? 15.241 -17.943 5.096 1.00 24.18 141 GLU C N 1
ATOM 2734 C CA . GLU C 1 141 ? 15.569 -16.555 5.436 1.00 22.23 141 GLU C CA 1
ATOM 2735 C C . GLU C 1 141 ? 15.627 -15.653 4.203 1.00 24.61 141 GLU C C 1
ATOM 2736 O O . GLU C 1 141 ? 15.223 -14.485 4.259 1.00 22.87 141 GLU C O 1
ATOM 2742 N N . SER C 1 142 ? 16.148 -16.187 3.097 1.00 23.76 142 SER C N 1
ATOM 2743 C CA . SER C 1 142 ? 16.258 -15.431 1.841 1.00 22.54 142 SER C CA 1
ATOM 2744 C C . SER C 1 142 ? 14.915 -14.880 1.353 1.00 22.90 142 SER C C 1
ATOM 2745 O O . SER C 1 142 ? 14.883 -13.846 0.715 1.00 26.39 142 SER C O 1
ATOM 2748 N N . PHE C 1 143 ? 13.819 -15.605 1.581 1.00 20.55 143 PHE C N 1
ATOM 2749 C CA . PHE C 1 143 ? 12.515 -15.116 1.152 1.00 22.15 143 PHE C CA 1
ATOM 2750 C C . PHE C 1 143 ? 12.099 -13.974 2.080 1.00 23.64 143 PHE C C 1
ATOM 2751 O O . PHE C 1 143 ? 11.477 -12.999 1.652 1.00 24.53 143 PHE C O 1
ATOM 2759 N N . LEU C 1 144 ? 12.496 -14.090 3.345 1.00 24.81 144 LEU C N 1
ATOM 2760 C CA . LEU C 1 144 ? 12.179 -13.107 4.386 1.00 25.89 144 LEU C CA 1
ATOM 2761 C C . LEU C 1 144 ? 12.737 -11.749 4.070 1.00 27.47 144 LEU C C 1
ATOM 2762 O O . LEU C 1 144 ? 12.026 -10.769 4.161 1.00 28.09 144 LEU C O 1
ATOM 2767 N N . PHE C 1 145 ? 14.003 -11.676 3.693 1.00 28.97 145 PHE C N 1
ATOM 2768 C CA . PHE C 1 145 ? 14.548 -10.378 3.362 1.00 33.92 145 PHE C CA 1
ATOM 2769 C C . PHE C 1 145 ? 14.616 -10.029 1.889 1.00 32.31 145 PHE C C 1
ATOM 2770 O O . PHE C 1 145 ? 15.388 -9.160 1.498 1.00 34.72 145 PHE C O 1
ATOM 2778 N N . TYR C 1 146 ? 13.754 -10.639 1.083 1.00 31.87 146 TYR C N 1
ATOM 2779 C CA . TYR C 1 146 ? 13.716 -10.347 -0.347 1.00 29.57 146 TYR C CA 1
ATOM 2780 C C . TYR C 1 146 ? 13.339 -8.883 -0.557 1.00 32.38 146 TYR C C 1
ATOM 2781 O O . TYR C 1 146 ? 12.439 -8.376 0.084 1.00 29.22 146 TYR C O 1
ATOM 2790 N N . LYS C 1 147 ? 14.044 -8.201 -1.448 1.00 35.80 147 LYS C N 1
ATOM 2791 C CA . LYS C 1 147 ? 13.749 -6.812 -1.741 1.00 40.11 147 LYS C CA 1
ATOM 2792 C C . LYS C 1 147 ? 13.410 -6.588 -3.210 1.00 38.00 147 LYS C C 1
ATOM 2793 O O . LYS C 1 147 ? 12.402 -5.959 -3.526 1.00 39.69 147 LYS C O 1
ATOM 2799 N N . GLU C 1 148 ? 14.213 -7.149 -4.109 1.00 37.42 148 GLU C N 1
ATOM 2800 C CA . GLU C 1 148 ? 13.958 -6.964 -5.533 1.00 37.49 148 GLU C CA 1
ATOM 2801 C C . GLU C 1 148 ? 14.651 -8.017 -6.408 1.00 33.19 148 GLU C C 1
ATOM 2802 O O . GLU C 1 148 ? 15.402 -8.873 -5.916 1.00 35.68 148 GLU C O 1
ATOM 2808 N N . GLY C 1 149 ? 14.408 -7.935 -7.713 1.00 28.00 149 GLY C N 1
ATOM 2809 C CA . GLY C 1 149 ? 15.012 -8.879 -8.626 1.00 26.46 149 GLY C CA 1
ATOM 2810 C C . GLY C 1 149 ? 14.236 -10.171 -8.630 1.00 22.20 149 GLY C C 1
ATOM 2811 O O . GLY C 1 149 ? 13.122 -10.245 -8.088 1.00 25.26 149 GLY C O 1
ATOM 2812 N N . ILE C 1 150 ? 14.795 -11.183 -9.284 1.00 19.90 150 ILE C N 1
ATOM 2813 C CA . ILE C 1 150 ? 14.149 -12.481 -9.346 1.00 23.53 150 ILE C CA 1
ATOM 2814 C C . ILE C 1 150 ? 14.674 -13.376 -8.233 1.00 25.16 150 ILE C C 1
ATOM 2815 O O . ILE C 1 150 ? 15.877 -13.605 -8.102 1.00 25.79 150 ILE C O 1
ATOM 2820 N N . TYR C 1 151 ? 13.745 -13.854 -7.417 1.00 25.74 151 TYR C N 1
ATOM 2821 C CA . TYR C 1 151 ? 14.058 -14.713 -6.286 1.00 22.60 151 TYR C CA 1
ATOM 2822 C C . TYR C 1 151 ? 14.324 -16.156 -6.700 1.00 23.10 151 TYR C C 1
ATOM 2823 O O . TYR C 1 151 ? 13.496 -16.795 -7.340 1.00 18.83 151 TYR C O 1
ATOM 2832 N N . PHE C 1 152 ? 15.479 -16.651 -6.283 1.00 20.54 152 PHE C N 1
ATOM 2833 C CA . PHE C 1 152 ? 15.884 -18.021 -6.509 1.00 23.49 152 PHE C CA 1
ATOM 2834 C C . PHE C 1 152 ? 16.589 -18.506 -5.220 1.00 25.76 152 PHE C C 1
ATOM 2835 O O . PHE C 1 152 ? 17.502 -17.841 -4.732 1.00 25.23 152 PHE C O 1
ATOM 2843 N N . GLU C 1 153 ? 16.135 -19.630 -4.664 1.00 25.60 153 GLU C N 1
ATOM 2844 C CA . GLU C 1 153 ? 16.684 -20.195 -3.437 1.00 24.41 153 GLU C CA 1
ATOM 2845 C C . GLU C 1 153 ? 17.083 -21.630 -3.742 1.00 26.67 153 GLU C C 1
ATOM 2846 O O . GLU C 1 153 ? 16.232 -22.496 -3.902 1.00 26.10 153 GLU C O 1
ATOM 2852 N N . PRO C 1 154 ? 18.391 -21.905 -3.825 1.00 28.07 154 PRO C N 1
ATOM 2853 C CA . PRO C 1 154 ? 18.914 -23.248 -4.125 1.00 28.87 154 PRO C CA 1
ATOM 2854 C C . PRO C 1 154 ? 18.355 -24.342 -3.231 1.00 29.60 154 PRO C C 1
ATOM 2855 O O . PRO C 1 154 ? 18.235 -25.484 -3.655 1.00 32.38 154 PRO C O 1
ATOM 2859 N N . ASP C 1 155 ? 17.997 -23.987 -2.000 1.00 32.80 155 ASP C N 1
ATOM 2860 C CA . ASP C 1 155 ? 17.470 -24.964 -1.053 1.00 35.84 155 ASP C CA 1
ATOM 2861 C C . ASP C 1 155 ? 15.959 -25.068 -1.035 1.00 32.83 155 ASP C C 1
ATOM 2862 O O . ASP C 1 155 ? 15.394 -25.729 -0.163 1.00 28.78 155 ASP C O 1
ATOM 2867 N N . CYS C 1 156 ? 15.309 -24.434 -2.009 1.00 28.04 156 CYS C N 1
ATOM 2868 C CA . CYS C 1 156 ? 13.852 -24.487 -2.084 1.00 25.58 156 CYS C CA 1
ATOM 2869 C C . CYS C 1 156 ? 13.339 -25.863 -2.461 1.00 26.36 156 CYS C C 1
ATOM 2870 O O . CYS C 1 156 ? 13.967 -26.595 -3.226 1.00 25.05 156 CYS C O 1
ATOM 2873 N N . SER C 1 157 ? 12.196 -26.219 -1.891 1.00 23.66 157 SER C N 1
ATOM 2874 C CA . SER C 1 157 ? 11.588 -27.510 -2.154 1.00 23.61 157 SER C CA 1
ATOM 2875 C C . SER C 1 157 ? 10.437 -27.375 -3.127 1.00 24.56 157 SER C C 1
ATOM 2876 O O . SER C 1 157 ? 9.705 -26.388 -3.074 1.00 25.51 157 SER C O 1
ATOM 2879 N N . SER C 1 158 ? 10.256 -28.403 -3.957 1.00 23.30 158 SER C N 1
ATOM 2880 C CA . SER C 1 158 ? 9.169 -28.469 -4.940 1.00 28.46 158 SER C CA 1
ATOM 2881 C C . SER C 1 158 ? 8.064 -29.377 -4.414 1.00 30.68 158 SER C C 1
ATOM 2882 O O . SER C 1 158 ? 7.009 -29.509 -5.035 1.00 29.91 158 SER C O 1
ATOM 2885 N N . GLU C 1 159 ? 8.323 -30.014 -3.273 1.00 32.12 159 GLU C N 1
ATOM 2886 C CA . GLU C 1 159 ? 7.383 -30.956 -2.676 1.00 36.76 159 GLU C CA 1
ATOM 2887 C C . GLU C 1 159 ? 6.749 -30.534 -1.347 1.00 36.68 159 GLU C C 1
ATOM 2888 O O . GLU C 1 159 ? 5.661 -30.970 -1.015 1.00 37.39 159 GLU C O 1
ATOM 2894 N N . ASP C 1 160 ? 7.452 -29.735 -0.562 1.00 34.85 160 ASP C N 1
ATOM 2895 C CA . ASP C 1 160 ? 6.912 -29.261 0.699 1.00 35.51 160 ASP C CA 1
ATOM 2896 C C . ASP C 1 160 ? 6.624 -27.764 0.590 1.00 29.18 160 ASP C C 1
ATOM 2897 O O . ASP C 1 160 ? 7.502 -26.964 0.308 1.00 35.70 160 ASP C O 1
ATOM 2902 N N . MET C 1 161 ? 5.366 -27.393 0.733 1.00 21.40 161 MET C N 1
ATOM 2903 C CA . MET C 1 161 ? 4.999 -26.007 0.621 1.00 19.58 161 MET C CA 1
ATOM 2904 C C . MET C 1 161 ? 4.331 -25.581 1.917 1.00 21.19 161 MET C C 1
ATOM 2905 O O . MET C 1 161 ? 3.493 -26.292 2.447 1.00 23.00 161 MET C O 1
ATOM 2910 N N . ASP C 1 162 ? 4.695 -24.411 2.421 1.00 19.86 162 ASP C N 1
ATOM 2911 C CA . ASP C 1 162 ? 4.158 -23.944 3.696 1.00 20.05 162 ASP C CA 1
ATOM 2912 C C . ASP C 1 162 ? 3.490 -22.571 3.637 1.00 20.30 162 ASP C C 1
ATOM 2913 O O . ASP C 1 162 ? 3.128 -22.031 4.684 1.00 20.40 162 ASP C O 1
ATOM 2918 N N . HIS C 1 163 ? 3.273 -22.023 2.432 1.00 18.29 163 HIS C N 1
ATOM 2919 C CA . HIS C 1 163 ? 2.689 -20.684 2.321 1.00 15.68 163 HIS C CA 1
ATOM 2920 C C . HIS C 1 163 ? 1.809 -20.506 1.077 1.00 18.35 163 HIS C C 1
ATOM 2921 O O . HIS C 1 163 ? 2.265 -20.656 -0.062 1.00 19.11 163 HIS C O 1
ATOM 2928 N N . GLY C 1 164 ? 0.543 -20.185 1.299 1.00 15.99 164 GLY C N 1
ATOM 2929 C CA . GLY C 1 164 ? -0.373 -19.965 0.181 1.00 16.94 164 GLY C CA 1
ATOM 2930 C C . GLY C 1 164 ? -0.250 -18.531 -0.321 1.00 20.99 164 GLY C C 1
ATOM 2931 O O . GLY C 1 164 ? -0.251 -17.591 0.483 1.00 17.67 164 GLY C O 1
ATOM 2932 N N . VAL C 1 165 ? -0.109 -18.350 -1.635 1.00 16.15 165 VAL C N 1
ATOM 2933 C CA . VAL C 1 165 ? 0.039 -17.030 -2.227 1.00 14.60 165 VAL C CA 1
ATOM 2934 C C . VAL C 1 165 ? -0.801 -16.925 -3.513 1.00 15.54 165 VAL C C 1
ATOM 2935 O O . VAL C 1 165 ? -1.606 -17.795 -3.794 1.00 13.79 165 VAL C O 1
ATOM 2939 N N . LEU C 1 166 ? -0.616 -15.858 -4.282 1.00 15.72 166 LEU C N 1
ATOM 2940 C CA . LEU C 1 166 ? -1.392 -15.632 -5.500 1.00 17.15 166 LEU C CA 1
ATOM 2941 C C . LEU C 1 166 ? -0.529 -15.232 -6.712 1.00 15.17 166 LEU C C 1
ATOM 2942 O O . LEU C 1 166 ? 0.204 -14.262 -6.671 1.00 18.67 166 LEU C O 1
ATOM 2947 N N . VAL C 1 167 ? -0.633 -15.983 -7.808 1.00 19.59 167 VAL C N 1
ATOM 2948 C CA . VAL C 1 167 ? 0.130 -15.651 -9.024 1.00 19.69 167 VAL C CA 1
ATOM 2949 C C . VAL C 1 167 ? -0.719 -14.704 -9.849 1.00 17.95 167 VAL C C 1
ATOM 2950 O O . VAL C 1 167 ? -1.798 -15.085 -10.279 1.00 20.16 167 VAL C O 1
ATOM 2954 N N . VAL C 1 168 ? -0.268 -13.458 -9.998 1.00 18.28 168 VAL C N 1
ATOM 2955 C CA . VAL C 1 168 ? -1.024 -12.444 -10.740 1.00 19.69 168 VAL C CA 1
ATOM 2956 C C . VAL C 1 168 ? -0.498 -12.202 -12.155 1.00 23.51 168 VAL C C 1
ATOM 2957 O O . VAL C 1 168 ? -1.078 -11.432 -12.915 1.00 25.86 168 VAL C O 1
ATOM 2961 N N . GLY C 1 169 ? 0.594 -12.883 -12.496 1.00 22.51 169 GLY C N 1
ATOM 2962 C CA . GLY C 1 169 ? 1.169 -12.771 -13.817 1.00 22.01 169 GLY C CA 1
ATOM 2963 C C . GLY C 1 169 ? 2.539 -13.404 -13.940 1.00 22.07 169 GLY C C 1
ATOM 2964 O O . GLY C 1 169 ? 2.954 -14.197 -13.093 1.00 20.61 169 GLY C O 1
ATOM 2965 N N . TYR C 1 170 ? 3.233 -13.051 -15.018 1.00 21.11 170 TYR C N 1
ATOM 2966 C CA . TYR C 1 170 ? 4.574 -13.539 -15.303 1.00 20.85 170 TYR C CA 1
ATOM 2967 C C . TYR C 1 170 ? 5.166 -12.653 -16.373 1.00 24.78 170 TYR C C 1
ATOM 2968 O O . TYR C 1 170 ? 4.462 -11.845 -16.980 1.00 25.13 170 TYR C O 1
ATOM 2977 N N . GLY C 1 171 ? 6.459 -12.785 -16.610 1.00 23.60 171 GLY C N 1
ATOM 2978 C CA . GLY C 1 171 ? 7.072 -11.955 -17.619 1.00 27.34 171 GLY C CA 1
ATOM 2979 C C . GLY C 1 171 ? 8.543 -12.230 -17.769 1.00 29.64 171 GLY C C 1
ATOM 2980 O O . GLY C 1 171 ? 9.016 -13.268 -17.335 1.00 24.39 171 GLY C O 1
ATOM 2981 N N . PHE C 1 172 ? 9.252 -11.299 -18.404 1.00 38.25 172 PHE C N 1
ATOM 2982 C CA . PHE C 1 172 ? 10.687 -11.394 -18.634 1.00 41.61 172 PHE C CA 1
ATOM 2983 C C . PHE C 1 172 ? 11.281 -10.077 -18.141 1.00 45.63 172 PHE C C 1
ATOM 2984 O O . PHE C 1 172 ? 10.603 -9.050 -18.159 1.00 45.42 172 PHE C O 1
ATOM 2992 N N . GLU C 1 173 ? 12.526 -10.104 -17.681 1.00 52.30 173 GLU C N 1
ATOM 2993 C CA . GLU C 1 173 ? 13.183 -8.898 -17.189 1.00 59.06 173 GLU C CA 1
ATOM 2994 C C . GLU C 1 173 ? 13.685 -7.981 -18.288 1.00 59.18 173 GLU C C 1
ATOM 2995 O O . GLU C 1 173 ? 14.488 -8.387 -19.122 1.00 59.12 173 GLU C O 1
ATOM 3001 N N . SER C 1 174 ? 13.192 -6.749 -18.283 0.00 39.91 174 SER C N 1
ATOM 3002 C CA . SER C 1 174 ? 13.584 -5.758 -19.275 0.00 40.10 174 SER C CA 1
ATOM 3003 C C . SER C 1 174 ? 14.272 -4.568 -18.611 0.00 40.36 174 SER C C 1
ATOM 3004 O O . SER C 1 174 ? 14.430 -3.513 -19.225 0.00 40.42 174 SER C O 1
ATOM 3007 N N . THR C 1 175 ? 14.685 -4.755 -17.359 0.00 40.60 175 THR C N 1
ATOM 3008 C CA . THR C 1 175 ? 15.351 -3.711 -16.585 0.00 40.84 175 THR C CA 1
ATOM 3009 C C . THR C 1 175 ? 16.674 -3.275 -17.219 0.00 40.90 175 THR C C 1
ATOM 3010 O O . THR C 1 175 ? 16.692 -2.168 -17.798 0.00 40.95 175 THR C O 1
ATOM 3015 N N . ASN D 2 1 ? 15.686 -15.717 -12.846 0.00 0.00 179 ASN D N 1
ATOM 3016 C CA . ASN D 2 1 ? 16.400 -15.511 -14.145 0.00 0.00 179 ASN D CA 1
ATOM 3017 C C . ASN D 2 1 ? 15.572 -14.512 -14.931 0.00 0.00 179 ASN D C 1
ATOM 3018 O O . ASN D 2 1 ? 14.740 -13.863 -14.367 0.00 0.00 179 ASN D O 1
ATOM 3023 N N . ASN D 2 2 ? 15.782 -14.404 -16.237 0.00 17.04 180 ASN D N 1
ATOM 3024 C CA . ASN D 2 2 ? 15.008 -13.479 -17.075 0.00 16.92 180 ASN D CA 1
ATOM 3025 C C . ASN D 2 2 ? 13.512 -13.601 -16.834 0.00 17.50 180 ASN D C 1
ATOM 3026 O O . ASN D 2 2 ? 12.812 -12.610 -16.652 0.00 17.14 180 ASN D O 1
ATOM 3031 N N . LYS D 2 3 ? 13.036 -14.837 -16.810 1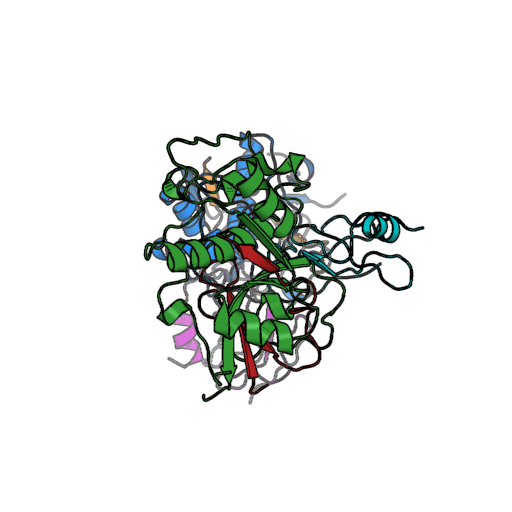.00 28.94 181 LYS D N 1
ATOM 3032 C CA . LYS D 2 3 ? 11.616 -15.132 -16.593 1.00 31.36 181 LYS D CA 1
ATOM 3033 C C . LYS D 2 3 ? 11.280 -15.232 -15.091 1.00 29.60 181 LYS D C 1
ATOM 3034 O O . LYS D 2 3 ? 12.080 -15.727 -14.272 1.00 28.14 181 LYS D O 1
ATOM 3040 N N . TYR D 2 4 ? 10.070 -14.812 -14.743 1.00 23.54 182 TYR D N 1
ATOM 3041 C CA . TYR D 2 4 ? 9.622 -14.852 -13.368 1.00 21.15 182 TYR D CA 1
ATOM 3042 C C . TYR D 2 4 ? 8.120 -14.952 -13.351 1.00 23.04 182 TYR D C 1
ATOM 3043 O O . TYR D 2 4 ? 7.450 -14.719 -14.360 1.00 23.31 182 TYR D O 1
ATOM 3052 N N . TRP D 2 5 ? 7.604 -15.328 -12.189 1.00 21.76 183 TRP D N 1
ATOM 3053 C CA . TRP D 2 5 ? 6.178 -15.381 -11.924 1.00 18.87 183 TRP D CA 1
ATOM 3054 C C . TRP D 2 5 ? 5.969 -14.122 -11.036 1.00 20.99 183 TRP D C 1
ATOM 3055 O O . TRP D 2 5 ? 6.824 -13.791 -10.190 1.00 19.23 183 TRP D O 1
ATOM 3066 N N . LEU D 2 6 ? 4.870 -13.405 -11.245 1.00 18.77 184 LEU D N 1
ATOM 3067 C CA . LEU D 2 6 ? 4.580 -12.211 -10.443 1.00 18.80 184 LEU D CA 1
ATOM 3068 C C . LEU D 2 6 ? 3.693 -12.734 -9.335 1.00 17.30 184 LEU D C 1
ATOM 3069 O O . LEU D 2 6 ? 2.552 -13.101 -9.594 1.00 14.45 184 LEU D O 1
ATOM 3074 N N . VAL D 2 7 ? 4.182 -12.700 -8.094 1.00 18.65 185 VAL D N 1
ATOM 3075 C CA . VAL D 2 7 ? 3.430 -13.235 -6.958 1.00 16.17 185 VAL D CA 1
ATOM 3076 C C . VAL D 2 7 ? 3.004 -12.221 -5.900 1.00 15.42 185 VAL D C 1
ATOM 3077 O O . VAL D 2 7 ? 3.807 -11.453 -5.419 1.00 18.22 185 VAL D O 1
ATOM 3081 N N . LYS D 2 8 ? 1.740 -12.260 -5.519 1.00 16.45 186 LYS D N 1
ATOM 3082 C CA . LYS D 2 8 ? 1.200 -11.349 -4.509 1.00 17.99 186 LYS D CA 1
ATOM 3083 C C . LYS D 2 8 ? 1.295 -11.986 -3.133 1.00 15.31 186 LYS D C 1
ATOM 3084 O O . LYS D 2 8 ? 0.715 -13.023 -2.927 1.00 16.06 186 LYS D O 1
ATOM 3090 N N . ASN D 2 9 ? 2.045 -11.390 -2.206 1.00 16.43 187 ASN D N 1
ATOM 3091 C CA . ASN D 2 9 ? 2.166 -11.946 -0.849 1.00 16.28 187 ASN D CA 1
ATOM 3092 C C . ASN D 2 9 ? 1.133 -11.252 0.067 1.00 17.76 187 ASN D C 1
ATOM 3093 O O . ASN D 2 9 ? 0.404 -10.356 -0.371 1.00 18.73 187 ASN D O 1
ATOM 3098 N N . SER D 2 10 ? 1.025 -11.694 1.318 1.00 19.22 188 SER D N 1
ATOM 3099 C CA . SER D 2 10 ? 0.078 -11.107 2.256 1.00 15.89 188 SER D CA 1
ATOM 3100 C C . SER D 2 10 ? 0.761 -10.677 3.570 1.00 18.84 188 SER D C 1
ATOM 3101 O O . SER D 2 10 ? 0.224 -10.928 4.662 1.00 17.02 188 SER D O 1
ATOM 3104 N N . TRP D 2 11 ? 1.901 -9.977 3.442 1.00 16.73 189 TRP D N 1
ATOM 3105 C CA . TRP D 2 11 ? 2.672 -9.490 4.571 1.00 16.90 189 TRP D CA 1
ATOM 3106 C C . TRP D 2 11 ? 2.785 -7.979 4.545 1.00 20.61 189 TRP D C 1
ATOM 3107 O O . TRP D 2 11 ? 3.775 -7.394 5.005 1.00 25.44 189 TRP D O 1
ATOM 3118 N N . GLY D 2 12 ? 1.789 -7.348 3.959 1.00 21.03 190 GLY D N 1
ATOM 3119 C CA . GLY D 2 12 ? 1.790 -5.902 3.871 1.00 22.45 190 GLY D CA 1
ATOM 3120 C C . GLY D 2 12 ? 2.642 -5.372 2.741 1.00 26.55 190 GLY D C 1
ATOM 3121 O O . GLY D 2 12 ? 3.485 -6.096 2.195 1.00 24.69 190 GLY D O 1
ATOM 3122 N N . GLU D 2 13 ? 2.445 -4.095 2.428 1.00 25.59 191 GLU D N 1
ATOM 3123 C CA . GLU D 2 13 ? 3.144 -3.422 1.340 1.00 28.35 191 GLU D CA 1
ATOM 3124 C C . GLU D 2 13 ? 4.605 -3.105 1.602 1.00 29.93 191 GLU D C 1
ATOM 3125 O O . GLU D 2 13 ? 5.344 -2.746 0.685 1.00 37.01 191 GLU D O 1
ATOM 3131 N N . GLU D 2 14 ? 5.044 -3.271 2.840 1.00 31.66 192 GLU D N 1
ATOM 3132 C CA . GLU D 2 14 ? 6.432 -2.952 3.193 1.00 33.34 192 GLU D CA 1
ATOM 3133 C C . GLU D 2 14 ? 7.412 -4.045 2.771 1.00 35.66 192 GLU D C 1
ATOM 3134 O O . GLU D 2 14 ? 8.569 -3.754 2.455 1.00 38.74 192 GLU D O 1
ATOM 3140 N N . TRP D 2 15 ? 6.946 -5.296 2.737 1.00 29.53 193 TRP D N 1
ATOM 3141 C CA . TRP D 2 15 ? 7.795 -6.428 2.350 1.00 28.22 193 TRP D CA 1
ATOM 3142 C C . TRP D 2 15 ? 7.997 -6.530 0.826 1.00 27.23 193 TRP D C 1
ATOM 3143 O O . TRP D 2 15 ? 7.113 -6.195 0.052 1.00 24.31 193 TRP D O 1
ATOM 3154 N N . GLY D 2 16 ? 9.158 -7.018 0.415 1.00 25.47 194 GLY D N 1
ATOM 3155 C CA . GLY D 2 16 ? 9.434 -7.194 -0.997 1.00 26.99 194 GLY D CA 1
ATOM 3156 C C . GLY D 2 16 ? 9.250 -5.960 -1.847 1.00 29.67 194 GLY D C 1
ATOM 3157 O O . GLY D 2 16 ? 9.633 -4.878 -1.440 1.00 28.62 194 GLY D O 1
ATOM 3158 N N . MET D 2 17 ? 8.667 -6.131 -3.029 1.00 26.14 195 MET D N 1
ATOM 3159 C CA . MET D 2 17 ? 8.432 -5.018 -3.946 1.00 27.97 195 MET D CA 1
ATOM 3160 C C . MET D 2 17 ? 7.002 -4.543 -3.813 1.00 24.92 195 MET D C 1
ATOM 3161 O O . MET D 2 17 ? 6.149 -4.942 -4.571 1.00 27.87 195 MET D O 1
ATOM 3166 N N . GLY D 2 18 ? 6.716 -3.707 -2.833 1.00 23.49 196 GLY D N 1
ATOM 3167 C CA . GLY D 2 18 ? 5.349 -3.246 -2.688 1.00 23.16 196 GLY D CA 1
ATOM 3168 C C . GLY D 2 18 ? 4.441 -4.407 -2.331 1.00 22.85 196 GLY D C 1
ATOM 3169 O O . GLY D 2 18 ? 3.267 -4.420 -2.709 1.00 25.88 196 GLY D O 1
ATOM 3170 N N . GLY D 2 19 ? 4.996 -5.409 -1.651 1.00 22.09 197 GLY D N 1
ATOM 3171 C CA . GLY D 2 19 ? 4.197 -6.551 -1.246 1.00 19.93 197 GLY D CA 1
ATOM 3172 C C . GLY D 2 19 ? 4.257 -7.710 -2.213 1.00 21.16 197 GLY D C 1
ATOM 3173 O O . GLY D 2 19 ? 3.735 -8.771 -1.909 1.00 16.79 197 GLY D O 1
ATOM 3174 N N . TYR D 2 20 ? 4.924 -7.512 -3.348 1.00 21.75 198 TYR D N 1
ATOM 3175 C CA . TYR D 2 20 ? 5.044 -8.515 -4.401 1.00 19.74 198 TYR D CA 1
ATOM 3176 C C . TYR D 2 20 ? 6.429 -9.087 -4.513 1.00 21.83 198 TYR D C 1
ATOM 3177 O O . TYR D 2 20 ? 7.392 -8.525 -3.977 1.00 25.58 198 TYR D O 1
ATOM 3186 N N . VAL D 2 21 ? 6.520 -10.229 -5.194 1.00 17.72 199 VAL D N 1
ATOM 3187 C CA . VAL D 2 21 ? 7.801 -10.895 -5.418 1.00 18.52 199 VAL D CA 1
ATOM 3188 C C . VAL D 2 21 ? 7.819 -11.540 -6.805 1.00 19.36 199 VAL D C 1
ATOM 3189 O O . VAL D 2 21 ? 6.787 -12.000 -7.296 1.00 20.84 199 VAL D O 1
ATOM 3193 N N . LYS D 2 22 ? 8.982 -11.490 -7.455 1.00 18.30 200 LYS D N 1
ATOM 3194 C CA . LYS D 2 22 ? 9.182 -12.098 -8.759 1.00 19.68 200 LYS D CA 1
ATOM 3195 C C . LYS D 2 22 ? 9.935 -13.374 -8.470 1.00 18.35 200 LYS D C 1
ATOM 3196 O O . LYS D 2 22 ? 11.079 -13.348 -8.012 1.00 21.76 200 LYS D O 1
ATOM 3202 N N . MET D 2 23 ? 9.252 -14.493 -8.659 1.00 16.56 201 MET D N 1
ATOM 3203 C CA . MET D 2 23 ? 9.818 -15.810 -8.401 1.00 19.93 201 MET D CA 1
ATOM 3204 C C . MET D 2 23 ? 10.336 -16.433 -9.694 1.00 20.86 201 MET D C 1
ATOM 3205 O O . MET D 2 23 ? 9.646 -16.389 -10.728 1.00 19.25 201 MET D O 1
ATOM 3210 N N . ALA D 2 24 ? 11.465 -17.135 -9.596 1.00 19.67 202 ALA D N 1
ATOM 3211 C CA . ALA D 2 24 ? 12.057 -17.791 -10.754 1.00 22.31 202 ALA D CA 1
ATOM 3212 C C . ALA D 2 24 ? 11.021 -18.660 -11.494 1.00 23.64 202 ALA D C 1
ATOM 3213 O O . ALA D 2 24 ? 10.259 -19.442 -10.874 1.00 21.35 202 ALA D O 1
ATOM 3215 N N . LYS D 2 25 ? 10.955 -18.481 -12.816 1.00 21.25 203 LYS D N 1
ATOM 3216 C CA . LYS D 2 25 ? 10.008 -19.220 -13.673 1.00 20.84 203 LYS D CA 1
ATOM 3217 C C . LYS D 2 25 ? 10.772 -20.144 -14.630 1.00 24.38 203 LYS D C 1
ATOM 3218 O O . LYS D 2 25 ? 11.864 -19.807 -15.105 1.00 20.07 203 LYS D O 1
ATOM 3224 N N . ASP D 2 26 ? 10.195 -21.318 -14.880 1.00 22.73 204 ASP D N 1
ATOM 3225 C CA . ASP D 2 26 ? 10.779 -22.320 -15.761 1.00 21.90 204 ASP D CA 1
ATOM 3226 C C . ASP D 2 26 ? 12.161 -22.731 -15.290 1.00 23.55 204 ASP D C 1
ATOM 3227 O O . ASP D 2 26 ? 13.099 -22.894 -16.085 1.00 22.55 204 ASP D O 1
ATOM 3232 N N . ARG D 2 27 ? 12.282 -22.861 -13.970 1.00 23.93 205 ARG D N 1
ATOM 3233 C CA . ARG D 2 27 ? 13.517 -23.301 -13.339 1.00 21.99 205 ARG D CA 1
ATOM 3234 C C . ARG D 2 27 ? 13.163 -24.574 -12.584 1.00 22.49 205 ARG D C 1
ATOM 3235 O O . ARG D 2 27 ? 13.443 -24.695 -11.402 1.00 22.56 205 ARG D O 1
ATOM 3243 N N . ARG D 2 28 ? 12.509 -25.503 -13.268 1.00 23.21 206 ARG D N 1
ATOM 3244 C CA . ARG D 2 28 ? 12.118 -26.784 -12.693 1.00 24.72 206 ARG D CA 1
ATOM 3245 C C . ARG D 2 28 ? 11.195 -26.701 -11.464 1.00 24.89 206 ARG D C 1
ATOM 3246 O O . ARG D 2 28 ? 11.461 -27.333 -10.442 1.00 21.40 206 ARG D O 1
ATOM 3254 N N . ASN D 2 29 ? 10.081 -25.988 -11.604 1.00 22.12 207 ASN D N 1
ATOM 3255 C CA . ASN D 2 29 ? 9.076 -25.851 -10.551 1.00 21.12 207 ASN D CA 1
ATOM 3256 C C . ASN D 2 29 ? 9.675 -25.333 -9.237 1.00 24.04 207 ASN D C 1
ATOM 3257 O O . ASN D 2 29 ? 9.411 -25.878 -8.156 1.00 24.08 207 ASN D O 1
ATOM 3262 N N . HIS D 2 30 ? 10.458 -24.267 -9.339 1.00 22.38 208 HIS D N 1
ATOM 3263 C CA . HIS D 2 30 ? 11.139 -23.692 -8.189 1.00 23.76 208 HIS D CA 1
ATOM 3264 C C . HIS D 2 30 ? 10.196 -23.330 -7.024 1.00 21.82 208 HIS D C 1
ATOM 3265 O O . HIS D 2 30 ? 9.184 -22.627 -7.217 1.00 20.11 208 HIS D O 1
ATOM 3272 N N . CYS D 2 31 ? 10.527 -23.838 -5.829 1.00 19.01 209 CYS D N 1
ATOM 3273 C CA . CYS D 2 31 ? 9.730 -23.626 -4.609 1.00 18.08 209 CYS D CA 1
ATOM 3274 C C . CYS D 2 31 ? 8.325 -24.226 -4.698 1.00 15.24 209 CYS D C 1
ATOM 3275 O O . CYS D 2 31 ? 7.423 -23.830 -3.960 1.00 17.73 209 CYS D O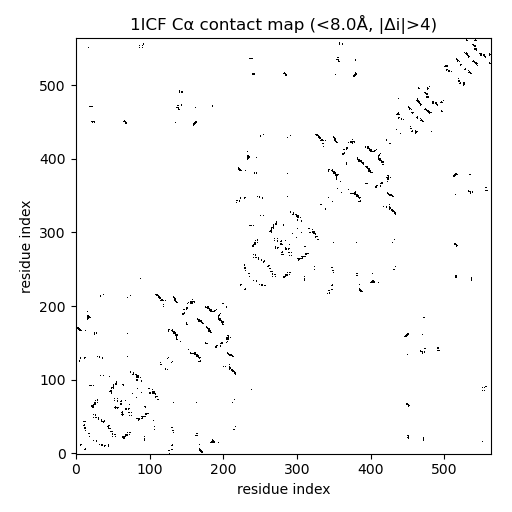 1
ATOM 3278 N N . GLY D 2 32 ? 8.147 -25.182 -5.600 1.00 16.12 210 GLY D N 1
ATOM 3279 C CA . GLY D 2 32 ? 6.868 -25.846 -5.729 1.00 16.47 210 GLY D CA 1
ATOM 3280 C C . GLY D 2 32 ? 5.717 -24.979 -6.182 1.00 18.42 210 GLY D C 1
ATOM 3281 O O . GLY D 2 32 ? 4.567 -25.314 -5.908 1.00 21.61 210 GLY D O 1
ATOM 3282 N N . ILE D 2 33 ? 6.015 -23.890 -6.894 1.00 17.86 211 ILE D N 1
ATOM 3283 C CA . ILE D 2 33 ? 4.986 -22.964 -7.395 1.00 17.53 211 ILE D CA 1
ATOM 3284 C C . ILE D 2 33 ? 3.851 -23.603 -8.228 1.00 19.29 211 ILE D C 1
ATOM 3285 O O . ILE D 2 33 ? 2.706 -23.137 -8.180 1.00 18.34 211 ILE D O 1
ATOM 3290 N N . ALA D 2 34 ? 4.137 -24.699 -8.934 1.00 18.76 212 ALA D N 1
ATOM 3291 C CA . ALA D 2 34 ? 3.093 -25.331 -9.741 1.00 18.53 212 ALA D CA 1
ATOM 3292 C C . ALA D 2 34 ? 2.592 -26.644 -9.169 1.00 21.60 212 ALA D C 1
ATOM 3293 O O . ALA D 2 34 ? 1.790 -27.326 -9.815 1.00 22.10 212 ALA D O 1
ATOM 3295 N N . SER D 2 35 ? 3.008 -26.963 -7.939 1.00 21.38 213 SER D N 1
ATOM 3296 C CA . SER D 2 35 ? 2.621 -28.207 -7.258 1.00 17.89 213 SER D CA 1
ATOM 3297 C C . SER D 2 35 ? 1.237 -28.240 -6.636 1.00 18.68 213 SER D C 1
ATOM 3298 O O . SER D 2 35 ? 0.704 -29.314 -6.396 1.00 19.38 213 SER D O 1
ATOM 3301 N N . ALA D 2 36 ? 0.646 -27.079 -6.370 1.00 18.53 214 ALA D N 1
ATOM 3302 C CA . ALA D 2 36 ? -0.701 -27.040 -5.779 1.00 19.65 214 ALA D CA 1
ATOM 3303 C C . ALA D 2 36 ? -1.433 -25.769 -6.195 1.00 21.06 214 ALA D C 1
ATOM 3304 O O . ALA D 2 36 ? -1.826 -24.931 -5.357 1.00 21.29 214 ALA D O 1
ATOM 3306 N N . ALA D 2 37 ? -1.565 -25.627 -7.506 1.00 15.27 215 ALA D N 1
ATOM 3307 C CA . ALA D 2 37 ? -2.218 -24.494 -8.110 1.00 13.66 215 ALA D CA 1
ATOM 3308 C C . ALA D 2 37 ? -3.667 -24.858 -8.382 1.00 16.18 215 ALA D C 1
ATOM 3309 O O . ALA D 2 37 ? -3.947 -25.969 -8.846 1.00 21.83 215 ALA D O 1
ATOM 3311 N N . SER D 2 38 ? -4.581 -23.926 -8.105 1.00 17.01 216 SER D N 1
ATOM 3312 C CA . SER D 2 38 ? -6.009 -24.136 -8.340 1.00 15.74 216 SER D CA 1
ATOM 3313 C C . SER D 2 38 ? -6.710 -22.792 -8.431 1.00 17.48 216 SER D C 1
ATOM 3314 O O . SER D 2 38 ? -6.100 -21.757 -8.171 1.00 17.51 216 SER D O 1
ATOM 3317 N N . TYR D 2 39 ? -7.960 -22.803 -8.881 1.00 17.70 217 TYR D N 1
ATOM 3318 C CA . TYR D 2 39 ? -8.754 -21.573 -9.000 1.00 18.80 217 TYR D CA 1
ATOM 3319 C C . TYR D 2 39 ? -10.232 -21.942 -8.868 1.00 19.28 217 TYR D C 1
ATOM 3320 O O . TYR D 2 39 ? -10.619 -23.101 -9.108 1.00 19.15 217 TYR D O 1
ATOM 3329 N N . PRO D 2 40 ? -11.079 -20.991 -8.432 1.00 17.12 218 PRO D N 1
ATOM 3330 C CA . PRO D 2 40 ? -12.503 -21.291 -8.277 1.00 20.61 218 PRO D CA 1
ATOM 3331 C C . PRO D 2 40 ? -13.272 -21.030 -9.566 1.00 21.03 218 PRO D C 1
ATOM 3332 O O . PRO D 2 40 ? -12.837 -20.259 -10.405 1.00 24.17 218 PRO D O 1
ATOM 3336 N N . THR D 2 41 ? -14.390 -21.711 -9.744 1.00 22.63 219 THR D N 1
ATOM 3337 C CA . THR D 2 41 ? -15.218 -21.482 -10.926 1.00 25.98 219 THR D CA 1
ATOM 3338 C C . THR D 2 41 ? -16.425 -20.682 -10.430 1.00 28.61 219 THR D C 1
ATOM 3339 O O . THR D 2 41 ? -16.923 -20.916 -9.341 1.00 26.01 219 THR D O 1
ATOM 3343 N N . VAL D 2 42 ? -16.816 -19.663 -11.176 1.00 31.60 220 VAL D N 1
ATOM 3344 C CA . VAL D 2 42 ? -17.943 -18.841 -10.771 1.00 32.92 220 VAL D CA 1
ATOM 3345 C C . VAL D 2 42 ? -19.026 -18.760 -11.846 1.00 38.53 220 VAL D C 1
ATOM 3346 O O . VAL D 2 42 ? -18.868 -19.406 -12.911 1.00 45.76 220 VAL D O 1
ATOM 3351 N N . LEU E 3 1 ? 39.515 24.857 14.743 1.00 50.36 194 LEU I N 1
ATOM 3352 C CA . LEU E 3 1 ? 39.022 23.574 15.316 1.00 47.91 194 LEU I CA 1
ATOM 3353 C C . LEU E 3 1 ? 39.336 22.479 14.301 1.00 46.14 194 LEU I C 1
ATOM 3354 O O . LEU E 3 1 ? 39.096 22.652 13.106 1.00 49.11 194 LEU I O 1
ATOM 3359 N N . THR E 3 2 ? 39.920 21.378 14.766 1.00 36.64 195 THR I N 1
ATOM 3360 C CA . THR E 3 2 ? 40.267 20.263 13.881 1.00 33.81 195 THR I CA 1
ATOM 3361 C C . THR E 3 2 ? 39.028 19.458 13.525 1.00 33.97 195 THR I C 1
ATOM 3362 O O . THR E 3 2 ? 37.991 19.586 14.175 1.00 39.26 195 THR I O 1
ATOM 3366 N N . LYS E 3 3 ? 39.148 18.593 12.521 1.00 35.95 196 LYS I N 1
ATOM 3367 C CA . LYS E 3 3 ? 38.037 17.742 12.094 1.00 33.40 196 LYS I CA 1
ATOM 3368 C C . LYS E 3 3 ? 37.459 16.959 13.280 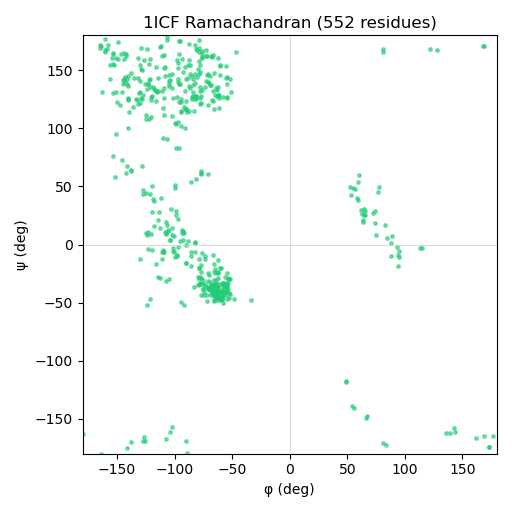1.00 30.05 196 LYS I C 1
ATOM 3369 O O . LYS E 3 3 ? 36.241 16.909 13.475 1.00 24.24 196 LYS I O 1
ATOM 3375 N N . CYS E 3 4 ? 38.344 16.366 14.080 1.00 30.55 197 CYS I N 1
ATOM 3376 C CA . CYS E 3 4 ? 37.947 15.594 15.255 1.00 29.72 197 CYS I CA 1
ATOM 3377 C C . CYS E 3 4 ? 37.213 16.470 16.279 1.00 34.76 197 CYS I C 1
ATOM 3378 O O . CYS E 3 4 ? 36.167 16.076 16.809 1.00 33.83 197 CYS I O 1
ATOM 3381 N N . GLN E 3 5 ? 37.754 17.660 16.537 1.00 31.93 198 GLN I N 1
ATOM 3382 C CA . GLN E 3 5 ? 37.166 18.586 17.498 1.00 32.88 198 GLN I CA 1
ATOM 3383 C C . GLN E 3 5 ? 35.784 19.088 17.096 1.00 36.49 198 GLN I C 1
ATOM 3384 O O . GLN E 3 5 ? 34.908 19.246 17.952 1.00 35.05 198 GLN I O 1
ATOM 3390 N N . GLU E 3 6 ? 35.580 19.339 15.805 1.00 36.64 199 GLU I N 1
ATOM 3391 C CA . GLU E 3 6 ? 34.285 19.813 15.332 1.00 41.72 199 GLU I CA 1
ATOM 3392 C C . GLU E 3 6 ? 33.250 18.715 15.475 1.00 36.29 199 GLU I C 1
ATOM 3393 O O . GLU E 3 6 ? 32.109 18.986 15.827 1.00 38.41 199 GLU I O 1
ATOM 3399 N N . GLU E 3 7 ? 33.653 17.469 15.239 1.00 37.50 200 GLU I N 1
ATOM 3400 C CA . GLU E 3 7 ? 32.728 16.338 15.368 1.00 37.58 200 GLU I CA 1
ATOM 3401 C C . GLU E 3 7 ? 32.303 16.169 16.825 1.00 32.61 200 GLU I C 1
ATOM 3402 O O . GLU E 3 7 ? 31.136 16.069 17.119 1.00 33.56 200 GLU I O 1
ATOM 3408 N N . VAL E 3 8 ? 33.260 16.193 17.738 1.00 33.64 201 VAL I N 1
ATOM 3409 C CA . VAL E 3 8 ? 32.981 16.057 19.161 1.00 35.88 201 VAL I CA 1
ATOM 3410 C C . VAL E 3 8 ? 32.004 17.125 19.649 1.00 41.51 201 VAL I C 1
ATOM 3411 O O . VAL E 3 8 ? 31.069 16.851 20.417 1.00 34.73 201 VAL I O 1
ATOM 3415 N N . SER E 3 9 ? 32.229 18.342 19.169 1.00 43.80 202 SER I N 1
ATOM 3416 C CA . SER E 3 9 ? 31.448 19.504 19.554 1.00 48.37 202 SER I CA 1
ATOM 3417 C C . SER E 3 9 ? 29.987 19.482 19.109 1.00 49.61 202 SER I C 1
ATOM 3418 O O . SER E 3 9 ? 29.196 20.327 19.535 1.00 53.57 202 SER I O 1
ATOM 3421 N N . HIS E 3 10 ? 29.624 18.515 18.272 1.00 52.24 203 HIS I N 1
ATOM 3422 C CA . HIS E 3 10 ? 28.252 18.410 17.783 1.00 53.27 203 HIS I CA 1
ATOM 3423 C C . HIS E 3 10 ? 27.402 17.396 18.545 1.00 47.85 203 HIS I C 1
ATOM 3424 O O . HIS E 3 10 ? 26.196 17.328 18.337 1.00 54.35 203 HIS I O 1
ATOM 3431 N N . ILE E 3 11 ? 28.032 16.603 19.410 1.00 43.24 204 ILE I N 1
ATOM 3432 C CA . ILE E 3 11 ? 27.338 15.579 20.181 1.00 34.13 204 ILE I CA 1
ATOM 3433 C C . ILE E 3 11 ? 27.295 16.024 21.626 1.00 30.76 204 ILE I C 1
ATOM 3434 O O . ILE E 3 11 ? 28.294 16.435 22.168 1.00 31.53 204 ILE I O 1
ATOM 3439 N N . PRO E 3 12 ? 26.137 15.905 22.278 1.00 29.19 205 PRO I N 1
ATOM 3440 C CA . PRO E 3 12 ? 26.036 16.316 23.676 1.00 31.64 205 PRO I CA 1
ATOM 3441 C C . PRO E 3 12 ? 26.758 15.352 24.638 1.00 29.97 205 PRO I C 1
ATOM 3442 O O . PRO E 3 12 ? 27.192 14.280 24.234 1.00 29.62 205 PRO I O 1
ATOM 3446 N N . ALA E 3 13 ? 26.927 15.785 25.888 1.00 27.42 206 ALA I N 1
ATOM 3447 C CA . ALA E 3 13 ? 27.573 15.001 26.939 1.00 27.65 206 ALA I CA 1
ATOM 3448 C C . ALA E 3 13 ? 26.857 13.664 27.191 1.00 24.58 206 ALA I C 1
ATOM 3449 O O . ALA E 3 13 ? 27.500 12.633 27.302 1.00 30.42 206 ALA I O 1
ATOM 3451 N N . VAL E 3 14 ? 25.531 13.698 27.291 1.00 25.66 207 VAL I N 1
ATOM 3452 C CA . VAL E 3 14 ? 24.726 12.503 27.480 1.00 25.58 207 VAL I CA 1
ATOM 3453 C C . VAL E 3 14 ? 24.194 12.116 26.087 1.00 29.08 207 VAL I C 1
ATOM 3454 O O . VAL E 3 14 ? 23.257 12.750 25.572 1.00 26.63 207 VAL I O 1
ATOM 3458 N N . HIS E 3 15 ? 24.796 11.082 25.488 1.00 21.43 208 HIS I N 1
ATOM 3459 C CA . HIS E 3 15 ? 24.431 10.649 24.146 1.00 16.84 208 HIS I CA 1
ATOM 3460 C C . HIS E 3 15 ? 24.338 9.137 23.950 1.00 18.39 208 HIS I C 1
ATOM 3461 O O . HIS E 3 15 ? 25.086 8.570 23.176 1.00 21.53 208 HIS I O 1
ATOM 3468 N N . PRO E 3 16 ? 23.420 8.461 24.650 1.00 20.55 209 PRO I N 1
ATOM 3469 C CA . PRO E 3 16 ? 23.351 7.015 24.443 1.00 19.74 209 PRO I CA 1
ATOM 3470 C C . PRO E 3 16 ? 23.008 6.631 22.990 1.00 22.44 209 PRO I C 1
ATOM 3471 O O . PRO E 3 16 ? 22.036 7.149 22.417 1.00 19.88 209 PRO I O 1
ATOM 3475 N N . GLY E 3 17 ? 23.849 5.788 22.382 1.00 16.11 210 GLY I N 1
ATOM 3476 C CA . GLY E 3 17 ? 23.573 5.358 21.025 1.00 22.05 210 GLY I CA 1
ATOM 3477 C C . GLY E 3 17 ? 24.242 6.125 19.884 1.00 25.30 210 GLY I C 1
ATOM 3478 O O . GLY E 3 17 ? 24.153 5.677 18.736 1.00 28.30 210 GLY I O 1
ATOM 3479 N N . SER E 3 18 ? 24.864 7.278 20.170 1.00 20.07 211 SER I N 1
ATOM 3480 C CA . SER E 3 18 ? 25.560 8.079 19.163 1.00 20.74 211 SER I CA 1
ATOM 3481 C C . SER E 3 18 ? 27.053 7.863 19.342 1.00 21.62 211 SER I C 1
ATOM 3482 O O . SER E 3 18 ? 27.545 7.793 20.472 1.00 22.48 211 SER I O 1
ATOM 3485 N N . PHE E 3 19 ? 27.783 7.793 18.234 1.00 21.23 212 PHE I N 1
ATOM 3486 C CA . PHE E 3 19 ? 29.224 7.663 18.299 1.00 18.91 212 PHE I CA 1
ATOM 3487 C C . PHE E 3 19 ? 29.778 9.076 18.380 1.00 23.05 212 PHE I C 1
ATOM 3488 O O . PHE E 3 19 ? 29.331 9.984 17.678 1.00 25.77 212 PHE I O 1
ATOM 3496 N N . ARG E 3 20 ? 30.744 9.271 19.259 1.00 24.38 213 ARG I N 1
ATOM 3497 C CA . ARG E 3 20 ? 31.378 10.563 19.383 1.00 26.82 213 ARG I CA 1
ATOM 3498 C C . ARG E 3 20 ? 32.854 10.208 19.424 1.00 22.55 213 ARG I C 1
ATOM 3499 O O . ARG E 3 20 ? 33.265 9.371 20.214 1.00 24.08 213 ARG I O 1
ATOM 3507 N N . PRO E 3 21 ? 33.661 10.799 18.532 1.00 25.43 214 PRO I N 1
ATOM 3508 C CA . PRO E 3 21 ? 35.095 10.474 18.527 1.00 23.80 214 PRO I CA 1
ATOM 3509 C C . PRO E 3 21 ? 35.872 11.040 19.707 1.00 25.46 214 PRO I C 1
ATOM 3510 O O . PRO E 3 21 ? 35.383 11.937 20.376 1.00 21.47 214 PRO I O 1
ATOM 3514 N N . LYS E 3 22 ? 37.068 10.499 19.963 1.00 21.94 215 LYS I N 1
ATOM 3515 C CA . LYS E 3 22 ? 37.948 10.987 21.024 1.00 23.55 215 LYS I CA 1
ATOM 3516 C C . LYS E 3 22 ? 39.147 11.638 20.334 1.00 26.18 215 LYS I C 1
ATOM 3517 O O . LYS E 3 22 ? 39.748 11.021 19.446 1.00 26.39 215 LYS I O 1
ATOM 3523 N N . CYS E 3 23 ? 39.511 12.848 20.761 1.00 26.55 216 CYS I N 1
ATOM 3524 C CA . CYS E 3 23 ? 40.642 13.564 20.183 1.00 25.42 216 CYS I CA 1
ATOM 3525 C C . CYS E 3 23 ? 41.733 13.758 21.242 1.00 27.74 216 CYS I C 1
ATOM 3526 O O . CYS E 3 23 ? 41.444 13.789 22.441 1.00 26.39 216 CYS I O 1
ATOM 3529 N N . ASP E 3 24 ? 42.991 13.865 20.806 1.00 32.31 217 ASP I N 1
ATOM 3530 C CA . ASP E 3 24 ? 44.100 14.098 21.733 1.00 33.92 217 ASP I CA 1
ATOM 3531 C C . ASP E 3 24 ? 44.291 15.600 21.925 1.00 34.33 217 ASP I C 1
ATOM 3532 O O . ASP E 3 24 ? 43.532 16.392 21.361 1.00 28.83 217 ASP I O 1
ATOM 3537 N N . GLU E 3 25 ? 45.281 15.988 22.734 1.00 40.11 218 GLU I N 1
ATOM 3538 C CA . GLU E 3 25 ? 45.543 17.408 23.038 1.00 43.04 218 GLU I CA 1
ATOM 3539 C C . GLU E 3 25 ? 45.781 18.303 21.809 1.00 40.78 218 GLU I C 1
ATOM 3540 O O . GLU E 3 25 ? 45.433 19.493 21.814 1.00 36.10 218 GLU I O 1
ATOM 3546 N N . ASN E 3 26 ? 46.287 17.689 20.736 1.00 41.03 219 ASN I N 1
ATOM 3547 C CA . ASN E 3 26 ? 46.599 18.384 19.482 1.00 40.75 219 ASN I CA 1
ATOM 3548 C C . ASN E 3 26 ? 45.433 18.423 18.487 1.00 38.78 219 ASN I C 1
ATOM 3549 O O . ASN E 3 26 ? 45.562 18.996 17.415 1.00 41.72 219 ASN I O 1
ATOM 3554 N N . GLY E 3 27 ? 44.296 17.829 18.848 1.00 33.27 220 GLY I N 1
ATOM 3555 C CA . GLY E 3 27 ? 43.135 17.823 17.964 1.00 26.87 220 GLY I CA 1
ATOM 3556 C C . GLY E 3 27 ? 43.065 16.668 16.976 1.00 23.87 220 GLY I C 1
ATOM 3557 O O . GLY E 3 27 ? 42.215 16.642 16.073 1.00 25.18 220 GLY I O 1
ATOM 3558 N N . ASN E 3 28 ? 43.971 15.717 17.126 1.00 20.95 221 ASN I N 1
ATOM 3559 C CA . ASN E 3 28 ? 44.000 14.553 16.250 1.00 27.78 221 ASN I CA 1
ATOM 3560 C C . ASN E 3 28 ? 43.070 13.453 16.795 1.00 27.20 221 ASN I C 1
ATOM 3561 O O . ASN E 3 28 ? 42.777 13.430 17.990 1.00 28.58 221 ASN I O 1
ATOM 3566 N N . TYR E 3 29 ? 42.640 12.529 15.932 1.00 25.91 222 TYR I N 1
ATOM 3567 C CA . TYR E 3 29 ? 41.821 11.398 16.380 1.00 24.23 222 TYR I CA 1
ATOM 3568 C C . TYR E 3 29 ? 42.788 10.509 17.116 1.00 23.73 222 TYR I C 1
ATOM 3569 O O . TYR E 3 29 ? 43.945 10.366 16.701 1.00 24.20 222 TYR I O 1
ATOM 3578 N N . LEU E 3 30 ? 42.353 9.930 18.223 1.00 22.27 223 LEU I N 1
ATOM 3579 C CA . LEU E 3 30 ? 43.217 8.976 18.891 1.00 24.87 223 LEU I CA 1
ATOM 3580 C C . LEU E 3 30 ? 43.205 7.774 17.928 1.00 25.53 223 LEU I C 1
ATOM 3581 O O . LEU E 3 30 ? 42.198 7.553 17.232 1.00 24.69 223 LEU I O 1
ATOM 3586 N N . PRO E 3 31 ? 44.328 7.020 17.817 1.00 25.50 224 PRO I N 1
ATOM 3587 C CA . PRO E 3 31 ? 44.359 5.861 16.908 1.00 26.92 224 PRO I CA 1
ATOM 3588 C C . PRO E 3 31 ? 43.210 4.857 17.173 1.00 25.79 224 PRO I C 1
ATOM 3589 O O . PRO E 3 31 ? 42.620 4.329 16.238 1.00 28.19 224 PRO I O 1
ATOM 3593 N N . LEU E 3 32 ? 42.877 4.626 18.444 1.00 23.21 225 LEU I N 1
ATOM 3594 C CA . LEU E 3 32 ? 41.815 3.693 18.822 1.00 22.26 225 LEU I CA 1
ATOM 3595 C C . LEU E 3 32 ? 40.531 4.463 19.081 1.00 23.96 225 LEU I C 1
ATOM 3596 O O . LEU E 3 32 ? 40.546 5.415 19.839 1.00 29.36 225 LEU I O 1
ATOM 3601 N N . GLN E 3 33 ? 39.435 4.077 18.429 1.00 20.98 226 GLN I N 1
ATOM 3602 C CA . GLN E 3 33 ? 38.138 4.741 18.599 1.00 18.69 226 GLN I CA 1
ATOM 3603 C C . GLN E 3 33 ? 37.143 3.685 19.083 1.00 21.21 226 GLN I C 1
ATOM 3604 O O . GLN E 3 33 ? 37.203 2.532 18.645 1.00 22.37 226 GLN I O 1
ATOM 3610 N N . CYS E 3 34 ? 36.229 4.059 19.979 1.00 20.17 227 CYS I N 1
ATOM 3611 C CA . CYS E 3 34 ? 35.258 3.099 20.499 1.00 17.27 227 CYS I CA 1
ATOM 3612 C C . CYS E 3 34 ? 33.840 3.636 20.409 1.00 18.11 227 CYS I C 1
ATOM 3613 O O . CYS E 3 34 ? 33.599 4.813 20.679 1.00 20.43 227 CYS I O 1
ATOM 3616 N N . TYR E 3 35 ? 32.907 2.750 20.053 1.00 17.95 228 TYR I N 1
ATOM 3617 C CA . TYR E 3 35 ? 31.488 3.074 19.946 1.00 20.14 228 TYR I CA 1
ATOM 3618 C C . TYR E 3 35 ? 30.840 2.334 21.129 1.00 18.92 228 TYR I C 1
ATOM 3619 O O . TYR E 3 35 ? 30.470 1.163 21.041 1.00 18.57 228 TYR I O 1
ATOM 3628 N N . GLY E 3 36 ? 30.742 3.042 22.245 1.00 20.76 229 GLY I N 1
ATOM 3629 C CA . GLY E 3 36 ? 30.241 2.479 23.474 1.00 15.79 229 GLY I CA 1
ATOM 3630 C C . GLY E 3 36 ? 28.880 1.841 23.416 1.00 19.14 229 GLY I C 1
ATOM 3631 O O . GLY E 3 36 ? 28.665 0.854 24.101 1.00 19.75 229 GLY I O 1
ATOM 3632 N N . SER E 3 37 ? 27.966 2.382 22.613 1.00 16.68 230 SER I N 1
ATOM 3633 C CA . SER E 3 37 ? 26.621 1.840 22.537 1.00 16.02 230 SER I CA 1
ATOM 3634 C C . SER E 3 37 ? 26.542 0.405 22.042 1.00 22.23 230 SER I C 1
ATOM 3635 O O . SER E 3 37 ? 25.759 -0.379 22.572 1.00 22.33 230 SER I O 1
ATOM 3638 N N . ILE E 3 38 ? 27.327 0.073 21.013 1.00 18.87 231 ILE I N 1
ATOM 3639 C CA . ILE E 3 38 ? 27.294 -1.255 20.403 1.00 19.68 231 ILE I CA 1
ATOM 3640 C C . ILE E 3 38 ? 28.411 -2.175 20.867 1.00 19.73 231 ILE I C 1
ATOM 3641 O O . ILE E 3 38 ? 28.383 -3.373 20.595 1.00 23.30 231 ILE I O 1
ATOM 3646 N N . GLY E 3 39 ? 29.393 -1.623 21.568 1.00 22.67 232 GLY I N 1
ATOM 3647 C CA . GLY E 3 39 ? 30.472 -2.449 22.090 1.00 20.20 232 GLY I CA 1
ATOM 3648 C C . GLY E 3 39 ? 31.555 -2.902 21.119 1.00 24.07 232 GLY I C 1
ATOM 3649 O O . GLY E 3 39 ? 31.944 -4.069 21.123 1.00 21.96 232 GLY I O 1
ATOM 3650 N N . TYR E 3 40 ? 32.100 -1.966 20.353 1.00 20.86 233 TYR I N 1
ATOM 3651 C CA . TYR E 3 40 ? 33.166 -2.276 19.405 1.00 26.34 233 TYR I CA 1
ATOM 3652 C C . TYR E 3 40 ? 34.148 -1.128 19.366 1.00 23.46 233 TYR I C 1
ATOM 3653 O O . TYR E 3 40 ? 33.753 0.012 19.496 1.00 20.69 233 TYR I O 1
ATOM 3662 N N . CYS E 3 41 ? 35.427 -1.451 19.205 1.00 24.55 234 CYS I N 1
ATOM 3663 C CA . CYS E 3 41 ? 36.488 -0.458 19.087 1.00 26.27 234 CYS I CA 1
ATOM 3664 C C . CYS E 3 41 ? 37.244 -0.808 17.806 1.00 25.55 234 CYS I C 1
ATOM 3665 O O . CYS E 3 41 ? 37.176 -1.939 17.324 1.00 25.45 234 CYS I O 1
ATOM 3668 N N . TRP E 3 42 ? 37.955 0.170 17.263 1.00 26.32 235 TRP I N 1
ATOM 3669 C CA . TRP E 3 42 ? 38.725 -0.021 16.048 1.00 24.62 235 TRP I CA 1
ATOM 3670 C C . TRP E 3 42 ? 39.789 1.065 15.908 1.00 26.51 235 TRP I C 1
ATOM 3671 O O . TRP E 3 42 ? 39.787 2.069 16.636 1.00 23.39 235 TRP I O 1
ATOM 3682 N N . CYS E 3 43 ? 40.739 0.824 15.011 1.00 23.16 236 CYS I N 1
ATOM 3683 C CA . CYS E 3 43 ? 41.797 1.780 14.737 1.00 24.21 236 CYS I CA 1
ATOM 3684 C C . CYS E 3 43 ? 41.346 2.700 13.595 1.00 23.68 236 CYS I C 1
ATOM 3685 O O . CYS E 3 43 ? 40.504 2.327 12.776 1.00 28.97 236 CYS I O 1
ATOM 3688 N N . VAL E 3 44 ? 41.882 3.917 13.571 1.00 26.86 237 VAL I N 1
ATOM 3689 C CA . VAL E 3 44 ? 41.581 4.878 12.529 1.00 24.47 237 VAL I CA 1
ATOM 3690 C C . VAL E 3 44 ? 42.862 5.482 11.982 1.00 22.90 237 VAL I C 1
ATOM 3691 O O . VAL E 3 44 ? 43.904 5.420 12.609 1.00 20.02 237 VAL I O 1
ATOM 3695 N N . PHE E 3 45 ? 42.768 6.054 10.790 1.00 29.62 238 PHE I N 1
ATOM 3696 C CA . PHE E 3 45 ? 43.897 6.722 10.159 1.00 29.42 238 PHE I CA 1
ATOM 3697 C C . PHE E 3 45 ? 43.827 8.150 10.676 1.00 31.36 238 PHE I C 1
ATOM 3698 O O . PHE E 3 45 ? 42.831 8.535 11.289 1.00 30.56 238 PHE I O 1
ATOM 3706 N N . PRO E 3 46 ? 44.845 8.975 10.383 1.00 28.43 239 PRO I N 1
ATOM 3707 C CA . PRO E 3 46 ? 44.786 10.356 10.876 1.00 28.23 239 PRO I CA 1
ATOM 3708 C C . PRO E 3 46 ? 43.575 11.141 10.381 1.00 29.49 239 PRO I C 1
ATOM 3709 O O . PRO E 3 46 ? 43.178 12.133 11.007 1.00 31.43 239 PRO I O 1
ATOM 3713 N N . ASN E 3 47 ? 42.968 10.694 9.285 1.00 27.71 240 ASN I N 1
ATOM 3714 C CA . ASN E 3 47 ? 41.794 11.369 8.733 1.00 30.60 240 ASN I CA 1
ATOM 3715 C C . ASN E 3 47 ? 40.458 10.836 9.251 1.00 29.82 240 ASN I C 1
ATOM 3716 O O . ASN E 3 47 ? 39.393 11.187 8.737 1.00 29.26 240 ASN I O 1
ATOM 3721 N N . GLY E 3 48 ? 40.507 9.988 10.270 1.00 31.53 241 GLY I N 1
ATOM 3722 C CA . GLY E 3 48 ? 39.281 9.443 10.833 1.00 33.14 241 GLY I CA 1
ATOM 3723 C C . GLY E 3 48 ? 38.750 8.182 10.195 1.00 29.11 241 GLY I C 1
ATOM 3724 O O . GLY E 3 48 ? 37.844 7.577 10.719 1.00 33.40 241 GLY I O 1
ATOM 3725 N N . THR E 3 49 ? 39.312 7.790 9.067 1.00 27.46 242 THR I N 1
ATOM 3726 C CA . THR E 3 49 ? 38.878 6.585 8.370 1.00 30.49 242 THR I CA 1
ATOM 3727 C C . THR E 3 49 ? 39.296 5.345 9.132 1.00 25.71 242 THR I C 1
ATOM 3728 O O . THR E 3 49 ? 40.395 5.269 9.634 1.00 24.33 242 THR I O 1
ATOM 3732 N N . GLU E 3 50 ? 38.413 4.361 9.179 1.00 28.40 243 GLU I N 1
ATOM 3733 C CA . GLU E 3 50 ? 38.667 3.106 9.873 1.00 28.23 243 GLU I CA 1
ATOM 3734 C C . GLU E 3 50 ? 39.724 2.231 9.186 1.00 30.68 243 GLU I C 1
ATOM 3735 O O . GLU E 3 50 ? 39.776 2.145 7.967 1.00 36.35 243 GLU I O 1
ATOM 3741 N N . VAL E 3 51 ? 40.597 1.620 9.972 1.00 22.65 244 VAL I N 1
ATOM 3742 C CA . VAL E 3 51 ? 41.608 0.739 9.428 1.00 27.23 244 VAL I CA 1
ATOM 3743 C C . VAL E 3 51 ? 40.928 -0.608 9.190 1.00 30.53 244 VAL I C 1
ATOM 3744 O O . VAL E 3 51 ? 40.289 -1.156 10.072 1.00 26.05 244 VAL I O 1
ATOM 3748 N N . PRO E 3 52 ? 41.047 -1.156 7.970 1.00 36.47 245 PRO I N 1
ATOM 3749 C CA . PRO E 3 52 ? 40.411 -2.444 7.646 1.00 32.64 245 PRO I CA 1
ATOM 3750 C C . PRO E 3 52 ? 40.711 -3.575 8.603 1.00 28.82 245 PRO I C 1
ATOM 3751 O O . PRO E 3 52 ? 41.832 -3.730 9.083 1.00 25.82 245 PRO I O 1
ATOM 3755 N N . ASN E 3 53 ? 39.683 -4.383 8.838 1.00 31.34 246 ASN I N 1
ATOM 3756 C CA . ASN E 3 53 ? 39.739 -5.560 9.698 1.00 33.47 246 ASN I CA 1
ATOM 3757 C C . ASN E 3 53 ? 40.270 -5.235 11.079 1.00 33.50 246 ASN I C 1
ATOM 3758 O O . ASN E 3 53 ? 41.036 -5.997 11.656 1.00 34.55 246 ASN I O 1
ATOM 3763 N N . THR E 3 54 ? 39.817 -4.121 11.635 1.00 35.66 247 THR I N 1
ATOM 3764 C CA . THR E 3 54 ? 40.285 -3.710 12.948 1.00 36.96 247 THR I CA 1
ATOM 3765 C C . THR E 3 54 ? 39.166 -3.589 14.007 1.00 36.58 247 THR I C 1
ATOM 3766 O O . THR E 3 54 ? 39.438 -3.389 15.195 1.00 40.71 247 THR I O 1
ATOM 3770 N N . ARG E 3 55 ? 37.919 -3.773 13.578 1.00 39.38 248 ARG I N 1
ATOM 3771 C CA . ARG E 3 55 ? 36.755 -3.688 14.465 1.00 38.01 248 ARG I CA 1
ATOM 3772 C C . ARG E 3 55 ? 36.632 -4.964 15.297 1.00 37.56 248 ARG I C 1
ATOM 3773 O O . ARG E 3 55 ? 36.503 -6.066 14.743 1.00 41.41 248 ARG I O 1
ATOM 3781 N N . SER E 3 56 ? 36.657 -4.831 16.619 1.00 36.42 249 SER I N 1
ATOM 3782 C CA . SER E 3 56 ? 36.546 -6.016 17.460 1.00 35.62 249 SER I CA 1
ATOM 3783 C C . SER E 3 56 ? 36.205 -5.675 18.901 1.00 32.98 249 SER I C 1
ATOM 3784 O O . SER E 3 56 ? 36.074 -4.502 19.243 1.00 23.84 249 SER I O 1
ATOM 3787 N N . ARG E 3 57 ? 36.090 -6.719 19.727 1.00 31.36 250 ARG I N 1
ATOM 3788 C CA . ARG E 3 57 ? 35.823 -6.612 21.158 1.00 34.71 250 ARG I CA 1
ATOM 3789 C C . ARG E 3 57 ? 37.074 -7.092 21.890 1.00 39.13 250 ARG I C 1
ATOM 3790 O O . ARG E 3 57 ? 37.038 -7.372 23.085 1.00 42.80 250 ARG I O 1
ATOM 3798 N N . GLY E 3 58 ? 38.172 -7.203 21.152 1.00 41.13 251 GLY I N 1
ATOM 3799 C CA . GLY E 3 58 ? 39.413 -7.652 21.734 1.00 45.92 251 GLY I CA 1
ATOM 3800 C C . GLY E 3 58 ? 40.370 -6.504 21.944 1.00 52.10 251 GLY I C 1
ATOM 3801 O O . GLY E 3 58 ? 39.965 -5.331 21.952 1.00 51.68 251 GLY I O 1
ATOM 3802 N N . HIS E 3 59 ? 41.645 -6.853 22.110 1.00 55.67 252 HIS I N 1
ATOM 3803 C CA . HIS E 3 59 ? 42.697 -5.871 22.327 1.00 57.98 252 HIS I CA 1
ATOM 3804 C C . HIS E 3 59 ? 43.201 -5.322 21.011 1.00 50.68 252 HIS I C 1
ATOM 3805 O O . HIS E 3 59 ? 43.242 -6.017 19.998 1.00 52.19 252 HIS I O 1
ATOM 3812 N N . HIS E 3 60 ? 43.559 -4.053 21.029 1.00 44.82 253 HIS I N 1
ATOM 3813 C CA . HIS E 3 60 ? 44.032 -3.407 19.829 1.00 44.12 253 HIS I CA 1
ATOM 3814 C C . HIS E 3 60 ? 45.439 -2.847 20.017 1.00 49.88 253 HIS I C 1
ATOM 3815 O O . HIS E 3 60 ? 45.908 -2.654 21.143 1.00 42.54 253 HIS I O 1
ATOM 3822 N N . ASN E 3 61 ? 46.114 -2.617 18.900 1.00 57.11 254 ASN I N 1
ATOM 3823 C CA . ASN E 3 61 ? 47.437 -2.030 18.921 1.00 61.43 254 ASN I CA 1
ATOM 3824 C C . ASN E 3 61 ? 47.507 -1.068 17.739 1.00 59.62 254 ASN I C 1
ATOM 3825 O O . ASN E 3 61 ? 48.231 -1.300 16.766 1.00 64.28 254 ASN I O 1
ATOM 3830 N N . CYS E 3 62 ? 46.719 0.001 17.832 1.00 55.43 255 CYS I N 1
ATOM 3831 C CA . CYS E 3 62 ? 46.636 1.005 16.789 1.00 53.38 255 CYS I CA 1
ATOM 3832 C C . CYS E 3 62 ? 47.801 1.981 16.859 1.00 62.23 255 CYS I C 1
ATOM 3833 O O . CYS E 3 62 ? 48.276 2.343 17.936 1.00 60.28 255 CYS I O 1
ATOM 3836 N N . SER E 3 63 ? 48.249 2.411 15.690 1.00 67.82 256 SER I N 1
ATOM 3837 C CA . SER E 3 63 ? 49.355 3.334 15.589 1.00 73.04 256 SER I CA 1
ATOM 3838 C C . SER E 3 63 ? 48.956 4.713 15.052 1.00 70.90 256 SER I C 1
ATOM 3839 O O . SER E 3 63 ? 47.837 4.922 14.586 1.00 66.91 256 SER I O 1
ATOM 3842 N N . GLU E 3 64 ? 49.892 5.652 15.139 1.00 73.80 257 GLU I N 1
ATOM 3843 C CA . GLU E 3 64 ? 49.699 7.017 14.663 1.00 73.85 257 GLU I CA 1
ATOM 3844 C C . GLU E 3 64 ? 50.847 7.304 13.701 1.00 71.35 257 GLU I C 1
ATOM 3845 O O . GLU E 3 64 ? 51.608 6.395 13.341 1.00 80.00 257 GLU I O 1
ATOM 3851 N N . SER E 3 65 ? 51.006 8.564 13.314 1.00 64.37 258 SER I N 1
ATOM 3852 C CA . SER E 3 65 ? 52.082 8.929 12.400 1.00 59.14 258 SER I CA 1
ATOM 3853 C C . SER E 3 65 ? 52.797 10.201 12.860 1.00 57.21 258 SER I C 1
ATOM 3854 O O . SER E 3 65 ? 52.232 10.931 13.721 1.00 58.48 258 SER I O 1
ATOM 3858 N N . LEU F 3 1 ? 11.825 -42.717 17.436 1.00 49.52 194 LEU J N 1
ATOM 3859 C CA . LEU F 3 1 ? 11.332 -41.478 16.777 1.00 43.79 194 LEU J CA 1
ATOM 3860 C C . LEU F 3 1 ? 11.573 -40.334 17.750 1.00 42.74 194 LEU J C 1
ATOM 3861 O O . LEU F 3 1 ? 11.225 -40.441 18.930 1.00 42.49 194 LEU J O 1
ATOM 3866 N N . THR F 3 2 ? 12.228 -39.266 17.292 1.00 32.88 195 THR J N 1
ATOM 3867 C CA . THR F 3 2 ? 12.491 -38.116 18.173 1.00 27.43 195 THR J CA 1
ATOM 3868 C C . THR F 3 2 ? 11.287 -37.196 18.259 1.00 29.14 195 THR J C 1
ATOM 3869 O O . THR F 3 2 ? 10.314 -37.339 17.488 1.00 28.98 195 THR J O 1
ATOM 3873 N N . LYS F 3 3 ? 11.365 -36.230 19.169 1.00 26.47 196 LYS J N 1
ATOM 3874 C CA . LYS F 3 3 ? 10.284 -35.280 19.350 1.00 27.00 196 LYS J CA 1
ATOM 3875 C C . LYS F 3 3 ? 10.042 -34.513 18.035 1.00 23.07 196 LYS J C 1
ATOM 3876 O O . LYS F 3 3 ? 8.916 -34.350 17.589 1.00 22.75 196 LYS J O 1
ATOM 3882 N N . CYS F 3 4 ? 11.125 -34.078 17.408 1.00 23.16 197 CYS J N 1
ATOM 3883 C CA . CYS F 3 4 ? 11.049 -33.313 16.168 1.00 26.77 197 CYS J CA 1
ATOM 3884 C C . CYS F 3 4 ? 10.456 -34.149 15.044 1.00 29.53 197 CYS J C 1
ATOM 3885 O O . CYS F 3 4 ? 9.575 -33.682 14.327 1.00 29.82 197 CYS J O 1
ATOM 3888 N N . GLN F 3 5 ? 10.932 -35.389 14.918 1.00 28.61 198 GLN J N 1
ATOM 3889 C CA . GLN F 3 5 ? 10.458 -36.298 13.881 1.00 27.28 198 GLN J CA 1
ATOM 3890 C C . GLN F 3 5 ? 8.979 -36.631 14.061 1.00 30.95 198 GLN J C 1
ATOM 3891 O O . GLN F 3 5 ? 8.254 -36.827 13.092 1.00 31.45 198 GLN J O 1
ATOM 3897 N N . GLU F 3 6 ? 8.533 -36.703 15.306 1.00 31.57 199 GLU J N 1
ATOM 3898 C CA . GLU F 3 6 ? 7.153 -37.014 15.584 1.00 34.97 199 GLU J CA 1
ATOM 3899 C C . GLU F 3 6 ? 6.247 -35.855 15.219 1.00 31.59 199 GLU J C 1
ATOM 3900 O O . GLU F 3 6 ? 5.141 -36.069 14.724 1.00 38.72 199 GLU J O 1
ATOM 3906 N N . GLU F 3 7 ? 6.706 -34.625 15.436 1.00 26.70 200 GLU J N 1
ATOM 3907 C CA . GLU F 3 7 ? 5.885 -33.469 15.104 1.00 31.55 200 GLU J CA 1
ATOM 3908 C C . GLU F 3 7 ? 5.705 -33.354 13.599 1.00 29.56 200 GLU J C 1
ATOM 3909 O O . GLU F 3 7 ? 4.642 -33.022 13.103 1.00 34.11 200 GLU J O 1
ATOM 3915 N N . VAL F 3 8 ? 6.786 -33.599 12.889 1.00 22.44 201 VAL J N 1
ATOM 3916 C CA . VAL F 3 8 ? 6.785 -33.497 11.465 1.00 28.37 201 VAL J CA 1
ATOM 3917 C C . VAL F 3 8 ? 5.854 -34.525 10.845 1.00 29.97 201 VAL J C 1
ATOM 3918 O O . VAL F 3 8 ? 5.223 -34.255 9.830 1.00 29.90 201 VAL J O 1
ATOM 3922 N N . SER F 3 9 ? 5.764 -35.693 11.469 1.00 30.27 202 SER J N 1
ATOM 3923 C CA . SER F 3 9 ? 4.958 -36.806 10.965 1.00 36.90 202 SER J CA 1
ATOM 3924 C C . SER F 3 9 ? 3.463 -36.522 10.840 1.00 37.00 202 SER J C 1
ATOM 3925 O O . SER F 3 9 ? 2.758 -37.214 10.106 1.00 38.50 202 SER J O 1
ATOM 3928 N N . HIS F 3 10 ? 2.977 -35.511 11.547 1.00 41.56 203 HIS J N 1
ATOM 3929 C CA . HIS F 3 10 ? 1.556 -35.202 11.496 1.00 45.67 203 HIS J CA 1
ATOM 3930 C C . HIS F 3 10 ? 1.170 -34.043 10.584 1.00 46.80 203 HIS J C 1
ATOM 3931 O O . HIS F 3 10 ? 0.008 -33.627 10.578 1.00 54.92 203 HIS J O 1
ATOM 3938 N N . ILE F 3 11 ? 2.133 -33.526 9.822 1.00 36.24 204 ILE J N 1
ATOM 3939 C CA . ILE F 3 11 ? 1.870 -32.427 8.911 1.00 38.81 204 ILE J CA 1
ATOM 3940 C C . ILE F 3 11 ? 2.102 -32.884 7.468 1.00 34.49 204 ILE J C 1
ATOM 3941 O O . ILE F 3 11 ? 3.174 -33.397 7.140 1.00 35.94 204 ILE J O 1
ATOM 3946 N N . PRO F 3 12 ? 1.085 -32.746 6.596 1.00 33.98 205 PRO J N 1
ATOM 3947 C CA . PRO F 3 12 ? 1.256 -33.167 5.191 1.00 33.10 205 PRO J CA 1
ATOM 3948 C C . PRO F 3 12 ? 2.250 -32.268 4.445 1.00 29.65 205 PRO J C 1
ATOM 3949 O O . PRO F 3 12 ? 2.567 -31.170 4.900 1.00 31.72 205 PRO J O 1
ATOM 3953 N N . ALA F 3 13 ? 2.755 -32.754 3.313 1.00 33.41 206 ALA J N 1
ATOM 3954 C CA . ALA F 3 13 ? 3.714 -32.029 2.472 1.00 29.59 206 ALA J CA 1
ATOM 3955 C C . ALA F 3 13 ? 3.199 -30.636 2.057 1.00 25.22 206 ALA J C 1
ATOM 3956 O O . ALA F 3 13 ? 3.936 -29.653 2.096 1.00 28.56 206 ALA J O 1
ATOM 3958 N N . VAL F 3 14 ? 1.931 -30.557 1.665 1.00 21.43 207 VAL J N 1
ATOM 3959 C CA . VAL F 3 14 ? 1.336 -29.290 1.279 1.00 22.02 207 VAL J CA 1
ATOM 3960 C C . VAL F 3 14 ? 0.563 -28.852 2.500 1.00 23.04 207 VAL J C 1
ATOM 3961 O O . VAL F 3 14 ? -0.496 -29.397 2.797 1.00 24.66 207 VAL J O 1
ATOM 3965 N N . HIS F 3 15 ? 1.114 -27.878 3.218 1.00 19.45 208 HIS J N 1
ATOM 3966 C CA . HIS F 3 15 ? 0.509 -27.394 4.451 1.00 17.36 208 HIS J CA 1
ATOM 3967 C C . HIS F 3 15 ? 0.538 -25.889 4.594 1.00 20.10 208 HIS J C 1
ATOM 3968 O O . HIS F 3 15 ? 1.156 -25.365 5.522 1.00 16.43 208 HIS J O 1
ATOM 3975 N N . PRO F 3 16 ? -0.150 -25.163 3.705 1.00 21.00 209 PRO J N 1
ATOM 3976 C CA . PRO F 3 16 ? -0.099 -23.708 3.868 1.00 21.28 209 PRO J CA 1
ATOM 3977 C C . PRO F 3 16 ? -0.666 -23.186 5.197 1.00 24.55 209 PRO J C 1
ATOM 3978 O O . PRO F 3 16 ? -1.759 -23.554 5.619 1.00 21.03 209 PRO J O 1
ATOM 3982 N N . GLY F 3 17 ? 0.119 -22.366 5.881 1.00 22.00 210 GLY J N 1
ATOM 3983 C CA . GLY F 3 17 ? -0.349 -21.822 7.134 1.00 25.64 210 GLY J CA 1
ATOM 3984 C C . GLY F 3 17 ? 0.060 -22.598 8.371 1.00 25.91 210 GLY J C 1
ATOM 3985 O O . GLY F 3 17 ? -0.046 -22.046 9.444 1.00 27.38 210 GLY J O 1
ATOM 3986 N N . SER F 3 18 ? 0.464 -23.865 8.254 1.00 25.33 211 SER J N 1
ATOM 3987 C CA . SER F 3 18 ? 0.874 -24.657 9.426 1.00 26.49 211 SER J CA 1
ATOM 3988 C C . SER F 3 18 ? 2.385 -24.650 9.603 1.00 24.82 211 SER J C 1
ATOM 3989 O O . SER F 3 18 ? 3.135 -24.780 8.627 1.00 19.63 211 SER J O 1
ATOM 3992 N N . PHE F 3 19 ? 2.824 -24.543 10.856 1.00 22.01 212 PHE J N 1
ATOM 3993 C CA . PHE F 3 19 ? 4.243 -24.591 11.147 1.00 22.83 212 PHE J CA 1
ATOM 3994 C C . PHE F 3 19 ? 4.665 -26.060 11.249 1.00 25.65 212 PHE J C 1
ATOM 3995 O O . PHE F 3 19 ? 4.022 -26.846 11.932 1.00 33.94 212 PHE J O 1
ATOM 4003 N N . ARG F 3 20 ? 5.697 -26.455 10.521 1.00 18.73 213 ARG J N 1
ATOM 4004 C CA . ARG F 3 20 ? 6.166 -27.818 10.596 1.00 25.47 213 ARG J CA 1
ATOM 4005 C C . ARG F 3 20 ? 7.641 -27.624 10.826 1.00 23.52 213 ARG J C 1
ATOM 4006 O O . ARG F 3 20 ? 8.280 -26.887 10.091 1.00 23.31 213 ARG J O 1
ATOM 4014 N N . PRO F 3 21 ? 8.196 -28.230 11.889 1.00 22.89 214 PRO J N 1
ATOM 4015 C CA . PRO F 3 21 ? 9.631 -28.052 12.155 1.00 23.47 214 PRO J CA 1
ATOM 4016 C C . PRO F 3 21 ? 10.543 -28.789 11.191 1.00 24.18 214 PRO J C 1
ATOM 4017 O O . PRO F 3 21 ? 10.101 -29.648 10.450 1.00 27.41 214 PRO J O 1
ATOM 4021 N N . LYS F 3 22 ? 11.806 -28.380 11.152 1.00 20.65 215 LYS J N 1
ATOM 4022 C CA . LYS F 3 22 ? 12.814 -29.019 10.321 1.00 21.95 215 LYS J CA 1
ATOM 4023 C C . LYS F 3 22 ? 13.755 -29.757 11.272 1.00 24.88 215 LYS J C 1
ATOM 4024 O O . LYS F 3 22 ? 14.275 -29.159 12.229 1.00 18.66 215 LYS J O 1
ATOM 4030 N N . CYS F 3 23 ? 13.939 -31.050 11.025 1.00 20.11 216 CYS J N 1
ATOM 4031 C CA . CYS F 3 23 ? 14.821 -31.877 11.822 1.00 21.35 216 CYS J CA 1
ATOM 4032 C C . CYS F 3 23 ? 16.039 -32.215 10.988 1.00 22.79 216 CYS J C 1
ATOM 4033 O O . CYS F 3 23 ? 15.958 -32.281 9.774 1.00 27.35 216 CYS J O 1
ATOM 4036 N N . ASP F 3 24 ? 17.180 -32.442 11.628 1.00 24.15 217 ASP J N 1
ATOM 4037 C CA . ASP F 3 24 ? 18.384 -32.787 10.877 1.00 22.99 217 ASP J CA 1
ATOM 4038 C C . ASP F 3 24 ? 18.444 -34.295 10.745 1.00 21.45 217 ASP J C 1
ATOM 4039 O O . ASP F 3 24 ? 17.496 -34.974 11.132 1.00 18.92 217 ASP J O 1
ATOM 4044 N N . GLU F 3 25 ? 19.580 -34.810 10.283 1.00 26.99 218 GLU J N 1
ATOM 4045 C CA . GLU F 3 25 ? 19.791 -36.264 10.101 1.00 35.43 218 GLU J CA 1
ATOM 4046 C C . GLU F 3 25 ? 19.716 -37.078 11.408 1.00 36.88 218 GLU J C 1
ATOM 4047 O O . GLU F 3 25 ? 19.420 -38.275 11.381 1.00 39.06 218 GLU J O 1
ATOM 4053 N N . ASN F 3 26 ? 19.984 -36.431 12.545 1.00 36.13 219 ASN J N 1
ATOM 4054 C CA . ASN F 3 26 ? 19.972 -37.116 13.838 1.00 33.72 219 ASN J CA 1
ATOM 4055 C C . ASN F 3 26 ? 18.638 -37.002 14.598 1.00 31.20 219 ASN J C 1
ATOM 4056 O O . ASN F 3 26 ? 18.508 -37.525 15.703 1.00 34.23 219 ASN J O 1
ATOM 4061 N N . GLY F 3 27 ? 17.643 -36.367 13.981 1.00 24.06 220 GLY J N 1
ATOM 4062 C CA . GLY F 3 27 ? 16.343 -36.203 14.609 1.00 20.72 220 GLY J CA 1
ATOM 4063 C C . GLY F 3 27 ? 16.241 -34.950 15.467 1.00 22.76 220 GLY J C 1
ATOM 4064 O O . GLY F 3 27 ? 15.214 -34.682 16.078 1.00 23.34 220 GLY J O 1
ATOM 4065 N N . ASN F 3 28 ? 17.297 -34.155 15.519 1.00 16.96 221 ASN J N 1
ATOM 4066 C CA . ASN F 3 28 ? 17.235 -32.937 16.322 1.00 22.50 221 ASN J CA 1
ATOM 4067 C C . ASN F 3 28 ? 16.481 -31.840 15.593 1.00 24.15 221 ASN J C 1
ATOM 4068 O O . ASN F 3 28 ? 16.372 -31.865 14.375 1.00 23.10 221 ASN J O 1
ATOM 4073 N N . TYR F 3 29 ? 15.959 -30.881 16.340 1.00 16.28 222 TYR J N 1
ATOM 4074 C CA . TYR F 3 29 ? 15.380 -29.709 15.719 1.00 20.59 222 TYR J CA 1
ATOM 4075 C C . TYR F 3 29 ? 16.596 -28.909 15.242 1.00 19.84 222 TYR J C 1
ATOM 4076 O O . TYR F 3 29 ? 17.584 -28.793 15.966 1.00 23.92 222 TYR J O 1
ATOM 4085 N N . LEU F 3 30 ? 16.574 -28.391 14.026 1.00 22.47 223 LEU J N 1
ATOM 4086 C CA . LEU F 3 30 ? 17.689 -27.532 13.590 1.00 26.17 223 LEU J CA 1
ATOM 4087 C C . LEU F 3 30 ? 17.607 -26.290 14.496 1.00 21.63 223 LEU J C 1
ATOM 4088 O O . LEU F 3 30 ? 16.507 -25.884 14.886 1.00 22.19 223 LEU J O 1
ATOM 4093 N N . PRO F 3 31 ? 18.754 -25.668 14.835 1.00 23.56 224 PRO J N 1
ATOM 4094 C CA . PRO F 3 31 ? 18.756 -24.482 15.699 1.00 22.04 224 PRO J CA 1
ATOM 4095 C C . PRO F 3 31 ? 17.875 -23.372 15.168 1.00 24.20 224 PRO J C 1
ATOM 4096 O O . PRO F 3 31 ? 17.235 -22.677 15.947 1.00 21.15 224 PRO J O 1
ATOM 4100 N N . LEU F 3 32 ? 17.847 -23.212 13.844 1.00 23.67 225 LEU J N 1
ATOM 4101 C CA . LEU F 3 32 ? 17.027 -22.185 13.192 1.00 21.40 225 LEU J CA 1
ATOM 4102 C C . LEU F 3 32 ? 15.760 -22.799 12.622 1.00 19.05 225 LEU J C 1
ATOM 4103 O O . LEU F 3 32 ? 15.822 -23.784 11.891 1.00 21.74 225 LEU J O 1
ATOM 4108 N N . GLN F 3 33 ? 14.613 -22.242 12.988 1.00 20.26 226 GLN J N 1
ATOM 4109 C CA . GLN F 3 33 ? 13.316 -22.714 12.498 1.00 19.47 226 GLN J CA 1
ATOM 4110 C C . GLN F 3 33 ? 12.583 -21.550 11.807 1.00 21.71 226 GLN J C 1
ATOM 4111 O O . GLN F 3 33 ? 12.625 -20.407 12.289 1.00 19.78 226 GLN J O 1
ATOM 4117 N N . CYS F 3 34 ? 11.888 -21.824 10.702 1.00 19.96 227 CYS J N 1
ATOM 4118 C CA . CYS F 3 34 ? 11.164 -20.758 10.008 1.00 19.81 227 CYS J CA 1
ATOM 4119 C C . CYS F 3 34 ? 9.714 -21.125 9.836 1.00 20.77 227 CYS J C 1
ATOM 4120 O O . CYS F 3 34 ? 9.380 -22.276 9.539 1.00 19.81 227 CYS J O 1
ATOM 4123 N N . TYR F 3 35 ? 8.843 -20.152 10.054 1.00 16.77 228 TYR J N 1
ATOM 4124 C CA . TYR F 3 35 ? 7.418 -20.372 9.890 1.00 15.69 228 TYR J CA 1
ATOM 4125 C C . TYR F 3 35 ? 7.043 -19.637 8.574 1.00 17.87 228 TYR J C 1
ATOM 4126 O O . TYR F 3 35 ? 6.753 -18.441 8.577 1.00 19.47 228 TYR J O 1
ATOM 4135 N N . GLY F 3 36 ? 7.110 -20.368 7.456 1.00 18.32 229 GLY J N 1
ATOM 4136 C CA . GLY F 3 36 ? 6.875 -19.792 6.133 1.00 16.55 229 GLY J CA 1
ATOM 4137 C C . GLY F 3 36 ? 5.584 -19.024 5.919 1.00 16.77 229 GLY J C 1
ATOM 4138 O O . GLY F 3 36 ? 5.565 -18.017 5.200 1.00 23.41 229 GLY J O 1
ATOM 4139 N N . SER F 3 37 ? 4.490 -19.490 6.510 1.00 18.60 230 SER J N 1
ATOM 4140 C CA . SER F 3 37 ? 3.240 -18.791 6.347 1.00 11.65 230 SER J CA 1
ATOM 4141 C C . SER F 3 37 ? 3.240 -17.330 6.819 1.00 20.86 230 SER J C 1
ATOM 4142 O O . SER F 3 37 ? 2.694 -16.460 6.144 1.00 23.54 230 SER J O 1
ATOM 4145 N N . ILE F 3 38 ? 3.834 -17.057 7.984 1.00 20.26 231 ILE J N 1
ATOM 4146 C CA . ILE F 3 38 ? 3.828 -15.695 8.548 1.00 19.54 231 ILE J CA 1
ATOM 4147 C C . ILE F 3 38 ? 5.085 -14.887 8.278 1.00 20.50 231 ILE J C 1
ATOM 4148 O O . ILE F 3 38 ? 5.122 -13.688 8.549 1.00 22.03 231 ILE J O 1
ATOM 4153 N N . GLY F 3 39 ? 6.112 -15.547 7.755 1.00 20.06 232 GLY J N 1
ATOM 4154 C CA . GLY F 3 39 ? 7.346 -14.864 7.429 1.00 15.15 232 GLY J CA 1
ATOM 4155 C C . GLY F 3 39 ? 8.268 -14.527 8.580 1.00 20.65 232 GLY J C 1
ATOM 4156 O O . GLY F 3 39 ? 8.794 -13.417 8.645 1.00 20.10 232 GLY J O 1
ATOM 4157 N N . TYR F 3 40 ? 8.490 -15.475 9.477 1.00 20.39 233 TYR J N 1
ATOM 4158 C CA . TYR F 3 40 ? 9.398 -15.243 10.598 1.00 18.93 233 TYR J CA 1
ATOM 4159 C C . TYR F 3 40 ? 10.202 -16.487 10.886 1.00 22.52 233 TYR J C 1
ATOM 4160 O O . TYR F 3 40 ? 9.701 -17.606 10.731 1.00 18.89 233 TYR J O 1
ATOM 4169 N N . CYS F 3 41 ? 11.467 -16.276 11.248 1.00 24.28 234 CYS J N 1
ATOM 4170 C CA . CYS F 3 41 ? 12.393 -17.351 11.607 1.00 24.74 234 CYS J CA 1
ATOM 4171 C C . CYS F 3 41 ? 12.876 -17.042 13.026 1.00 25.86 234 CYS J C 1
ATOM 4172 O O . CYS F 3 41 ? 12.876 -15.883 13.449 1.00 22.58 234 CYS J O 1
ATOM 4175 N N . TRP F 3 42 ? 13.298 -18.070 13.750 1.00 23.65 235 TRP J N 1
ATOM 4176 C CA . TRP F 3 42 ? 13.772 -17.898 15.128 1.00 22.54 235 TRP J CA 1
ATOM 4177 C C . TRP F 3 42 ? 14.666 -19.066 15.519 1.00 23.34 235 TRP J C 1
ATOM 4178 O O . TRP F 3 42 ? 14.802 -20.028 14.752 1.00 25.35 235 TRP J O 1
ATOM 4189 N N . CYS F 3 43 ? 15.312 -18.968 16.682 1.00 21.91 236 CYS J N 1
ATOM 4190 C CA . CYS F 3 43 ? 16.181 -20.036 17.179 1.00 21.69 236 CYS J CA 1
ATOM 4191 C C . CYS F 3 43 ? 15.374 -20.863 18.151 1.00 22.32 236 CYS J C 1
ATOM 4192 O O . CYS F 3 43 ? 14.457 -20.343 18.777 1.00 23.13 236 CYS J O 1
ATOM 4195 N N . VAL F 3 44 ? 15.716 -22.143 18.286 1.00 20.18 237 VAL J N 1
ATOM 4196 C CA . VAL F 3 44 ? 15.026 -23.015 19.245 1.00 22.83 237 VAL J CA 1
ATOM 4197 C C . VAL F 3 44 ? 16.050 -23.771 20.108 1.00 25.30 237 VAL J C 1
ATOM 4198 O O . VAL F 3 44 ? 17.214 -23.960 19.714 1.00 26.26 237 VAL J O 1
ATOM 4202 N N . PHE F 3 45 ? 15.624 -24.160 21.300 1.00 25.00 238 PHE J N 1
ATOM 4203 C CA . PHE F 3 45 ? 16.468 -24.941 22.199 1.00 25.03 238 PHE J CA 1
ATOM 4204 C C . PHE F 3 45 ? 16.403 -26.368 21.661 1.00 23.78 238 PHE J C 1
ATOM 4205 O O . PHE F 3 45 ? 15.617 -26.655 20.736 1.00 23.18 238 PHE J O 1
ATOM 4213 N N . PRO F 3 46 ? 17.167 -27.299 22.269 1.00 26.44 239 PRO J N 1
ATOM 4214 C CA . PRO F 3 46 ? 17.131 -28.689 21.774 1.00 23.29 239 PRO J CA 1
ATOM 4215 C C . PRO F 3 46 ? 15.758 -29.345 21.894 1.00 25.39 239 PRO J C 1
ATOM 4216 O O . PRO F 3 46 ? 15.449 -30.264 21.144 1.00 26.78 239 PRO J O 1
ATOM 4220 N N . ASN F 3 47 ? 14.921 -28.848 22.805 1.00 24.04 240 ASN J N 1
ATOM 4221 C CA . ASN F 3 47 ? 13.586 -29.404 22.995 1.00 26.36 240 ASN J CA 1
ATOM 4222 C C . ASN F 3 47 ? 12.530 -28.780 22.089 1.00 23.65 240 ASN J C 1
ATOM 4223 O O . ASN F 3 47 ? 11.350 -29.106 22.197 1.00 21.05 240 ASN J O 1
ATOM 4228 N N . GLY F 3 48 ? 12.956 -27.869 21.213 1.00 25.14 241 GLY J N 1
ATOM 4229 C CA . GLY F 3 48 ? 12.035 -27.229 20.292 1.00 24.46 241 GLY J CA 1
ATOM 4230 C C . GLY F 3 48 ? 11.469 -25.902 20.754 1.00 27.94 241 GLY J C 1
ATOM 4231 O O . GLY F 3 48 ? 10.823 -25.219 19.969 1.00 28.79 241 GLY J O 1
ATOM 4232 N N . THR F 3 49 ? 11.711 -25.532 22.011 1.00 26.87 242 THR J N 1
ATOM 4233 C CA . THR F 3 49 ? 11.203 -24.272 22.546 1.00 28.55 242 THR J CA 1
ATOM 4234 C C . THR F 3 49 ? 11.919 -23.083 21.886 1.00 23.74 242 THR J C 1
ATOM 4235 O O . THR F 3 49 ? 13.150 -23.099 21.720 1.00 21.08 242 THR J O 1
ATOM 4239 N N . GLU F 3 50 ? 11.148 -22.051 21.534 1.00 22.14 243 GLU J N 1
ATOM 4240 C CA . GLU F 3 50 ? 11.682 -20.838 20.916 1.00 21.79 243 GLU J CA 1
ATOM 4241 C C . GLU F 3 50 ? 12.573 -20.079 21.896 1.00 22.23 243 GLU J C 1
ATOM 4242 O O . GLU F 3 50 ? 12.223 -19.932 23.060 1.00 26.25 243 GLU J O 1
ATOM 4248 N N . VAL F 3 51 ? 13.762 -19.679 21.446 1.00 28.17 244 VAL J N 1
ATOM 4249 C CA . VAL F 3 51 ? 14.705 -18.934 22.272 1.00 26.39 244 VAL J CA 1
ATOM 4250 C C . VAL F 3 51 ? 14.139 -17.510 22.280 1.00 36.93 244 VAL J C 1
ATOM 4251 O O . VAL F 3 51 ? 13.777 -16.992 21.230 1.00 29.71 244 VAL J O 1
ATOM 4255 N N . PRO F 3 52 ? 13.955 -16.906 23.481 1.00 44.57 245 PRO J N 1
ATOM 4256 C CA . PRO F 3 52 ? 13.417 -15.543 23.656 1.00 41.96 245 PRO J CA 1
ATOM 4257 C C . PRO F 3 52 ? 14.183 -14.483 22.872 1.00 37.02 245 PRO J C 1
ATOM 4258 O O . PRO F 3 52 ? 15.420 -14.539 22.777 1.00 32.55 245 PRO J O 1
ATOM 4262 N N . ASN F 3 53 ? 13.436 -13.500 22.365 1.00 44.34 246 ASN J N 1
ATOM 4263 C CA . ASN F 3 53 ? 13.969 -12.364 21.599 1.00 44.83 246 ASN J CA 1
ATOM 4264 C C . ASN F 3 53 ? 14.855 -12.803 20.436 1.00 37.64 246 ASN J C 1
ATOM 4265 O O . ASN F 3 53 ? 15.957 -12.310 20.226 1.00 37.18 246 ASN J O 1
ATOM 4270 N N . THR F 3 54 ? 14.337 -13.736 19.661 1.00 33.40 247 THR J N 1
ATOM 4271 C CA . THR F 3 54 ? 15.078 -14.261 18.548 1.00 32.65 247 THR J CA 1
ATOM 4272 C C . THR F 3 54 ? 14.259 -14.252 17.243 1.00 29.49 247 THR J C 1
ATOM 4273 O O . THR F 3 54 ? 14.814 -14.393 16.160 1.00 30.97 247 THR J O 1
ATOM 4277 N N . ARG F 3 55 ? 12.952 -14.022 17.362 1.00 27.86 248 ARG J N 1
ATOM 4278 C CA . ARG F 3 55 ? 12.034 -13.940 16.221 1.00 29.06 248 ARG J CA 1
ATOM 4279 C C . ARG F 3 55 ? 12.393 -12.694 15.377 1.00 30.22 248 ARG J C 1
ATOM 4280 O O . ARG F 3 55 ? 12.423 -11.579 15.903 1.00 28.45 248 ARG J O 1
ATOM 4288 N N . SER F 3 56 ? 12.681 -12.878 14.087 1.00 28.76 249 SER J N 1
ATOM 4289 C CA . SER F 3 56 ? 12.985 -11.742 13.221 1.00 23.03 249 SER J CA 1
ATOM 4290 C C . SER F 3 56 ? 12.929 -12.084 11.719 1.00 24.56 249 SER J C 1
ATOM 4291 O O . SER F 3 56 ? 12.761 -13.243 11.335 1.00 24.34 249 SER J O 1
ATOM 4294 N N . ARG F 3 57 ? 13.030 -11.055 10.883 1.00 21.17 250 ARG J N 1
ATOM 4295 C CA . ARG F 3 57 ? 13.040 -11.228 9.432 1.00 26.21 250 ARG J CA 1
ATOM 4296 C C . ARG F 3 57 ? 14.464 -10.961 8.963 1.00 32.84 250 ARG J C 1
ATOM 4297 O O . ARG F 3 57 ? 14.711 -10.675 7.784 1.00 34.84 250 ARG J O 1
ATOM 4305 N N . GLY F 3 58 ? 15.403 -11.039 9.905 1.00 32.54 251 GLY J N 1
ATOM 4306 C CA . GLY F 3 58 ? 16.800 -10.786 9.596 1.00 37.38 251 GLY J CA 1
ATOM 4307 C C . GLY F 3 58 ? 17.620 -12.060 9.609 1.00 43.48 251 GLY J C 1
ATOM 4308 O O . GLY F 3 58 ? 17.062 -13.160 9.581 1.00 40.18 251 GLY J O 1
ATOM 4309 N N . HIS F 3 59 ? 18.942 -11.915 9.602 1.00 45.86 252 HIS J N 1
ATOM 4310 C CA . HIS F 3 59 ? 19.830 -13.071 9.619 1.00 53.91 252 HIS J CA 1
ATOM 4311 C C . HIS F 3 59 ? 20.025 -13.541 11.061 1.00 48.28 252 HIS J C 1
ATOM 4312 O O . HIS F 3 59 ? 20.187 -12.733 11.975 1.00 51.27 252 HIS J O 1
ATOM 4319 N N . HIS F 3 60 ? 19.982 -14.854 11.256 1.00 46.94 253 HIS J N 1
ATOM 4320 C CA . HIS F 3 60 ? 20.119 -15.442 12.584 1.00 42.59 253 HIS J CA 1
ATOM 4321 C C . HIS F 3 60 ? 21.442 -16.144 12.796 1.00 46.21 253 HIS J C 1
ATOM 4322 O O . HIS F 3 60 ? 22.068 -16.611 11.852 1.00 42.62 253 HIS J O 1
ATOM 4329 N N . ASN F 3 61 ? 21.864 -16.203 14.055 1.00 49.04 254 ASN J N 1
ATOM 4330 C CA . ASN F 3 61 ? 23.072 -16.912 14.403 1.00 51.13 254 ASN J CA 1
ATOM 4331 C C . ASN F 3 61 ? 22.731 -17.859 15.534 1.00 46.44 254 ASN J C 1
ATOM 4332 O O . ASN F 3 61 ? 23.163 -17.693 16.680 1.00 50.86 254 ASN J O 1
ATOM 4337 N N . CYS F 3 62 ? 21.920 -18.855 15.194 1.00 41.93 255 CYS J N 1
ATOM 4338 C CA . CYS F 3 62 ? 21.463 -19.822 16.181 1.00 42.15 255 CYS J CA 1
ATOM 4339 C C . CYS F 3 62 ? 22.495 -20.874 16.541 1.00 49.13 255 CYS J C 1
ATOM 4340 O O . CYS F 3 62 ? 23.165 -21.444 15.673 1.00 45.97 255 CYS J O 1
ATOM 4343 N N . SER F 3 63 ? 22.602 -21.129 17.841 1.00 51.92 256 SER J N 1
ATOM 4344 C CA . SER F 3 63 ? 23.560 -22.101 18.347 1.00 54.10 256 SER J CA 1
ATOM 4345 C C . SER F 3 63 ? 22.953 -23.503 18.509 1.00 54.17 256 SER J C 1
ATOM 4346 O O . SER F 3 63 ? 21.732 -23.652 18.596 1.00 55.11 256 SER J O 1
ATOM 4349 N N . GLU F 3 64 ? 23.815 -24.522 18.550 1.00 56.43 257 GLU J N 1
ATOM 4350 C CA . GLU F 3 64 ? 23.385 -25.917 18.708 1.00 56.15 257 GLU J CA 1
ATOM 4351 C C . GLU F 3 64 ? 23.605 -26.394 20.146 1.00 60.09 257 GLU J C 1
ATOM 4352 O O . GLU F 3 64 ? 23.693 -25.581 21.047 1.00 62.19 257 GLU J O 1
ATOM 4358 N N . SER F 3 65 ? 23.722 -27.704 20.354 0.00 0.00 258 SER J N 1
ATOM 4359 C CA . SER F 3 65 ? 23.959 -28.281 21.684 0.00 0.00 258 SER J CA 1
ATOM 4360 C C . SER F 3 65 ? 24.812 -29.555 21.588 0.00 0.00 258 SER J C 1
ATOM 4361 O O . SER F 3 65 ? 24.978 -30.015 20.440 0.00 0.00 258 SER J O 1
#